Protein AF-0000000083947430 (afdb_homodimer)

Sequence (494 aa):
MAEHRQLNIYLLRHGECEGGEIIRGRSDVALSDEGKAQMWRSWRTISSELEQLPSQPERLALLSSPAQRCQAFAAELKADMPDYFPAPLQQHDWLWELDFGDWDGMKVASVYQQHSEAAKAFWRDPVTNTPPGGESLPAFRRRVLDGWQTMVQRWLAREVNSSESSVSGDSASSASADAALILTHSGVIRLLLAEILLPGQMPPAAVFNALELPYAAWVRITLYASRDASGESDQEWQCFSKLHWPQMAEHRQLNIYLLRHGECEGGEIIRGRSDVALSDEGKAQMWRSWRTISSELEQLPSQPERLALLSSPAQRCQAFAAELKADMPDYFPAPLQQHDWLWELDFGDWDGMKVASVYQQHSEAAKAFWRDPVTNTPPGGESLPAFRRRVLDGWQTMVQRWLAREVNSSESSVSGDSASSASADAALILTHSGVIRLLLAEILLPGQMPPAAVFNALELPYAAWVRITLYASRDASGESDQEWQCFSKLHWPQ

Nearest PDB structures (foldseek):
  6nru-assembly5_E  TM=8.255E-01  e=1.460E-12  Shigella flexneri 2a
  3e9d-assembly1_A  TM=6.976E-01  e=1.049E-13  Danio rerio
  6e4b-assembly2_C  TM=7.971E-01  e=1.654E-12  Escherichia coli K-12
  3e9e-assembly2_B  TM=6.991E-01  e=3.737E-12  Danio rerio
  3f3k-assembly1_A  TM=6.363E-01  e=3.926E-09  Saccharomyces cerevisiae

Organism: NCBI:txid38313

Solvent-accessible surface area (backbone atoms only — not comparable to full-atom values): 25789 Å² total; per-residue (Å²): 83,68,46,52,40,37,38,41,34,35,41,31,25,34,33,44,48,50,89,65,76,44,38,65,25,73,52,72,48,46,51,27,75,65,11,49,51,39,38,53,55,39,46,55,52,52,53,53,50,49,71,66,39,90,60,60,44,83,47,34,44,40,37,23,9,71,45,45,42,24,32,53,55,53,52,50,49,38,71,75,38,43,81,55,30,75,58,73,80,41,70,40,77,49,37,46,35,61,42,36,33,75,48,39,61,33,40,55,69,52,42,44,70,76,35,39,70,63,42,53,46,23,66,65,28,38,66,84,30,56,44,61,84,32,49,39,42,66,58,48,50,48,45,36,52,52,44,49,50,50,52,51,51,53,60,70,65,49,74,77,78,64,66,83,77,56,76,80,82,76,80,68,74,72,62,54,37,41,31,33,41,34,30,27,32,63,61,50,51,44,50,54,52,37,40,58,39,38,66,93,49,85,70,51,41,30,49,70,65,16,50,41,70,54,67,21,20,63,44,41,35,38,38,38,36,38,29,55,58,64,56,93,62,85,51,70,72,46,73,52,57,34,40,48,56,69,120,82,67,47,50,40,37,37,42,36,35,41,30,25,33,32,43,48,49,90,66,76,45,37,66,26,72,52,72,48,46,52,26,75,66,11,49,52,39,37,52,55,39,47,53,53,51,54,52,50,50,71,66,39,91,61,60,45,86,46,33,44,41,35,21,9,70,46,44,41,24,33,53,55,51,53,51,51,38,70,74,37,44,85,59,30,77,56,71,80,40,72,39,77,48,36,47,36,59,41,36,34,75,46,38,60,34,39,57,69,53,42,44,70,77,36,39,69,63,43,53,46,23,66,64,28,36,66,86,30,56,44,60,84,32,48,38,42,66,58,48,50,48,44,35,52,51,43,51,50,50,52,51,51,53,61,68,65,50,73,79,78,60,66,83,76,55,74,80,81,75,78,67,75,73,62,56,35,39,30,34,41,35,28,28,31,64,61,51,50,45,51,54,53,38,39,57,40,37,67,93,51,82,69,51,41,29,49,70,64,16,48,42,71,54,65,20,19,61,45,42,36,38,38,38,34,35,29,55,58,65,56,92,61,84,51,70,73,46,71,50,58,34,40,48,55,71,118

Secondary structure (DSSP, 8-state):
-EEEEEEEEEEEE---BTTSSB--SS---PBPHHHHHHHHHHHHHHHHHHHHSSS--S-EEEEE-SSHHHHHHHHHHHHH-TTT--SPPEE-GGGSPP--GGGTT-BHHHHHHHSHHHHHHHHH-TTT-PPTTS--HHHHHHHHHHHHHHHHHHHHHS-----TT--SS------EEEEEEEEE-HHHHHHHHHHHHSTTSPPPTHHHHTEE--TT-EEEEEEEEEEE-SSSS-PPPEEEEEEEPP-/-EEEEEEEEEEEE---BTTSSB--SS---PBPHHHHHHHHHHHHHHHHHHHHSSS--S-EEEEE-SSHHHHHHHHHHHHH-TTT--SPPEE-GGGSPP--GGGTT-BHHHHHHHSHHHHHHHHH-TTT---TTS--HHHHHHHHHHHHHHHHHHHHHS-----TT--SS------EEEEEEEEE-HHHHHHHHHHHHSTTSPPPTHHHHTEE--TT-EEEEEEEEEEE-SSSS-PPPEEEEEEEPP-

InterPro domains:
  IPR013078 Histidine phosphatase superfamily, clade-1 [PF00300] (9-225)
  IPR013078 Histidine phosphatase superfamily, clade-1 [SM00855] (8-192)
  IPR013078 Histidine phosphatase superfamily, clade-1 [cd07067] (8-97)
  IPR029033 Histidine phosphatase superfamily [G3DSA:3.40.50.1240] (3-237)
  IPR029033 Histidine phosphatase superfamily [SSF53254] (8-224)
  IPR050275 Phosphoglycerate Mutase/Phosphatase [PTHR48100] (5-202)

Foldseek 3Di:
DKAKAKEKEKEWEFFAFPDPAADAQPDATARDPVRLVLQVVLVVVVVVVLVVDPARAQEAAEEEEPGNSTVVSSVVVCVVCVSRHVDDYHYDPLQTGWFLAPRHPPHPVVCCVVVVVLSVVCLQWQQVGHRVRTDRPVRNLVSLVVVVVVVVVVVVPDPPPPPPVPDDDPPPNPHNYYYYYYYHHDSSVLSVVCCQVPPPDDDTSCSRNVDDAHHGRMWIKMKMWMDDPPDPPRGDIDIHMDTDDDD/DKAKAKEKEKEWEFFAFPDPAAAAQPDATARDPVRLVLQVVLVVVVVVVLVVDPDRAQAAAEEEEPGNSTVVSSVVVCVVCVNRHVDDYHYDPLQTGWFLAPRHPPHLVVCCVVPVVLSVVCLQWQQVGHHVRTDRVVRNLVSLVVVVVVVVVVVVPDPPPPPPVPDDDPPPNPHNYHYYYYYHHDSSVLSVVCCQVPPPDDDTSCSRNVDDAHHGRMWIKMKMWMDDPPDPPPGDIDIHMDTDDDD

Structure (mmCIF, N/CA/C/O backbone):
data_AF-0000000083947430-model_v1
#
loop_
_entity.id
_entity.type
_entity.pdbx_description
1 polymer 'Alpha-ribazole phosphatase'
#
loop_
_atom_site.group_PDB
_atom_site.id
_atom_site.type_symbol
_atom_site.label_atom_id
_atom_site.label_alt_id
_atom_site.label_comp_id
_atom_site.label_asym_id
_atom_site.label_entity_id
_atom_site.label_seq_id
_atom_site.pdbx_PDB_ins_code
_atom_site.Cartn_x
_atom_site.Cartn_y
_atom_site.Cartn_z
_atom_site.occupancy
_atom_site.B_iso_or_equiv
_atom_site.auth_seq_id
_atom_site.auth_comp_id
_atom_site.auth_asym_id
_atom_site.auth_atom_id
_atom_site.pdbx_PDB_model_num
ATOM 1 N N . MET A 1 1 ? 29.344 20.844 -6.246 1 66.19 1 MET A N 1
ATOM 2 C CA . MET A 1 1 ? 29.25 19.625 -5.441 1 66.19 1 MET A CA 1
ATOM 3 C C . MET A 1 1 ? 27.797 19.234 -5.23 1 66.19 1 MET A C 1
ATOM 5 O O . MET A 1 1 ? 26.938 20.094 -5.074 1 66.19 1 MET A O 1
ATOM 9 N N . ALA A 1 2 ? 27.453 18.062 -5.426 1 76.62 2 ALA A N 1
ATOM 10 C CA . ALA A 1 2 ? 26.078 17.594 -5.34 1 76.62 2 ALA A CA 1
ATOM 11 C C . ALA A 1 2 ? 25.609 17.5 -3.891 1 76.62 2 ALA A C 1
ATOM 13 O O . ALA A 1 2 ? 26.359 17.031 -3.021 1 76.62 2 ALA A O 1
ATOM 14 N N . GLU A 1 3 ? 24.625 18.297 -3.576 1 83.62 3 GLU A N 1
ATOM 15 C CA . GLU A 1 3 ? 23.969 18.188 -2.277 1 83.62 3 GLU A CA 1
ATOM 16 C C . GLU A 1 3 ? 22.844 17.156 -2.303 1 83.62 3 GLU A C 1
ATOM 18 O O . GLU A 1 3 ? 22.094 17.078 -3.275 1 83.62 3 GLU A O 1
ATOM 23 N N . HIS A 1 4 ? 22.828 16.312 -1.255 1 87.38 4 HIS A N 1
ATOM 24 C CA . HIS A 1 4 ? 21.797 15.305 -1.119 1 87.38 4 HIS A CA 1
ATOM 25 C C . HIS A 1 4 ? 21.078 15.422 0.22 1 87.38 4 HIS A C 1
ATOM 27 O O . HIS A 1 4 ? 21.703 15.695 1.245 1 87.38 4 HIS A O 1
ATOM 33 N N . ARG A 1 5 ? 19.75 15.336 0.161 1 87.94 5 ARG A N 1
ATOM 34 C CA . ARG A 1 5 ? 18.938 15.336 1.372 1 87.94 5 ARG A CA 1
ATOM 35 C C . ARG A 1 5 ? 17.922 14.203 1.344 1 87.94 5 ARG A C 1
ATOM 37 O O . ARG A 1 5 ? 17.484 13.773 0.271 1 87.94 5 ARG A O 1
ATOM 44 N N . GLN A 1 6 ? 17.578 13.773 2.566 1 91.44 6 GLN A N 1
ATOM 45 C CA . GLN A 1 6 ? 16.562 12.734 2.729 1 91.44 6 GLN A CA 1
ATOM 46 C C . GLN A 1 6 ? 15.586 13.086 3.85 1 91.44 6 GLN A C 1
ATOM 48 O O . GLN A 1 6 ? 15.992 13.562 4.906 1 91.44 6 GLN A O 1
ATOM 53 N N . LEU A 1 7 ? 14.32 12.898 3.58 1 92.81 7 LEU A N 1
ATOM 54 C CA . LEU A 1 7 ? 13.273 13.102 4.574 1 92.81 7 LEU A CA 1
ATOM 55 C C . LEU A 1 7 ? 12.383 11.867 4.684 1 92.81 7 LEU A C 1
ATOM 57 O O . LEU A 1 7 ? 11.734 11.477 3.709 1 92.81 7 LEU A O 1
ATOM 61 N N . ASN A 1 8 ? 12.398 11.234 5.867 1 94.94 8 ASN A N 1
ATOM 62 C CA . ASN A 1 8 ? 11.492 10.125 6.152 1 94.94 8 ASN A CA 1
ATOM 63 C C . ASN A 1 8 ? 10.188 10.617 6.781 1 94.94 8 ASN A C 1
ATOM 65 O O . ASN A 1 8 ? 10.188 11.141 7.895 1 94.94 8 ASN A O 1
ATOM 69 N N . ILE A 1 9 ? 9.109 10.406 6.102 1 96.75 9 ILE A N 1
ATOM 70 C CA . ILE A 1 9 ? 7.812 10.875 6.57 1 96.75 9 ILE A CA 1
ATOM 71 C C . ILE A 1 9 ? 6.941 9.68 6.949 1 96.75 9 ILE A C 1
ATOM 73 O O . ILE A 1 9 ? 6.73 8.773 6.137 1 96.75 9 ILE A O 1
ATOM 77 N N . TYR A 1 10 ? 6.469 9.672 8.148 1 97.12 10 TYR A N 1
ATOM 78 C CA . TYR A 1 10 ? 5.473 8.711 8.602 1 97.12 10 TYR A CA 1
ATOM 79 C C . TYR A 1 10 ? 4.09 9.344 8.688 1 97.12 10 TYR A C 1
ATOM 81 O O . TYR A 1 10 ? 3.875 10.281 9.461 1 97.12 10 TYR A O 1
ATOM 89 N N . LEU A 1 11 ? 3.193 8.898 7.871 1 98.62 11 LEU A N 1
ATOM 90 C CA . LEU A 1 11 ? 1.781 9.25 7.969 1 98.62 11 LEU A CA 1
ATOM 91 C C . LEU A 1 11 ? 1.04 8.266 8.867 1 98.62 11 LEU A C 1
ATOM 93 O O . LEU A 1 11 ? 1.078 7.055 8.641 1 98.62 11 LEU A O 1
ATOM 97 N N . LEU A 1 12 ? 0.388 8.781 9.859 1 98.69 12 LEU A N 1
ATOM 98 C CA . LEU A 1 12 ? -0.314 7.949 10.828 1 98.69 12 LEU A CA 1
ATOM 99 C C . LEU A 1 12 ? -1.797 8.305 10.875 1 98.69 12 LEU A C 1
ATOM 101 O O . LEU A 1 12 ? -2.16 9.422 11.242 1 98.69 12 LEU A O 1
ATOM 105 N N . ARG A 1 13 ? -2.613 7.352 10.531 1 98.88 13 ARG A N 1
ATOM 106 C CA . ARG A 1 13 ? -4.055 7.543 10.664 1 98.88 13 ARG A CA 1
ATOM 107 C C . ARG A 1 13 ? -4.477 7.523 12.125 1 98.88 13 ARG A C 1
ATOM 109 O O . ARG A 1 13 ? -3.982 6.715 12.914 1 98.88 13 ARG A O 1
ATOM 116 N N . HIS A 1 14 ? -5.422 8.289 12.445 1 98.81 14 HIS A N 1
ATOM 117 C CA . HIS A 1 14 ? -5.934 8.258 13.805 1 98.81 14 HIS A CA 1
ATOM 118 C C . HIS A 1 14 ? -6.539 6.895 14.133 1 98.81 14 HIS A C 1
ATOM 120 O O . HIS A 1 14 ? -6.926 6.145 13.234 1 98.81 14 HIS A O 1
ATOM 126 N N . GLY A 1 15 ? -6.648 6.617 15.445 1 98.5 15 GLY A N 1
ATOM 127 C CA . GLY A 1 15 ? -7.273 5.395 15.922 1 98.5 15 GLY A CA 1
ATOM 128 C C . GLY A 1 15 ? -8.789 5.48 15.977 1 98.5 15 GLY A C 1
ATOM 129 O O . GLY A 1 15 ? -9.383 6.441 15.477 1 98.5 15 GLY A O 1
ATOM 130 N N . GLU A 1 16 ? -9.344 4.469 16.562 1 98.25 16 GLU A N 1
ATOM 131 C CA . GLU A 1 16 ? -10.789 4.414 16.734 1 98.25 16 GLU A CA 1
ATOM 132 C C . GLU A 1 16 ? -11.289 5.578 17.578 1 98.25 16 GLU A C 1
ATOM 134 O O . GLU A 1 16 ? -10.656 5.938 18.578 1 98.25 16 GLU A O 1
ATOM 139 N N . CYS A 1 17 ? -12.406 6.105 17.203 1 98 17 CYS A N 1
ATOM 140 C CA . CYS A 1 17 ? -12.953 7.273 17.875 1 98 17 CYS A CA 1
ATOM 141 C C . CYS A 1 17 ? -14.125 6.891 18.766 1 98 17 CYS A C 1
ATOM 143 O O . CYS A 1 17 ? -14.711 5.816 18.609 1 98 17 CYS A O 1
ATOM 145 N N . GLU A 1 18 ? -14.438 7.801 19.641 1 96.69 18 GLU A N 1
ATOM 146 C CA . GLU A 1 18 ? -15.68 7.68 20.406 1 96.69 18 GLU A CA 1
ATOM 147 C C . GLU A 1 18 ? -16.891 7.895 19.5 1 96.69 18 GLU A C 1
ATOM 149 O O . GLU A 1 18 ? -16.781 8.484 18.438 1 96.69 18 GLU A O 1
ATOM 154 N N . GLY A 1 19 ? -18.031 7.359 19.906 1 91.56 19 GLY A N 1
ATOM 155 C CA . GLY A 1 19 ? -19.281 7.688 19.234 1 91.56 19 GLY A CA 1
ATOM 156 C C . GLY A 1 19 ? -19.641 6.699 18.141 1 91.56 19 GLY A C 1
ATOM 157 O O . GLY A 1 19 ? -20.641 6.887 17.438 1 91.56 19 GLY A O 1
ATOM 158 N N . GLY A 1 20 ? -18.859 5.672 17.922 1 88.5 20 GLY A N 1
ATOM 159 C CA . GLY A 1 20 ? -19.234 4.594 17.031 1 88.5 20 GLY A CA 1
ATOM 160 C C . GLY A 1 20 ? -19.016 4.93 15.562 1 88.5 20 GLY A C 1
ATOM 161 O O . GLY A 1 20 ? -18.141 5.727 15.227 1 88.5 20 GLY A O 1
ATOM 162 N N . GLU A 1 21 ? -19.781 4.309 14.625 1 89.19 21 GLU A N 1
ATOM 163 C CA . GLU A 1 21 ? -19.531 4.379 13.188 1 89.19 21 GLU A CA 1
ATOM 164 C C . GLU A 1 21 ? -20.281 5.551 12.562 1 89.19 21 GLU A C 1
ATOM 166 O O . GLU A 1 21 ? -21.375 5.367 12 1 89.19 21 GLU A O 1
ATOM 171 N N . ILE A 1 22 ? -19.672 6.648 12.641 1 95.06 22 ILE A N 1
ATOM 172 C CA . ILE A 1 22 ? -20.234 7.84 12.008 1 95.06 22 ILE A CA 1
ATOM 173 C C . ILE A 1 22 ? -19.234 8.398 10.992 1 95.06 22 ILE A C 1
ATOM 175 O O . ILE A 1 22 ? -18.047 8.07 11.031 1 95.06 22 ILE A O 1
ATOM 179 N N . ILE A 1 23 ? -19.766 9.172 10.094 1 96.19 23 ILE A N 1
ATOM 180 C CA . ILE A 1 23 ? -18.906 9.844 9.125 1 96.19 23 ILE A CA 1
ATOM 181 C C . ILE A 1 23 ? -18.188 11.008 9.805 1 96.19 23 ILE A C 1
ATOM 183 O O . ILE A 1 23 ? -18.812 11.867 10.422 1 96.19 23 ILE A O 1
ATOM 187 N N . ARG A 1 24 ? -16.891 10.977 9.695 1 96.88 24 ARG A N 1
ATOM 188 C CA . ARG A 1 24 ? -16.094 12.008 10.367 1 96.88 24 ARG A CA 1
ATOM 189 C C . ARG A 1 24 ? -15.219 12.758 9.375 1 96.88 24 ARG A C 1
ATOM 191 O O . ARG A 1 24 ? -14.109 1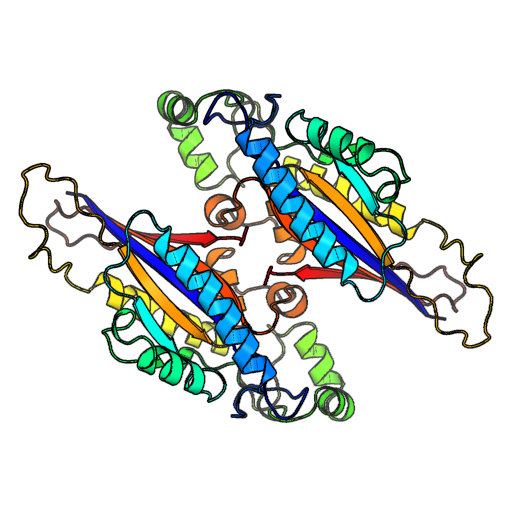2.32 9.062 1 96.88 24 ARG A O 1
ATOM 198 N N . GLY A 1 25 ? -15.742 13.812 8.883 1 97.5 25 GLY A N 1
ATOM 199 C CA . GLY A 1 25 ? -14.953 14.789 8.156 1 97.5 25 GLY A CA 1
ATOM 200 C C . GLY A 1 25 ? -14.5 15.953 9.016 1 97.5 25 GLY A C 1
ATOM 201 O O . GLY A 1 25 ? -13.375 15.953 9.523 1 97.5 25 GLY A O 1
ATOM 202 N N . ARG A 1 26 ? -15.523 16.703 9.477 1 96.38 26 ARG A N 1
ATOM 203 C CA . ARG A 1 26 ? -15.266 17.875 10.305 1 96.38 26 ARG A CA 1
ATOM 204 C C . ARG A 1 26 ? -15.789 17.672 11.727 1 96.38 26 ARG A C 1
ATOM 206 O O . ARG A 1 26 ? -15.453 18.438 12.633 1 96.38 26 ARG A O 1
ATOM 213 N N . SER A 1 27 ? -16.594 16.641 11.859 1 95.94 27 SER A N 1
ATOM 214 C CA . SER A 1 27 ? -17 16.297 13.211 1 95.94 27 SER A CA 1
ATOM 215 C C . SER A 1 27 ? -15.781 16 14.094 1 95.94 27 SER A C 1
ATOM 217 O O . SER A 1 27 ? -14.977 15.117 13.773 1 95.94 27 SER A O 1
ATOM 219 N N . ASP A 1 28 ? -15.719 16.688 15.148 1 96.81 28 ASP A N 1
ATOM 220 C CA . ASP A 1 28 ? -14.508 16.656 15.961 1 96.81 28 ASP A CA 1
ATOM 221 C C . ASP A 1 28 ? -14.719 15.836 17.234 1 96.81 28 ASP A C 1
ATOM 223 O O . ASP A 1 28 ? -15.133 16.375 18.266 1 96.81 28 ASP A O 1
ATOM 227 N N . VAL A 1 29 ? -14.406 14.586 17.203 1 96.25 29 VAL A N 1
ATOM 228 C CA . VAL A 1 29 ? -14.617 13.625 18.281 1 96.25 29 VAL A CA 1
ATOM 229 C C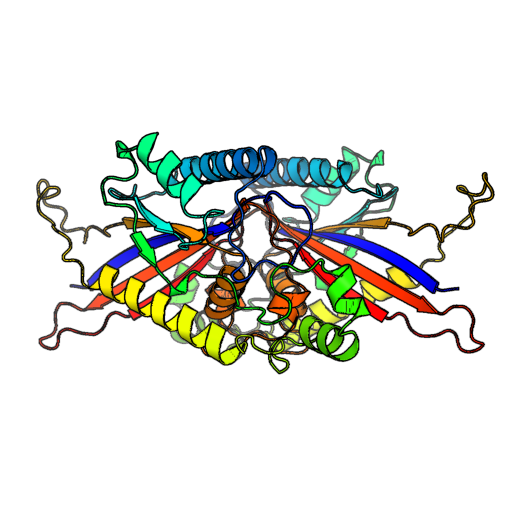 . VAL A 1 29 ? -13.273 13.094 18.766 1 96.25 29 VAL A C 1
ATOM 231 O O . VAL A 1 29 ? -12.312 13.031 18.016 1 96.25 29 VAL A O 1
ATOM 234 N N . ALA A 1 30 ? -13.25 12.68 19.984 1 98 30 ALA A N 1
ATOM 235 C CA . ALA A 1 30 ? -12.031 12.172 20.609 1 98 30 ALA A CA 1
ATOM 236 C C . ALA A 1 30 ? -11.812 10.695 20.25 1 98 30 ALA A C 1
ATOM 238 O O . ALA A 1 30 ? -12.742 10.016 19.812 1 98 30 ALA A O 1
ATOM 239 N N . LEU A 1 31 ? -10.602 10.227 20.453 1 98.5 31 LEU A N 1
ATOM 240 C CA . LEU A 1 31 ? -10.312 8.797 20.359 1 98.5 31 LEU A CA 1
ATOM 241 C C . LEU A 1 31 ? -10.984 8.031 21.5 1 98.5 31 LEU A C 1
ATOM 243 O O . LEU A 1 31 ? -11.125 8.555 22.609 1 98.5 31 LEU A O 1
ATOM 247 N N . SER A 1 32 ? -11.359 6.816 21.234 1 98.31 32 SER A N 1
ATOM 248 C CA . SER A 1 32 ? -11.719 5.891 22.312 1 98.31 32 SER A CA 1
ATOM 249 C C . SER A 1 32 ? -10.484 5.383 23.047 1 98.31 32 SER A C 1
ATOM 251 O O . SER A 1 32 ? -9.359 5.652 22.625 1 98.31 32 SER A O 1
ATOM 253 N N . ASP A 1 33 ? -10.719 4.668 24.125 1 98.06 33 ASP A N 1
ATOM 254 C CA . ASP A 1 33 ? -9.594 4.047 24.828 1 98.06 33 ASP A CA 1
ATOM 255 C C . ASP A 1 33 ? -8.859 3.066 23.922 1 98.06 33 ASP A C 1
ATOM 257 O O . ASP A 1 33 ? -7.625 3.027 23.922 1 98.06 33 ASP A O 1
ATOM 261 N N . GLU A 1 34 ? -9.617 2.381 23.219 1 98.12 34 GLU A N 1
ATOM 262 C CA . GLU A 1 34 ? -9.008 1.462 22.266 1 98.12 34 GLU A CA 1
ATOM 263 C C . GLU A 1 34 ? -8.25 2.219 21.172 1 98.12 34 GLU A C 1
ATOM 265 O O . GLU A 1 34 ? -7.164 1.795 20.766 1 98.12 34 GLU A O 1
ATOM 270 N N . GLY A 1 35 ? -8.812 3.301 20.688 1 98.38 35 GLY A N 1
ATOM 271 C CA . GLY A 1 35 ? -8.133 4.129 19.719 1 98.38 35 GLY A CA 1
ATOM 272 C C . GLY A 1 35 ? -6.793 4.652 20.203 1 98.38 35 GLY A C 1
ATOM 273 O O . GLY A 1 35 ? -5.82 4.672 19.438 1 98.38 35 GLY A O 1
ATOM 274 N N . LYS A 1 36 ? -6.781 5.031 21.406 1 98.38 36 LYS A N 1
ATOM 275 C CA . LYS A 1 36 ? -5.531 5.504 22 1 98.38 36 LYS A CA 1
ATOM 276 C C . LYS A 1 36 ? -4.508 4.379 22.094 1 98.38 36 LYS A C 1
ATOM 278 O O . LYS A 1 36 ? -3.33 4.574 21.797 1 98.38 36 LYS A O 1
ATOM 283 N N . ALA A 1 37 ? -4.988 3.279 22.516 1 98.38 37 ALA A N 1
ATOM 284 C CA . ALA A 1 37 ? -4.109 2.117 22.594 1 98.38 37 ALA A CA 1
ATOM 285 C C . ALA A 1 37 ? -3.553 1.751 21.234 1 98.38 37 ALA A C 1
ATOM 287 O O . ALA A 1 37 ? -2.377 1.402 21.094 1 98.38 37 ALA A O 1
ATOM 288 N N . GLN A 1 38 ? -4.391 1.806 20.219 1 98.31 38 GLN A N 1
ATOM 289 C CA . GLN A 1 38 ? -3.965 1.555 18.859 1 98.31 38 GLN A CA 1
ATOM 290 C C . GLN A 1 38 ? -2.852 2.512 18.438 1 98.31 38 GLN A C 1
ATOM 292 O O . GLN A 1 38 ? -1.855 2.094 17.844 1 98.31 38 GLN A O 1
ATOM 297 N N . MET A 1 39 ? -3.025 3.762 18.781 1 98.62 39 MET A N 1
ATOM 298 C CA . MET A 1 39 ? -2.047 4.785 18.422 1 98.62 39 MET A CA 1
ATOM 299 C C . MET A 1 39 ? -0.7 4.508 19.078 1 98.62 39 MET A C 1
ATOM 301 O O . MET A 1 39 ? 0.345 4.629 18.438 1 98.62 39 MET A O 1
ATOM 305 N N . TRP A 1 40 ? -0.713 4.145 20.312 1 98.12 40 TRP A N 1
ATOM 306 C CA . TRP A 1 40 ? 0.526 3.855 21.031 1 98.12 40 TRP A CA 1
ATOM 307 C C . TRP A 1 40 ? 1.225 2.635 20.438 1 98.12 40 TRP A C 1
ATOM 309 O O . TRP A 1 40 ? 2.453 2.602 20.344 1 98.12 40 TRP A O 1
ATOM 319 N N . ARG A 1 41 ? 0.443 1.613 20.047 1 97.5 41 ARG A N 1
ATOM 320 C CA . ARG A 1 41 ? 1.031 0.443 19.406 1 97.5 41 ARG A CA 1
ATOM 321 C C . ARG A 1 41 ? 1.724 0.825 18.094 1 97.5 41 ARG A C 1
ATOM 323 O O . ARG A 1 41 ? 2.844 0.385 17.828 1 97.5 41 ARG A O 1
ATOM 330 N N . SER A 1 42 ? 1.099 1.648 17.328 1 97.75 42 SER A N 1
ATOM 331 C CA . SER A 1 42 ? 1.681 2.096 16.078 1 97.75 42 SER A CA 1
ATOM 332 C C . SER A 1 42 ? 2.938 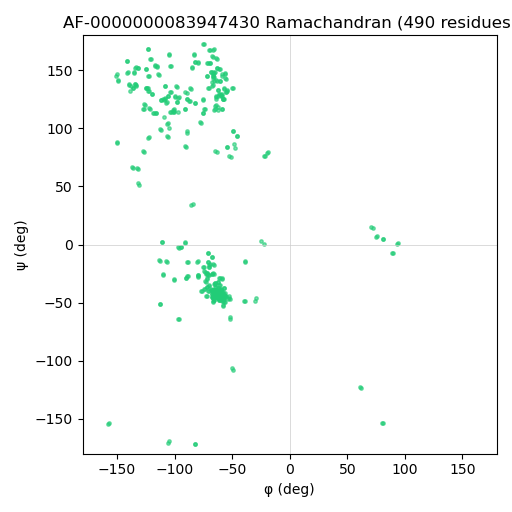2.928 16.312 1 97.75 42 SER A C 1
ATOM 334 O O . SER A 1 42 ? 3.936 2.768 15.602 1 97.75 42 SER A O 1
ATOM 336 N N . TRP A 1 43 ? 2.875 3.783 17.297 1 96.38 43 TRP A N 1
ATOM 337 C CA . TRP A 1 43 ? 4.043 4.602 17.609 1 96.38 43 TRP A CA 1
ATOM 338 C C . TRP A 1 43 ? 5.23 3.727 18 1 96.38 43 TRP A C 1
ATOM 340 O O . TRP A 1 43 ? 6.363 3.982 17.594 1 96.38 43 TRP A O 1
ATOM 350 N N . ARG A 1 44 ? 5 2.744 18.781 1 95.38 44 ARG A N 1
ATOM 351 C CA . ARG A 1 44 ? 6.082 1.85 19.188 1 95.38 44 ARG A CA 1
ATOM 352 C C . ARG A 1 44 ? 6.758 1.224 17.969 1 95.38 44 ARG A C 1
ATOM 354 O O . ARG A 1 44 ? 7.988 1.134 17.906 1 95.38 44 ARG A O 1
ATOM 361 N N . THR A 1 45 ? 5.961 0.829 17.047 1 94.75 45 THR A N 1
ATOM 362 C CA . THR A 1 45 ? 6.508 0.247 15.828 1 94.75 45 THR A CA 1
ATOM 363 C C . THR A 1 45 ? 7.285 1.291 15.031 1 94.75 45 THR A C 1
ATOM 365 O O . THR A 1 45 ? 8.398 1.027 14.578 1 94.75 45 THR A O 1
ATOM 368 N N . ILE A 1 46 ? 6.73 2.479 14.867 1 94.25 46 ILE A N 1
ATOM 369 C CA . ILE A 1 46 ? 7.355 3.557 14.102 1 94.25 46 ILE A CA 1
ATOM 370 C C . ILE A 1 46 ? 8.672 3.957 14.758 1 94.25 46 ILE A C 1
ATOM 372 O O . ILE A 1 46 ? 9.688 4.117 14.078 1 94.25 46 ILE A O 1
ATOM 376 N N . SER A 1 47 ? 8.664 4.086 16.078 1 91.38 47 SER A N 1
ATOM 377 C CA . SER A 1 47 ? 9.867 4.484 16.797 1 91.38 47 SER A CA 1
ATOM 378 C C . SER A 1 47 ? 10.969 3.447 16.641 1 91.38 47 SER A C 1
ATOM 380 O O . SER A 1 47 ? 12.148 3.797 16.516 1 91.38 47 SER A O 1
ATOM 382 N N . SER A 1 48 ? 10.57 2.221 16.672 1 90.75 48 SER A N 1
ATOM 383 C CA . SER A 1 48 ? 11.539 1.155 16.453 1 90.75 48 SER A CA 1
ATOM 384 C C . SER A 1 48 ? 12.156 1.244 15.062 1 90.75 48 SER A C 1
ATOM 386 O O . SER A 1 48 ? 13.367 1.063 14.898 1 90.75 48 SER A O 1
ATOM 388 N N . GLU A 1 49 ? 11.367 1.508 14.109 1 88.44 49 GLU A N 1
ATOM 389 C CA . GLU A 1 49 ? 11.852 1.661 12.742 1 88.44 49 GLU A CA 1
ATOM 390 C C . GLU A 1 49 ? 12.805 2.85 12.625 1 88.44 49 GLU A C 1
ATOM 392 O O . GLU A 1 49 ? 13.805 2.779 11.922 1 88.44 49 GLU A O 1
ATOM 397 N N . LEU A 1 50 ? 12.422 3.891 13.227 1 87.44 50 LEU A N 1
ATOM 398 C CA . LEU A 1 50 ? 13.227 5.105 13.195 1 87.44 50 LEU A CA 1
ATOM 399 C C . LEU A 1 50 ? 14.633 4.84 13.734 1 87.44 50 LEU A C 1
ATOM 401 O O . LEU A 1 50 ? 15.609 5.352 13.195 1 87.44 50 LEU A O 1
ATOM 405 N N . GLU A 1 51 ? 14.695 4.023 14.727 1 86.56 51 GLU A N 1
ATOM 406 C CA . GLU A 1 51 ? 15.977 3.701 15.344 1 86.56 51 GLU A CA 1
ATOM 407 C C . GLU A 1 51 ? 16.844 2.848 14.422 1 86.56 51 GLU A C 1
ATOM 409 O O . GLU A 1 51 ? 18.062 2.789 14.586 1 86.56 51 GLU A O 1
ATOM 414 N N . GLN A 1 52 ? 16.172 2.242 13.469 1 85.06 52 GLN A N 1
ATOM 415 C CA . GLN A 1 52 ? 16.891 1.324 12.586 1 85.06 52 GLN A CA 1
ATOM 416 C C . GLN A 1 52 ? 17.297 2.02 11.289 1 85.06 52 GLN A C 1
ATOM 418 O O . GLN A 1 52 ? 17.984 1.425 10.453 1 85.06 52 GLN A O 1
ATOM 423 N N . LEU A 1 53 ? 16.906 3.252 11.164 1 83.31 53 LEU A N 1
ATOM 424 C CA . LEU A 1 53 ? 17.312 3.977 9.961 1 83.31 53 LEU A CA 1
ATOM 425 C C . LEU A 1 53 ? 18.812 4.199 9.945 1 83.31 53 LEU A C 1
ATOM 427 O O . LEU A 1 53 ? 19.422 4.445 10.984 1 83.31 53 LEU A O 1
ATOM 431 N N . PRO A 1 54 ? 19.406 4.008 8.82 1 74.31 54 PRO A N 1
ATOM 432 C CA . PRO A 1 54 ? 20.859 4.164 8.727 1 74.31 54 PRO A CA 1
ATOM 433 C C . PRO A 1 54 ? 21.344 5.52 9.242 1 74.31 54 PRO A C 1
ATOM 435 O O . PRO A 1 54 ? 22.406 5.605 9.867 1 74.31 54 PRO A O 1
ATOM 438 N N . SER A 1 55 ? 20.641 6.574 8.789 1 67.75 55 SER A N 1
ATOM 439 C CA . SER A 1 55 ? 20.938 7.902 9.312 1 67.75 55 SER A CA 1
ATOM 440 C C . SER A 1 55 ? 19.859 8.359 10.297 1 67.75 55 SER A C 1
ATOM 442 O O . SER A 1 55 ? 18.734 8.664 9.891 1 67.75 55 SER A O 1
ATOM 444 N N . GLN A 1 56 ? 20.25 8.188 11.523 1 66.44 56 GLN A N 1
ATOM 445 C CA . GLN A 1 56 ? 19.25 8.547 12.531 1 66.44 56 GLN A CA 1
ATOM 446 C C . GLN A 1 56 ? 18.938 10.039 12.492 1 66.44 56 GLN A C 1
ATOM 448 O O . GLN A 1 56 ? 19.844 10.867 12.578 1 66.44 56 GLN A O 1
ATOM 453 N N . PRO A 1 57 ? 17.688 10.164 12.211 1 67.31 57 PRO A N 1
ATOM 454 C CA . PRO A 1 57 ? 17.328 11.578 12.242 1 67.31 57 PRO A CA 1
ATOM 455 C C . PRO A 1 57 ? 17.484 12.195 13.633 1 67.31 57 PRO A C 1
ATOM 457 O O . PRO A 1 57 ? 17.188 11.547 14.633 1 67.31 57 PRO A O 1
ATOM 460 N N . GLU A 1 58 ? 18.234 13.25 13.688 1 62.94 58 GLU A N 1
ATOM 461 C CA . GLU A 1 58 ? 18.438 13.938 14.961 1 62.94 58 GLU A CA 1
ATOM 462 C C . GLU A 1 58 ? 17.125 14.492 15.508 1 62.94 58 GLU A C 1
ATOM 464 O O . GLU A 1 58 ? 16.938 14.539 16.719 1 62.94 58 GLU A O 1
ATOM 469 N N . ARG A 1 59 ? 16.234 14.883 14.547 1 69.5 59 ARG A N 1
ATOM 470 C CA . ARG A 1 59 ? 14.977 15.523 14.93 1 69.5 59 ARG A CA 1
ATOM 471 C C . ARG A 1 59 ? 13.812 15 14.102 1 69.5 59 ARG A C 1
ATOM 473 O O . ARG A 1 59 ? 13.961 14.727 12.914 1 69.5 59 ARG A O 1
ATOM 480 N N . LEU A 1 60 ? 12.703 14.758 14.93 1 85.75 60 LEU A N 1
ATOM 481 C CA . LEU A 1 60 ? 11.445 14.352 14.312 1 85.75 60 LEU A CA 1
ATOM 482 C C . LEU A 1 60 ? 10.406 15.477 14.398 1 85.75 60 LEU A C 1
ATOM 484 O O . LEU A 1 60 ? 10.062 15.922 15.492 1 85.75 60 LEU A O 1
ATOM 488 N N . ALA A 1 61 ? 10.133 16.031 13.305 1 92.06 61 ALA A N 1
ATOM 489 C CA . ALA A 1 61 ? 9.031 17 13.289 1 92.06 61 ALA A CA 1
ATOM 490 C C . ALA A 1 61 ? 7.699 16.297 13.531 1 92.06 61 ALA A C 1
ATOM 492 O O . ALA A 1 61 ? 7.477 15.188 13.055 1 92.06 61 ALA A O 1
ATOM 493 N N . LEU A 1 62 ? 6.875 16.953 14.305 1 96.12 62 LEU A N 1
ATOM 494 C CA . LEU A 1 62 ? 5.551 16.422 14.617 1 96.12 62 LEU A CA 1
ATOM 495 C C . LEU A 1 62 ? 4.457 17.328 14.055 1 96.12 62 LEU A C 1
ATOM 497 O O . LEU A 1 62 ? 4.344 18.484 14.453 1 96.12 62 LEU A O 1
ATOM 501 N N . LEU A 1 63 ? 3.723 16.859 13.094 1 98.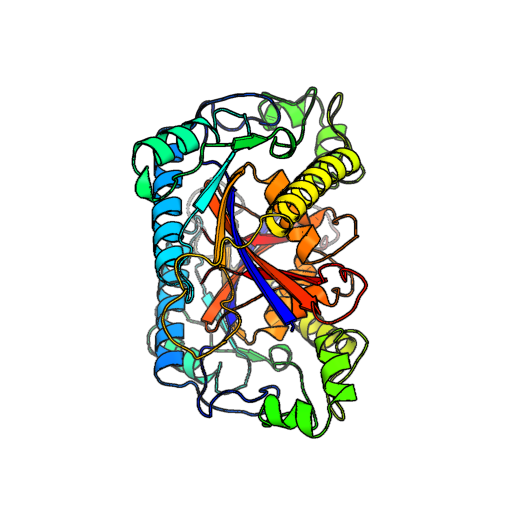06 63 LEU A N 1
ATOM 502 C CA . LEU A 1 63 ? 2.598 17.562 12.5 1 98.06 63 LEU A CA 1
ATOM 503 C C . LEU A 1 63 ? 1.288 16.828 12.758 1 98.06 63 LEU A C 1
ATOM 505 O O . LEU A 1 63 ? 1.275 15.602 12.898 1 98.06 63 LEU A O 1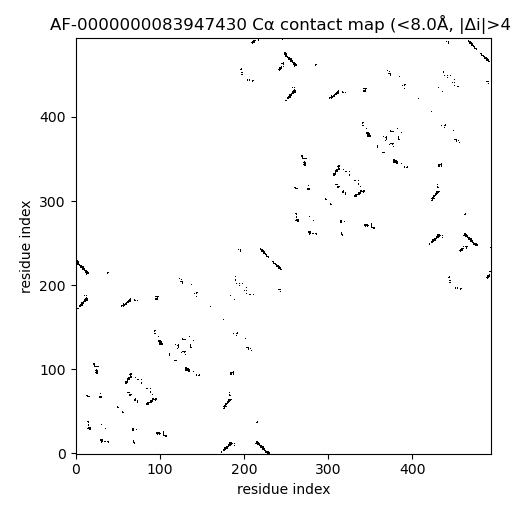
ATOM 509 N N . SER A 1 64 ? 0.207 17.625 12.773 1 98.69 64 SER A N 1
ATOM 510 C CA . SER A 1 64 ? -1.076 16.984 13.055 1 98.69 64 SER A CA 1
ATOM 511 C C . SER A 1 64 ? -2.219 17.719 12.359 1 98.69 64 SER A C 1
ATOM 513 O O . SER A 1 64 ? -2.18 18.938 12.211 1 98.69 64 SER A O 1
ATOM 515 N N . SER A 1 65 ? -3.18 16.875 11.977 1 98.88 65 SER A N 1
ATOM 516 C CA . SER A 1 65 ? -4.496 17.453 11.734 1 98.88 65 SER A CA 1
ATOM 517 C C . SER A 1 65 ? -5.012 18.203 12.961 1 98.88 65 SER A C 1
ATOM 519 O O . SER A 1 65 ? -4.785 17.766 14.094 1 98.88 65 SER A O 1
ATOM 521 N N . PRO A 1 66 ? -5.773 19.281 12.789 1 98.38 66 PRO A N 1
ATOM 522 C CA . PRO A 1 66 ? -6.336 20 13.938 1 98.38 66 PRO A CA 1
ATOM 523 C C . PRO A 1 66 ? -7.418 19.203 14.664 1 98.38 66 PRO A C 1
ATOM 525 O O . PRO A 1 66 ? -7.805 19.547 15.781 1 98.38 66 PRO A O 1
ATOM 528 N N . ALA A 1 67 ? -7.977 18.188 14.07 1 98.5 67 ALA A N 1
ATOM 529 C CA . ALA A 1 67 ? -9.023 17.391 14.695 1 98.5 67 ALA A CA 1
ATOM 530 C C . ALA A 1 67 ? -8.531 16.766 16 1 98.5 67 ALA A C 1
ATOM 532 O O . ALA A 1 67 ? -7.41 16.266 16.078 1 98.5 67 ALA A O 1
ATOM 533 N N . GLN A 1 68 ? -9.352 16.641 16.969 1 97.81 68 GLN A N 1
ATOM 534 C CA . GLN A 1 68 ? -9.016 16.094 18.281 1 97.81 68 GLN A CA 1
ATOM 535 C C . GLN A 1 68 ? -8.523 14.656 18.172 1 97.81 68 GLN A C 1
ATOM 537 O O . GLN A 1 68 ? -7.621 14.25 18.906 1 97.81 68 GLN A O 1
ATOM 542 N N . ARG A 1 69 ? -9.055 13.938 17.281 1 98.31 69 ARG A N 1
ATOM 543 C CA . ARG A 1 69 ? -8.711 12.523 17.125 1 98.31 69 ARG A CA 1
ATOM 544 C C . ARG A 1 69 ? -7.277 12.359 16.641 1 98.31 69 ARG A C 1
ATOM 546 O O . ARG A 1 69 ? -6.723 11.258 16.688 1 98.31 69 ARG A O 1
ATOM 553 N N . CYS A 1 70 ? -6.637 13.461 16.219 1 98.75 70 CYS A N 1
ATOM 554 C CA . CYS A 1 70 ? -5.23 13.469 15.836 1 98.75 70 CYS A CA 1
ATOM 555 C C . CYS A 1 70 ? -4.398 14.281 16.812 1 98.75 70 CYS A C 1
ATOM 557 O O . CYS A 1 70 ? -3.441 13.773 17.406 1 98.75 70 CYS A O 1
ATOM 559 N N . GLN A 1 71 ? -4.828 15.484 17.078 1 98.31 71 GLN A N 1
ATOM 560 C CA . GLN A 1 71 ? -4.016 16.484 17.766 1 98.31 71 GLN A CA 1
ATOM 561 C C . GLN A 1 71 ? -3.832 16.109 19.234 1 98.31 71 GLN A C 1
ATOM 563 O O . GLN A 1 71 ? -2.773 16.359 19.828 1 98.31 71 GLN A O 1
ATOM 568 N N . ALA A 1 72 ? -4.785 15.539 19.875 1 98.38 72 ALA A N 1
ATOM 569 C CA . ALA A 1 72 ? -4.688 15.203 21.281 1 98.38 72 ALA A CA 1
ATOM 570 C C . ALA A 1 72 ? -3.58 14.18 21.531 1 98.38 72 ALA A C 1
ATOM 572 O O . ALA A 1 72 ? -2.785 14.32 22.453 1 98.38 72 ALA A O 1
ATOM 573 N N . PHE A 1 73 ? -3.557 13.195 20.719 1 98.62 73 PHE A N 1
ATOM 574 C CA . PHE A 1 73 ? -2.508 12.195 20.859 1 98.62 73 PHE A CA 1
ATOM 575 C C . PHE A 1 73 ? -1.141 12.789 20.547 1 98.62 73 PHE A C 1
ATOM 577 O O . PHE A 1 73 ? -0.156 12.492 21.219 1 98.62 73 PHE A O 1
ATOM 584 N N . ALA A 1 74 ? -1.101 13.617 19.484 1 98.25 74 ALA A N 1
ATOM 585 C CA . ALA A 1 74 ? 0.159 14.273 19.141 1 98.25 74 ALA A CA 1
ATOM 586 C C . ALA A 1 74 ? 0.71 15.062 20.312 1 98.25 74 ALA A C 1
ATOM 588 O O . ALA A 1 74 ? 1.905 15 20.625 1 98.25 74 ALA A O 1
ATOM 589 N N . ALA A 1 75 ? -0.154 15.758 20.938 1 97.81 75 ALA A N 1
ATOM 590 C CA . ALA A 1 75 ? 0.242 16.547 22.109 1 97.81 75 ALA A CA 1
ATOM 591 C C . ALA A 1 75 ? 0.724 15.656 23.25 1 97.81 75 ALA A C 1
ATOM 593 O O . ALA A 1 75 ? 1.727 15.961 23.891 1 97.81 75 ALA A O 1
ATOM 594 N N . GLU A 1 76 ? 0.024 14.625 23.484 1 97.38 76 GLU A N 1
ATOM 595 C CA . GLU A 1 76 ? 0.41 13.672 24.516 1 97.38 76 GLU A CA 1
ATOM 596 C C . GLU A 1 76 ? 1.77 13.047 24.203 1 97.38 76 GLU A C 1
ATOM 598 O O . GLU A 1 76 ? 2.611 12.914 25.094 1 97.38 76 GLU A O 1
ATOM 603 N N . LEU A 1 77 ? 1.904 12.641 22.984 1 95.5 77 LEU A N 1
ATOM 604 C CA . LEU A 1 77 ? 3.158 12.047 22.547 1 95.5 77 LEU A CA 1
ATOM 605 C C . LEU A 1 77 ? 4.324 13 22.766 1 95.5 77 LEU A C 1
ATOM 607 O O . LEU A 1 77 ? 5.375 12.602 23.281 1 95.5 77 LEU A O 1
ATOM 611 N N . LYS A 1 78 ? 4.156 14.203 22.375 1 94.69 78 LYS A N 1
ATOM 612 C CA . LYS A 1 78 ? 5.199 15.211 22.562 1 94.69 78 LYS A CA 1
ATOM 613 C C . LYS A 1 78 ? 5.523 15.398 24.047 1 94.69 78 LYS A C 1
ATOM 615 O O . LYS A 1 78 ? 6.691 15.516 24.422 1 94.69 78 LYS A O 1
ATOM 620 N N . ALA A 1 79 ? 4.547 15.43 24.859 1 95.38 79 ALA A N 1
ATOM 621 C CA . ALA A 1 79 ? 4.738 15.617 26.297 1 95.38 79 ALA A CA 1
ATOM 622 C C . ALA A 1 79 ? 5.484 14.438 26.906 1 95.38 79 ALA A C 1
ATOM 624 O O . ALA A 1 79 ? 6.332 14.617 27.797 1 95.38 79 ALA A O 1
ATOM 625 N N . ASP A 1 80 ? 5.211 13.312 26.422 1 92.12 80 ASP A N 1
ATOM 626 C CA . ASP A 1 80 ? 5.781 12.094 26.984 1 92.12 80 ASP A CA 1
ATOM 627 C C . ASP A 1 80 ? 7.215 11.883 26.5 1 92.12 80 ASP A C 1
ATOM 629 O O . ASP A 1 80 ? 8.031 11.273 27.188 1 92.12 80 ASP A O 1
ATOM 633 N N . MET A 1 81 ? 7.492 12.406 25.328 1 88.44 81 MET A N 1
ATOM 634 C CA . MET A 1 81 ? 8.805 12.164 24.734 1 88.44 81 MET A CA 1
ATOM 635 C C . MET A 1 81 ? 9.383 13.445 24.141 1 88.44 81 MET A C 1
ATOM 637 O O . MET A 1 81 ? 9.703 13.492 22.953 1 88.44 81 MET A O 1
ATOM 641 N N . PRO A 1 82 ? 9.664 14.336 24.938 1 85.88 82 PRO A N 1
ATOM 642 C CA . PRO A 1 82 ? 10.102 15.641 24.438 1 85.88 82 PRO A CA 1
ATOM 643 C C . PRO A 1 82 ? 11.453 15.578 23.719 1 85.88 82 PRO A C 1
ATOM 645 O O . PRO A 1 82 ? 11.711 16.375 22.812 1 85.88 82 PRO A O 1
ATOM 648 N N . ASP A 1 83 ? 12.242 14.656 24.016 1 82.94 83 ASP A N 1
ATOM 649 C CA . ASP A 1 83 ? 13.562 14.539 23.406 1 82.94 83 ASP A CA 1
ATOM 650 C C . ASP A 1 83 ? 13.461 14.094 21.953 1 82.94 83 ASP A C 1
ATOM 652 O O . ASP A 1 83 ? 14.312 14.43 21.125 1 82.94 83 ASP A O 1
ATOM 656 N N . TYR A 1 84 ? 12.359 13.406 21.641 1 81.06 84 TYR A N 1
ATOM 657 C CA . TYR A 1 84 ? 12.133 12.953 20.266 1 81.06 84 TYR A CA 1
ATOM 658 C C . TYR A 1 84 ? 11.594 14.086 19.406 1 81.06 84 TYR A C 1
ATOM 660 O O . TYR A 1 84 ? 11.781 14.094 18.188 1 81.06 84 TYR A O 1
ATOM 668 N N . PHE A 1 85 ? 10.961 14.953 20.109 1 87.94 85 PHE A N 1
ATOM 669 C CA . PHE A 1 85 ? 10.289 16.031 19.391 1 87.94 85 PHE A CA 1
ATOM 670 C C . PHE A 1 85 ? 10.711 17.391 19.922 1 87.94 85 PHE A C 1
ATOM 672 O O . PHE A 1 85 ? 9.922 18.094 20.562 1 87.94 85 PHE A O 1
ATOM 679 N N . PRO A 1 86 ? 11.82 17.859 19.531 1 83.44 86 PRO A N 1
ATOM 680 C CA . PRO A 1 86 ? 12.297 19.141 20.062 1 83.44 86 PRO A CA 1
ATOM 681 C C . PRO A 1 86 ? 11.539 20.344 19.516 1 83.44 86 PRO A C 1
ATOM 683 O O . PRO A 1 86 ? 11.43 21.375 20.188 1 83.44 86 PRO A O 1
ATOM 686 N N . ALA A 1 87 ? 11.102 20.234 18.312 1 86.69 87 ALA A N 1
ATOM 687 C CA . ALA A 1 87 ? 10.336 21.328 17.703 1 86.69 87 ALA A CA 1
ATOM 688 C C . ALA A 1 87 ? 8.891 21.312 18.172 1 86.69 87 ALA A C 1
ATOM 690 O O . ALA A 1 87 ? 8.375 20.266 18.609 1 86.69 87 ALA A O 1
ATOM 691 N N . PRO A 1 88 ? 8.227 22.422 18.109 1 92.5 88 PRO A N 1
ATOM 692 C CA . PRO A 1 88 ? 6.816 22.484 18.516 1 92.5 88 PRO A CA 1
ATOM 693 C C . PRO A 1 88 ? 5.91 21.641 17.609 1 92.5 88 PRO A C 1
ATOM 695 O O . PRO A 1 88 ? 6.215 21.453 16.438 1 92.5 88 PRO A O 1
ATOM 698 N N . LEU A 1 89 ? 4.848 21.109 18.234 1 95.88 89 LEU A N 1
ATOM 699 C CA . LEU A 1 89 ? 3.785 20.469 17.453 1 95.88 89 LEU A CA 1
ATOM 700 C C . LEU A 1 89 ? 3.166 21.469 16.469 1 95.88 89 LEU A C 1
ATOM 702 O O . LEU A 1 89 ? 2.824 22.594 16.844 1 95.88 89 LEU A O 1
ATOM 706 N N . GLN A 1 90 ? 3.084 21.094 15.258 1 96.75 90 GLN A N 1
ATOM 707 C CA . GLN A 1 90 ? 2.512 21.953 14.227 1 96.75 90 GLN A CA 1
ATOM 708 C C . GLN A 1 90 ? 1.162 21.422 13.758 1 96.75 90 GLN A C 1
ATOM 710 O O . GLN A 1 90 ? 1.065 20.281 13.289 1 96.75 90 GLN A O 1
ATOM 715 N N . GLN A 1 91 ? 0.164 22.219 13.836 1 98 91 GLN A N 1
ATOM 716 C CA . GLN A 1 91 ? -1.139 21.891 13.266 1 98 91 GLN A CA 1
ATOM 717 C C . GLN A 1 91 ? -1.319 22.547 11.891 1 98 91 GLN A C 1
ATOM 719 O O . GLN A 1 91 ? -0.963 23.703 11.695 1 98 91 GLN A O 1
ATOM 724 N N . HIS A 1 92 ? -1.814 21.812 10.992 1 98.44 92 HIS A N 1
ATOM 725 C CA . HIS A 1 92 ? -2.018 22.344 9.648 1 98.44 92 HIS A CA 1
ATOM 726 C C . HIS A 1 92 ? -3.408 22 9.125 1 98.44 92 HIS A C 1
ATOM 728 O O . HIS A 1 92 ? -3.805 20.828 9.125 1 98.44 92 HIS A O 1
ATOM 734 N N . ASP A 1 93 ? -4.098 22.922 8.508 1 98.38 93 ASP A N 1
ATOM 735 C CA . ASP A 1 93 ? -5.461 22.75 8.023 1 98.38 93 ASP A CA 1
ATOM 736 C C . ASP A 1 93 ? -5.508 21.797 6.828 1 98.38 93 ASP A C 1
ATOM 738 O O . ASP A 1 93 ? -6.516 21.109 6.609 1 98.38 93 ASP A O 1
ATOM 742 N N . TRP A 1 94 ? -4.434 21.703 6.102 1 98.69 94 TRP A N 1
ATOM 743 C CA . TRP A 1 94 ? -4.457 20.859 4.91 1 98.69 94 TRP A CA 1
ATOM 744 C C . TRP A 1 94 ? -4.512 19.375 5.281 1 98.69 94 TRP A C 1
ATOM 746 O O . TRP A 1 94 ? -4.766 18.531 4.43 1 98.69 94 TRP A O 1
ATOM 756 N N . LEU A 1 95 ? -4.383 19.062 6.586 1 98.88 95 LEU A N 1
ATOM 757 C CA . LEU A 1 95 ? -4.367 17.688 7.059 1 98.88 95 LEU A CA 1
ATOM 758 C C . LEU A 1 95 ? -5.758 17.234 7.5 1 98.88 95 LEU A C 1
ATOM 760 O O . LEU A 1 95 ? -5.961 16.078 7.859 1 98.88 95 LEU A O 1
ATOM 764 N N . TRP A 1 96 ? -6.738 18.125 7.441 1 98.69 96 TRP A N 1
ATOM 765 C CA . TRP A 1 96 ? -8.109 17.734 7.77 1 98.69 96 TRP A CA 1
ATOM 766 C C . TRP A 1 96 ? -8.609 16.656 6.828 1 98.69 96 TRP A C 1
ATOM 768 O O . TRP A 1 96 ? -8.211 16.594 5.66 1 98.69 96 TRP A O 1
ATOM 778 N N . GLU A 1 97 ? -9.477 15.867 7.332 1 98.75 97 GLU A N 1
ATOM 779 C CA . GLU A 1 97 ? -10.203 14.914 6.5 1 98.75 97 GLU A CA 1
ATOM 780 C C . GLU A 1 97 ? -11.133 15.625 5.523 1 98.75 97 GLU A C 1
ATOM 782 O O . GLU A 1 97 ? -11.438 16.812 5.703 1 98.75 97 GLU A O 1
ATOM 787 N N . LEU A 1 98 ? -11.508 14.891 4.508 1 98.56 98 LEU A N 1
ATOM 788 C CA . LEU A 1 98 ? -12.5 15.398 3.564 1 98.56 98 LEU A CA 1
ATOM 789 C C . LEU A 1 98 ? -13.719 15.953 4.297 1 98.56 98 LEU A C 1
ATOM 791 O O . LEU A 1 98 ? -14.203 15.344 5.254 1 98.56 98 LEU A O 1
ATOM 795 N N . ASP A 1 99 ? -14.172 17.125 3.869 1 98.38 99 ASP A N 1
ATOM 796 C CA . ASP A 1 99 ? -15.422 17.672 4.379 1 98.38 99 ASP A CA 1
ATOM 797 C C . ASP A 1 99 ? -16.625 16.953 3.768 1 98.38 99 ASP A C 1
ATOM 799 O O . ASP A 1 99 ? -16.922 17.141 2.586 1 98.38 99 ASP A O 1
ATOM 803 N N . PHE A 1 100 ? -17.375 16.219 4.547 1 98 100 PHE A N 1
ATOM 804 C CA . PHE A 1 100 ? -18.469 15.398 4.035 1 98 100 PHE A CA 1
ATOM 805 C C . PHE A 1 100 ? -19.781 16.188 4.031 1 98 100 PHE A C 1
ATOM 807 O O . PHE A 1 100 ? -20.844 15.633 3.742 1 98 100 PHE A O 1
ATOM 814 N N . GLY A 1 101 ? -19.688 17.469 4.441 1 97.75 101 GLY A N 1
ATOM 815 C CA . GLY A 1 101 ? -20.828 18.359 4.352 1 97.75 101 GLY A CA 1
ATOM 816 C C . GLY A 1 101 ? -22.016 17.891 5.184 1 97.75 101 GLY A C 1
ATOM 817 O O . GLY A 1 101 ? -21.875 17.609 6.379 1 97.75 101 GLY A O 1
ATOM 818 N N . ASP A 1 102 ? -23.125 17.703 4.516 1 97.25 102 ASP A N 1
ATOM 819 C CA . ASP A 1 102 ? -24.391 17.391 5.188 1 97.25 102 ASP A CA 1
ATOM 820 C C . ASP A 1 102 ? -24.328 16.016 5.844 1 97.25 102 ASP A C 1
ATOM 822 O O . ASP A 1 102 ? -25.172 15.688 6.688 1 97.25 102 ASP A O 1
ATOM 826 N N . TRP A 1 103 ? -23.391 15.188 5.469 1 97.5 103 TRP A N 1
ATOM 827 C CA . TRP A 1 103 ? -23.328 13.82 5.969 1 97.5 103 TRP A CA 1
ATOM 828 C C . TRP A 1 103 ? -22.5 13.75 7.254 1 97.5 103 TRP A C 1
ATOM 830 O O . TRP A 1 103 ? -22.531 12.742 7.965 1 97.5 103 TRP A O 1
ATOM 840 N N . ASP A 1 104 ? -21.766 14.828 7.488 1 96.81 104 ASP A N 1
ATOM 841 C CA . ASP A 1 104 ? -20.859 14.812 8.625 1 96.81 104 ASP A CA 1
ATOM 842 C C . ASP A 1 104 ? -21.609 14.562 9.93 1 96.81 104 ASP A C 1
ATOM 844 O O . ASP A 1 104 ? -22.609 15.219 10.203 1 96.81 104 ASP A O 1
ATOM 848 N N . GLY A 1 105 ? -21.094 13.555 10.664 1 96.44 105 GLY A N 1
ATOM 849 C CA . GLY A 1 105 ? -21.656 13.266 11.969 1 96.44 105 GLY A CA 1
ATOM 850 C C . GLY A 1 105 ? -22.812 12.266 11.914 1 96.44 105 GLY A C 1
ATOM 851 O O . GLY A 1 105 ? -23.281 11.805 12.953 1 96.44 105 GLY A O 1
ATOM 852 N N . MET A 1 106 ? -23.219 11.938 10.75 1 96.12 106 MET A N 1
ATOM 853 C CA . MET A 1 106 ? -24.297 10.961 10.609 1 96.12 106 MET A CA 1
ATOM 854 C C . MET A 1 106 ? -23.75 9.539 10.648 1 96.12 106 MET A C 1
ATOM 856 O O . MET A 1 106 ? -22.609 9.297 10.258 1 96.12 106 MET A O 1
ATOM 860 N N . LYS A 1 107 ? -24.641 8.664 11.117 1 94.88 107 LYS A N 1
ATOM 861 C CA . LYS A 1 107 ? -24.328 7.25 10.938 1 94.88 107 LYS A CA 1
ATOM 862 C C . LYS A 1 107 ? -24.344 6.871 9.461 1 94.88 107 LYS A C 1
ATOM 864 O O . LYS A 1 107 ? -25.172 7.352 8.688 1 94.88 107 LYS A O 1
ATOM 869 N N . VAL A 1 108 ? -23.469 6.035 9.125 1 90.94 108 VAL A N 1
ATOM 870 C CA . VAL A 1 108 ? -23.375 5.602 7.738 1 90.94 108 VAL A CA 1
ATOM 871 C C . VAL A 1 108 ? -24.719 5.047 7.27 1 90.94 108 VAL A C 1
ATOM 873 O O . VAL A 1 108 ? -25.188 5.391 6.184 1 90.94 108 VAL A O 1
ATOM 876 N N . ALA A 1 109 ? -25.297 4.281 8.062 1 91.94 109 ALA A N 1
ATOM 877 C CA . ALA A 1 109 ? -26.594 3.688 7.727 1 91.94 109 ALA A CA 1
ATOM 878 C C . ALA A 1 109 ? -27.641 4.766 7.484 1 91.94 109 ALA A C 1
ATOM 880 O O . ALA A 1 109 ? -28.484 4.637 6.586 1 91.94 109 ALA A O 1
ATOM 881 N N . SER A 1 110 ? -27.609 5.785 8.227 1 94.88 110 SER A N 1
ATOM 882 C CA . SER A 1 110 ? -28.562 6.887 8.102 1 94.88 110 SER A CA 1
ATOM 883 C C . SER A 1 110 ? -28.359 7.641 6.793 1 94.88 110 SER A C 1
ATOM 885 O O . SER A 1 110 ? -29.328 8.055 6.152 1 94.88 110 SER A O 1
ATOM 887 N N . VAL A 1 111 ? -27.156 7.836 6.402 1 94.31 111 VAL A N 1
ATOM 888 C CA . VAL A 1 111 ? -26.844 8.523 5.152 1 94.31 111 VAL A CA 1
ATOM 889 C C . VAL A 1 111 ? -27.422 7.742 3.979 1 94.31 111 VAL A C 1
ATOM 891 O O . VAL A 1 111 ? -28.062 8.32 3.094 1 94.31 111 VAL A O 1
ATOM 894 N N . TYR A 1 112 ? -27.219 6.426 4.043 1 92.69 112 TYR A N 1
ATOM 895 C CA . TYR A 1 112 ? -27.734 5.586 2.969 1 92.69 112 TYR A CA 1
ATOM 896 C C . TYR A 1 112 ? -29.266 5.617 2.939 1 92.69 112 TYR A C 1
ATOM 898 O O . TYR A 1 112 ? -29.875 5.559 1.866 1 92.69 112 TYR A O 1
ATOM 906 N N . GLN A 1 113 ? -29.891 5.719 4.07 1 94.19 113 GLN A N 1
ATOM 907 C CA . GLN A 1 113 ? -31.344 5.746 4.168 1 94.19 113 GLN A CA 1
ATOM 908 C C . GLN A 1 113 ? -31.906 7.07 3.664 1 94.19 113 GLN A C 1
ATOM 910 O O . GLN A 1 113 ? -32.875 7.09 2.908 1 94.19 113 GLN A O 1
ATOM 915 N N . GLN A 1 114 ? -31.312 8.133 4.043 1 94.75 114 GLN A N 1
ATOM 916 C CA . GLN A 1 114 ? -31.859 9.461 3.787 1 94.75 114 GLN A CA 1
ATOM 917 C C . GLN A 1 114 ? -31.359 10.016 2.455 1 94.75 114 GLN A C 1
ATOM 919 O O . GLN A 1 114 ? -32.031 10.836 1.828 1 94.75 114 GLN A O 1
ATOM 924 N N . HIS A 1 115 ? -30.172 9.617 2.031 1 94.44 115 HIS A N 1
ATOM 925 C CA . HIS A 1 115 ? -29.531 10.102 0.817 1 94.44 115 HIS A CA 1
ATOM 926 C C . HIS A 1 115 ? -29 8.953 -0.034 1 94.44 115 HIS A C 1
ATOM 928 O O . HIS A 1 115 ? -27.844 8.961 -0.457 1 94.44 115 HIS A O 1
ATOM 934 N N . SER A 1 116 ? -29.781 8.055 -0.318 1 93.25 116 SER A N 1
ATOM 935 C CA . SER A 1 116 ? -29.406 6.766 -0.88 1 93.25 116 SER A CA 1
ATOM 936 C C . SER A 1 116 ? -28.656 6.938 -2.201 1 93.25 116 SER A C 1
ATOM 938 O O . SER A 1 116 ? -27.516 6.484 -2.346 1 93.25 116 SER A O 1
ATOM 940 N N . GLU A 1 117 ? -29.25 7.672 -3.1 1 94.75 117 GLU A N 1
ATOM 941 C CA . GLU A 1 117 ? -28.672 7.805 -4.43 1 94.75 117 GLU A CA 1
ATOM 942 C C . GLU A 1 117 ? -27.328 8.539 -4.367 1 94.75 117 GLU A C 1
ATOM 944 O O . GLU A 1 117 ? -26.344 8.094 -4.957 1 94.75 117 GLU A O 1
ATOM 949 N N . ALA A 1 118 ? -27.297 9.609 -3.613 1 95.56 118 ALA A N 1
ATOM 950 C CA . ALA A 1 118 ? -26.078 10.398 -3.484 1 95.56 118 ALA A CA 1
ATOM 951 C C . ALA A 1 118 ? -24.984 9.609 -2.768 1 95.56 118 ALA A C 1
ATOM 953 O O . ALA A 1 118 ? -23.828 9.664 -3.158 1 95.56 118 ALA A O 1
ATOM 954 N N . ALA A 1 119 ? -25.375 8.883 -1.786 1 95.44 119 ALA A N 1
ATOM 955 C CA . ALA A 1 119 ? -24.422 8.078 -1.013 1 95.44 119 ALA A CA 1
ATOM 956 C C . ALA A 1 119 ? -23.812 6.977 -1.87 1 95.44 119 ALA A C 1
ATOM 958 O O . ALA A 1 119 ? -22.594 6.816 -1.908 1 95.44 119 ALA A O 1
ATOM 959 N N . LYS A 1 120 ? -24.625 6.27 -2.568 1 95.06 120 LYS A N 1
ATOM 960 C CA . LYS A 1 120 ? -24.156 5.199 -3.445 1 95.06 120 LYS A CA 1
ATOM 961 C C . LYS A 1 120 ? -23.234 5.738 -4.523 1 95.06 120 LYS A C 1
ATOM 963 O O . LYS A 1 120 ? -22.188 5.137 -4.809 1 95.06 120 LYS A O 1
ATOM 968 N N . ALA A 1 121 ? -23.609 6.832 -5.086 1 96 121 ALA A N 1
ATOM 969 C CA . ALA A 1 121 ? -22.797 7.445 -6.133 1 96 121 ALA A CA 1
ATOM 970 C C . ALA A 1 121 ? -21.438 7.844 -5.598 1 96 121 ALA A C 1
ATOM 972 O O . ALA A 1 121 ? -20.406 7.562 -6.227 1 96 121 ALA A O 1
ATOM 973 N N . PHE A 1 122 ? -21.359 8.414 -4.457 1 96.19 122 PHE A N 1
ATOM 974 C CA . PHE A 1 122 ? -20.125 8.883 -3.861 1 96.19 122 PHE A CA 1
ATOM 975 C C . PHE A 1 122 ? -19.203 7.715 -3.518 1 96.19 122 PHE A C 1
ATOM 977 O O . PHE A 1 122 ? -18.031 7.715 -3.871 1 96.19 122 PHE A O 1
ATOM 984 N N . TRP A 1 123 ? -19.703 6.746 -2.889 1 93.44 123 TRP A N 1
ATOM 985 C CA . TRP A 1 123 ? -18.859 5.652 -2.428 1 93.44 123 TRP A CA 1
ATOM 986 C C . TRP A 1 123 ? -18.391 4.793 -3.598 1 93.44 123 TRP A C 1
ATOM 988 O O . TRP A 1 123 ? -17.312 4.195 -3.547 1 93.44 123 TRP A O 1
ATOM 998 N N . ARG A 1 124 ? -19.203 4.867 -4.625 1 92.62 124 ARG A N 1
ATOM 999 C CA . ARG A 1 124 ? -18.797 4.176 -5.844 1 92.62 124 ARG A CA 1
ATOM 1000 C C . ARG A 1 124 ? -17.719 4.965 -6.586 1 92.62 124 ARG A C 1
ATOM 1002 O O . ARG A 1 124 ? -16.75 4.391 -7.09 1 92.62 124 ARG A O 1
ATOM 1009 N N . ASP A 1 125 ? -17.969 6.277 -6.566 1 95.62 125 ASP A N 1
ATOM 1010 C CA . ASP A 1 125 ? -17.031 7.141 -7.293 1 95.62 125 ASP A CA 1
ATOM 1011 C C . ASP A 1 125 ? -16.953 8.523 -6.648 1 95.62 125 ASP A C 1
ATOM 1013 O O . ASP A 1 125 ? -17.578 9.469 -7.117 1 95.62 125 ASP A O 1
ATOM 1017 N N . PRO A 1 126 ? -16.094 8.602 -5.727 1 96.75 126 PRO A N 1
ATOM 1018 C CA . PRO A 1 126 ? -15.977 9.898 -5.043 1 96.75 126 PRO A CA 1
ATOM 1019 C C . PRO A 1 126 ? -15.344 10.969 -5.922 1 96.75 126 PRO A C 1
ATOM 1021 O O . PRO A 1 126 ? -15.422 12.164 -5.605 1 96.75 126 PRO A O 1
ATOM 1024 N N . VAL A 1 127 ? -14.742 10.609 -6.977 1 95 127 VAL A N 1
ATOM 1025 C CA . VAL A 1 127 ? -14.023 11.555 -7.824 1 95 127 VAL A CA 1
ATOM 1026 C C . VAL A 1 127 ? -15.008 12.492 -8.508 1 95 127 VAL A C 1
ATOM 1028 O O . VAL A 1 127 ? -14.766 13.695 -8.609 1 95 127 VAL A O 1
ATOM 1031 N N . THR A 1 128 ? -16.141 11.914 -8.914 1 95.62 128 THR A N 1
ATOM 1032 C CA . THR A 1 128 ? -17.078 12.719 -9.688 1 95.62 128 THR A CA 1
ATOM 1033 C C . THR A 1 128 ? -18.328 13.008 -8.883 1 95.62 128 THR A C 1
ATOM 1035 O O . THR A 1 128 ? -19.297 13.586 -9.398 1 95.62 128 THR A O 1
ATOM 1038 N N . ASN A 1 129 ? -18.406 12.578 -7.645 1 97.69 129 ASN A N 1
ATOM 1039 C CA . ASN A 1 129 ? -19.562 12.781 -6.785 1 97.69 129 ASN A CA 1
ATOM 1040 C C . ASN A 1 129 ? -19.172 13.438 -5.465 1 97.69 129 ASN A C 1
ATOM 1042 O O . ASN A 1 129 ? -18.406 12.883 -4.691 1 97.69 129 ASN A O 1
ATOM 1046 N N . THR A 1 130 ? -19.75 14.594 -5.23 1 97.88 130 THR A N 1
ATOM 1047 C CA . THR A 1 130 ? -19.453 15.383 -4.039 1 97.88 130 THR A CA 1
ATOM 1048 C C . THR A 1 130 ? -20.578 15.258 -3.016 1 97.88 130 THR A C 1
ATOM 1050 O O . THR A 1 130 ? -21.766 15.367 -3.363 1 97.88 130 THR A O 1
ATOM 1053 N N . PRO A 1 131 ? -20.188 14.977 -1.773 1 97.38 131 PRO A N 1
ATOM 1054 C CA . PRO A 1 131 ? -21.25 15.039 -0.769 1 97.38 131 PRO A CA 1
ATOM 1055 C C . PRO A 1 131 ? -21.969 16.391 -0.749 1 97.38 131 PRO A C 1
ATOM 1057 O O . PRO A 1 131 ? -21.328 17.438 -0.894 1 97.38 131 PRO A O 1
ATOM 1060 N N . PRO A 1 132 ? -23.281 16.359 -0.529 1 97.06 132 PRO A N 1
ATOM 1061 C CA . PRO A 1 132 ? -23.984 17.641 -0.457 1 97.06 132 PRO A CA 1
ATOM 1062 C C . PRO A 1 132 ? -23.406 18.562 0.617 1 97.06 132 PRO A C 1
ATOM 1064 O O . PRO A 1 132 ? -23.25 18.156 1.769 1 97.06 132 PRO A O 1
ATOM 1067 N N . GLY A 1 133 ? -23.031 19.797 0.181 1 97.25 133 GLY A N 1
ATOM 1068 C CA . GLY A 1 133 ? -22.484 20.766 1.114 1 97.25 133 GLY A CA 1
ATOM 1069 C C . GLY A 1 133 ? -21.047 20.469 1.511 1 97.25 133 GLY A C 1
ATOM 1070 O O . GLY A 1 133 ? -20.516 21.109 2.418 1 97.25 133 GLY A O 1
ATOM 1071 N N . GLY A 1 134 ? -20.469 19.484 0.859 1 98 134 GLY A N 1
ATOM 1072 C CA . GLY A 1 134 ? -19.141 19.062 1.231 1 98 134 GLY A CA 1
ATOM 1073 C C . GLY A 1 134 ? -18.078 19.516 0.244 1 98 134 GLY A C 1
ATOM 1074 O O . GLY A 1 134 ? -18.328 20.391 -0.585 1 98 134 GLY A O 1
ATOM 1075 N N . GLU A 1 135 ? -16.922 19.031 0.406 1 98.19 135 GLU A N 1
ATOM 1076 C CA . GLU A 1 135 ? -15.734 19.281 -0.413 1 98.19 135 GLU A CA 1
ATOM 1077 C C . GLU A 1 135 ? -15.633 18.297 -1.565 1 98.19 135 GLU A C 1
ATOM 1079 O O . GLU A 1 135 ? -15.828 17.094 -1.373 1 98.19 135 GLU A O 1
ATOM 1084 N N . SER A 1 136 ? -15.414 18.766 -2.787 1 98.38 136 SER A N 1
ATOM 1085 C CA . SER A 1 136 ? -15.172 17.859 -3.902 1 98.38 136 SER A CA 1
ATOM 1086 C C . SER A 1 136 ? -13.805 17.203 -3.797 1 98.38 136 SER A C 1
ATOM 1088 O O . SER A 1 136 ? -12.891 17.75 -3.17 1 98.38 136 SER A O 1
ATOM 1090 N N . LEU A 1 137 ? -13.672 16.078 -4.414 1 98.25 137 LEU A N 1
ATOM 1091 C CA . LEU A 1 137 ? -12.398 15.375 -4.34 1 98.25 137 LEU A CA 1
ATOM 1092 C C . LEU A 1 137 ? -11.289 16.188 -5.016 1 98.25 137 LEU A C 1
ATOM 1094 O O . LEU A 1 137 ? -10.172 16.266 -4.508 1 98.25 137 LEU A O 1
ATOM 1098 N N . PRO A 1 138 ? -11.57 16.844 -6.164 1 98.12 138 PRO A N 1
ATOM 1099 C CA . PRO A 1 138 ? -10.523 17.703 -6.738 1 98.12 138 PRO A CA 1
ATOM 1100 C C . PRO A 1 138 ? -10.086 18.812 -5.789 1 98.12 138 PRO A C 1
ATOM 1102 O O . PRO A 1 138 ? -8.891 19.109 -5.688 1 98.12 138 PRO A O 1
ATOM 1105 N N . ALA A 1 139 ? -11 19.406 -5.09 1 98.56 139 ALA A N 1
ATOM 1106 C CA . ALA A 1 139 ? -10.664 20.453 -4.125 1 98.56 139 ALA A CA 1
ATOM 1107 C C . ALA A 1 139 ? -9.875 19.875 -2.951 1 98.56 139 ALA A C 1
ATOM 1109 O O . ALA A 1 139 ? -8.898 20.484 -2.498 1 98.56 139 ALA A O 1
ATOM 1110 N N . PHE A 1 140 ? -10.352 18.75 -2.471 1 98.69 140 PHE A N 1
ATOM 1111 C CA . PHE A 1 140 ? -9.664 18.031 -1.408 1 98.69 140 PHE A CA 1
ATOM 1112 C C . PHE A 1 140 ? -8.234 17.703 -1.817 1 98.69 140 PHE A C 1
ATOM 1114 O O . PHE A 1 140 ? -7.293 17.969 -1.066 1 98.69 140 PHE A O 1
ATOM 1121 N N . ARG A 1 141 ? -8.047 17.141 -2.982 1 98.62 141 ARG A N 1
ATOM 1122 C CA . ARG A 1 141 ? -6.73 16.828 -3.521 1 98.62 141 ARG A CA 1
ATOM 1123 C C . ARG A 1 141 ? -5.852 18.062 -3.613 1 98.62 141 ARG A C 1
ATOM 1125 O O . ARG A 1 141 ? -4.684 18.047 -3.221 1 98.62 141 ARG A O 1
ATOM 1132 N N . ARG A 1 142 ? -6.387 19.125 -4.074 1 98.44 142 ARG A N 1
ATOM 1133 C CA . ARG A 1 142 ? -5.629 20.359 -4.234 1 98.44 142 ARG A CA 1
ATOM 1134 C C . ARG A 1 142 ? -5.113 20.859 -2.893 1 98.44 142 ARG A C 1
ATOM 1136 O O . ARG A 1 142 ? -3.934 21.188 -2.758 1 98.44 142 ARG A O 1
ATOM 1143 N N . ARG A 1 143 ? -5.953 20.906 -1.92 1 98.38 143 ARG A N 1
ATOM 1144 C CA . ARG A 1 143 ? -5.539 21.422 -0.615 1 98.38 143 ARG A CA 1
ATOM 1145 C C . ARG A 1 143 ? -4.461 20.531 -0.001 1 98.38 143 ARG A C 1
ATOM 1147 O O . ARG A 1 143 ? -3.479 21.031 0.548 1 98.38 143 ARG A O 1
ATOM 1154 N N . VAL A 1 144 ? -4.633 19.25 -0.102 1 98.81 144 VAL A N 1
ATOM 1155 C CA . VAL A 1 144 ? -3.684 18.312 0.488 1 98.81 144 VAL A CA 1
ATOM 1156 C C . VAL A 1 144 ? -2.342 18.406 -0.235 1 98.81 144 VAL A C 1
ATOM 1158 O O . VAL A 1 144 ? -1.292 18.5 0.404 1 98.81 144 VAL A O 1
ATOM 1161 N N . LEU A 1 145 ? -2.336 18.453 -1.543 1 98.56 145 LEU A N 1
ATOM 1162 C CA . LEU A 1 145 ? -1.096 18.469 -2.311 1 98.56 145 LEU A CA 1
ATOM 1163 C C . LEU A 1 145 ? -0.392 19.812 -2.176 1 98.56 145 LEU A C 1
ATOM 1165 O O . LEU A 1 145 ? 0.839 19.875 -2.158 1 98.56 145 LEU A O 1
ATOM 1169 N N . ASP A 1 146 ? -1.201 20.875 -2.111 1 98.56 146 ASP A N 1
ATOM 1170 C CA . ASP A 1 146 ? -0.604 22.188 -1.873 1 98.56 146 ASP A CA 1
ATOM 1171 C C . ASP A 1 146 ? 0.1 22.234 -0.519 1 98.56 146 ASP A C 1
ATOM 1173 O O . ASP A 1 146 ? 1.215 22.734 -0.41 1 98.56 146 ASP A O 1
ATOM 1177 N N . GLY A 1 147 ? -0.578 21.719 0.49 1 98.62 147 GLY A N 1
ATOM 1178 C CA . GLY A 1 147 ? 0.036 21.641 1.806 1 98.62 147 GLY A CA 1
ATOM 1179 C C . GLY A 1 147 ? 1.284 20.781 1.831 1 98.62 147 GLY A C 1
ATOM 1180 O O . GLY A 1 147 ? 2.299 21.172 2.414 1 98.62 147 GLY A O 1
ATOM 1181 N N . TRP A 1 148 ? 1.23 19.672 1.213 1 98.19 148 TRP A N 1
ATOM 1182 C CA . TRP A 1 148 ? 2.357 18.75 1.104 1 98.19 148 TRP A CA 1
ATOM 1183 C C . TRP A 1 148 ? 3.551 19.422 0.439 1 98.19 148 TRP A C 1
ATOM 1185 O O . TRP A 1 148 ? 4.668 19.375 0.96 1 98.19 148 TRP A O 1
ATOM 1195 N N . GLN A 1 149 ? 3.305 20.062 -0.663 1 97 149 GLN A N 1
ATOM 1196 C CA . GLN A 1 149 ? 4.367 20.719 -1.415 1 97 149 GLN A CA 1
ATOM 1197 C C . GLN A 1 149 ? 4.996 21.844 -0.604 1 97 149 GLN A C 1
ATOM 1199 O O . GLN A 1 149 ? 6.219 22.016 -0.604 1 97 149 GLN A O 1
ATOM 1204 N N . THR A 1 150 ? 4.145 22.578 0.032 1 97.06 150 THR A N 1
ATOM 1205 C CA . THR A 1 150 ? 4.645 23.656 0.876 1 97.06 150 THR A CA 1
ATOM 1206 C C . THR A 1 150 ? 5.543 23.109 1.981 1 97.06 150 THR A C 1
ATOM 1208 O O . THR A 1 150 ? 6.609 23.672 2.252 1 97.06 150 THR A O 1
ATOM 1211 N N . MET A 1 151 ? 5.148 22.078 2.584 1 95.12 151 MET A N 1
ATOM 1212 C CA . MET A 1 151 ? 5.941 21.453 3.633 1 95.12 151 MET A CA 1
ATOM 1213 C C . MET A 1 151 ? 7.293 20.984 3.09 1 95.12 151 MET A C 1
ATOM 1215 O O . MET A 1 151 ? 8.328 21.203 3.721 1 95.12 151 MET A O 1
ATOM 1219 N N . VAL A 1 152 ? 7.309 20.359 1.961 1 94.19 152 VAL A N 1
ATOM 1220 C CA . VAL A 1 152 ? 8.531 19.859 1.337 1 94.19 152 VAL A CA 1
ATOM 1221 C C . VAL A 1 152 ? 9.461 21.031 1.008 1 94.19 152 VAL A C 1
ATOM 1223 O O . VAL A 1 152 ? 10.664 20.953 1.266 1 94.19 152 VAL A O 1
ATOM 1226 N N . GLN A 1 153 ? 8.891 22.078 0.494 1 93.19 153 GLN A N 1
ATOM 1227 C CA . GLN A 1 153 ? 9.695 23.25 0.147 1 93.19 153 GLN A CA 1
ATOM 1228 C C . GLN A 1 153 ? 10.328 23.875 1.388 1 93.19 153 GLN A C 1
ATOM 1230 O O . GLN A 1 153 ? 11.484 24.297 1.353 1 93.19 153 GLN A O 1
ATOM 1235 N N . ARG A 1 154 ? 9.57 23.922 2.418 1 91.75 154 ARG A N 1
ATOM 1236 C CA . ARG A 1 154 ? 10.109 24.453 3.668 1 91.75 154 ARG A CA 1
ATOM 1237 C C . ARG A 1 154 ? 11.25 23.578 4.18 1 91.75 154 ARG A C 1
ATOM 1239 O O . ARG A 1 154 ? 12.258 24.094 4.676 1 91.75 154 ARG A O 1
ATOM 1246 N N . TRP A 1 155 ? 11.109 22.281 4.062 1 88.38 155 TRP A N 1
ATOM 1247 C CA . TRP A 1 155 ? 12.148 21.344 4.461 1 88.38 155 TRP A CA 1
ATOM 1248 C C . TRP A 1 155 ? 13.406 21.547 3.629 1 88.38 155 TRP A C 1
ATOM 1250 O O . TRP A 1 155 ? 14.516 21.594 4.172 1 88.38 155 TRP A O 1
ATOM 1260 N N . LEU A 1 156 ? 13.266 21.766 2.35 1 89.06 156 LEU A N 1
ATOM 1261 C CA . LEU A 1 156 ? 14.398 21.922 1.446 1 89.06 156 LEU A CA 1
ATOM 1262 C C . LEU A 1 156 ? 15.094 23.266 1.68 1 89.06 156 LEU A C 1
ATOM 1264 O O . LEU A 1 156 ? 16.297 23.391 1.458 1 89.06 156 LEU A O 1
ATOM 1268 N N . ALA A 1 157 ? 14.32 24.219 2.123 1 87.69 157 ALA A N 1
ATOM 1269 C CA . ALA A 1 157 ? 14.844 25.562 2.312 1 87.69 157 ALA A CA 1
ATOM 1270 C C . ALA A 1 157 ? 15.617 25.672 3.627 1 87.69 157 ALA A C 1
ATOM 1272 O O . ALA A 1 157 ? 16.359 26.641 3.844 1 87.69 157 ALA A O 1
ATOM 1273 N N . ARG A 1 158 ? 15.414 24.719 4.441 1 81.12 158 ARG A N 1
ATOM 1274 C CA . ARG A 1 158 ? 16.094 24.75 5.73 1 81.12 158 ARG A CA 1
ATOM 1275 C C . ARG A 1 158 ? 17.609 24.641 5.555 1 81.12 158 ARG A C 1
ATOM 1277 O O . ARG A 1 158 ? 18.078 23.891 4.703 1 81.12 158 ARG A O 1
ATOM 1284 N N . GLU A 1 159 ? 18.344 25.609 5.914 1 61.88 159 GLU A N 1
ATOM 1285 C CA . GLU A 1 159 ? 19.797 25.594 5.867 1 61.88 159 GLU A CA 1
ATOM 1286 C C . GLU A 1 159 ? 20.359 24.453 6.719 1 61.88 159 GLU A C 1
ATOM 1288 O O . GLU A 1 159 ? 19.812 24.141 7.777 1 61.88 159 GLU A O 1
ATOM 1293 N N . VAL A 1 160 ? 21.094 23.438 6.02 1 52.41 160 VAL A N 1
ATOM 1294 C CA . VAL A 1 160 ? 21.781 22.391 6.785 1 52.41 160 VAL A CA 1
ATOM 1295 C C . VAL A 1 160 ? 22.719 23.031 7.805 1 52.41 160 VAL A C 1
ATOM 1297 O O . VAL A 1 160 ? 23.594 23.812 7.445 1 52.41 160 VAL A O 1
ATOM 1300 N N . ASN A 1 161 ? 22.406 23.422 8.883 1 45.56 161 ASN A N 1
ATOM 1301 C CA . ASN A 1 161 ? 23.422 23.891 9.82 1 45.56 161 ASN A CA 1
ATOM 1302 C C . ASN A 1 161 ? 24.531 22.859 10 1 45.56 161 ASN A C 1
ATOM 1304 O O . ASN A 1 161 ? 24.281 21.734 10.445 1 45.56 161 ASN A O 1
ATOM 1308 N N . SER A 1 162 ? 25.422 22.703 9.086 1 40.78 162 SER A N 1
ATOM 1309 C CA . SER A 1 162 ? 26.672 21.969 9.062 1 40.78 162 SER A CA 1
ATOM 1310 C C . SER A 1 162 ? 27.406 22.078 10.398 1 40.78 162 SER A C 1
ATOM 1312 O O . SER A 1 162 ? 28.531 21.625 10.539 1 40.78 162 SER A O 1
ATOM 1314 N N . SER A 1 163 ? 27.094 22.969 11.328 1 38.31 163 SER A N 1
ATOM 1315 C CA . SER A 1 163 ? 28.125 23.188 12.328 1 38.31 163 SER A CA 1
ATOM 1316 C C . SER A 1 163 ? 28.594 21.859 12.93 1 38.31 163 SER A C 1
ATOM 1318 O O . SER A 1 163 ? 29.75 21.719 13.312 1 38.31 163 SER A O 1
ATOM 1320 N N . GLU A 1 164 ? 27.75 21.078 13.656 1 36.28 164 GLU A N 1
ATOM 1321 C CA . GLU A 1 164 ? 28.484 20.25 14.617 1 36.28 164 GLU A CA 1
ATOM 1322 C C . GLU A 1 164 ? 29.203 19.109 13.922 1 36.28 164 GLU A C 1
ATOM 1324 O O . GLU A 1 164 ? 29.891 18.312 14.57 1 36.28 164 GLU A O 1
ATOM 1329 N N . SER A 1 165 ? 28.891 18.688 12.727 1 37.44 165 SER A N 1
ATOM 1330 C CA . SER A 1 165 ? 29.781 17.625 12.297 1 37.44 165 SER A CA 1
ATOM 1331 C C . SER A 1 165 ? 31.062 18.188 11.688 1 37.44 165 SER A C 1
ATOM 1333 O O . SER A 1 165 ? 31.547 17.688 10.672 1 37.44 165 SER A O 1
ATOM 1335 N N . SER A 1 166 ? 31.578 19.297 12.172 1 32.28 166 SER A N 1
ATOM 1336 C CA . SER A 1 166 ? 32.875 19.734 11.641 1 32.28 166 SER A CA 1
ATOM 1337 C C . SER A 1 166 ? 33.875 18.609 11.703 1 32.28 166 SER A C 1
ATOM 1339 O O . SER A 1 166 ? 35.062 18.812 11.383 1 32.28 166 SER A O 1
ATOM 1341 N N . VAL A 1 167 ? 34.125 17.766 12.812 1 31.17 167 VAL A N 1
ATOM 1342 C CA . VAL A 1 167 ? 35.531 17.406 12.891 1 31.17 167 VAL A CA 1
ATOM 1343 C C . VAL A 1 167 ? 36 16.891 11.531 1 31.17 167 VAL A C 1
ATOM 1345 O O . VAL A 1 167 ? 37.062 17.328 11.031 1 31.17 167 VAL A O 1
ATOM 1348 N N . SER A 1 168 ? 36.219 15.477 11.398 1 33.22 168 SER A N 1
ATOM 1349 C CA . SER A 1 168 ? 37.281 14.906 10.586 1 33.22 168 SER A CA 1
ATOM 1350 C C . SER A 1 168 ? 37.062 15.18 9.102 1 33.22 168 SER A C 1
ATOM 1352 O O . SER A 1 168 ? 35.969 15.469 8.68 1 33.22 168 SER A O 1
ATOM 1354 N N . GLY A 1 169 ? 38.125 15.398 8.156 1 34.81 169 GLY A N 1
ATOM 1355 C CA . GLY A 1 169 ? 38.562 15.617 6.793 1 34.81 169 GLY A CA 1
ATOM 1356 C C . GLY A 1 169 ? 37.656 15 5.754 1 34.81 169 GLY A C 1
ATOM 1357 O O . GLY A 1 169 ? 37.906 15.094 4.555 1 34.81 169 GLY A O 1
ATOM 1358 N N . ASP A 1 170 ? 37.219 13.75 5.906 1 36.03 170 ASP A N 1
ATOM 1359 C CA . ASP A 1 170 ? 36.625 13.102 4.746 1 36.03 170 ASP A CA 1
ATOM 1360 C C . ASP A 1 170 ? 35.344 13.805 4.328 1 36.03 170 ASP A C 1
ATOM 1362 O O . ASP A 1 170 ? 34.375 13.875 5.109 1 36.03 170 ASP A O 1
ATOM 1366 N N . SER A 1 171 ? 35.344 14.977 3.566 1 35.19 171 SER A N 1
ATOM 1367 C CA . SER A 1 171 ? 34.344 15.789 2.859 1 35.19 171 SER A CA 1
ATOM 1368 C C . SER A 1 171 ? 33.125 14.961 2.465 1 35.19 171 SER A C 1
ATOM 1370 O O . SER A 1 171 ? 32.75 14.93 1.293 1 35.19 171 SER A O 1
ATOM 1372 N N . ALA A 1 172 ? 33 13.711 2.787 1 37.69 172 ALA A N 1
ATOM 1373 C CA . ALA A 1 172 ? 31.781 13.008 2.354 1 37.69 172 ALA A CA 1
ATOM 1374 C C . ALA A 1 172 ? 30.531 13.805 2.695 1 37.69 172 ALA A C 1
ATOM 1376 O O . ALA A 1 172 ? 30.359 14.258 3.832 1 37.69 172 ALA A O 1
ATOM 1377 N N . SER A 1 173 ? 29.859 14.672 1.703 1 43.53 173 SER A N 1
ATOM 1378 C CA . SER A 1 173 ? 28.578 15.367 1.68 1 43.53 173 SER A CA 1
ATOM 1379 C C . SER A 1 173 ? 27.609 14.773 2.695 1 43.53 173 SER A C 1
ATOM 1381 O O . SER A 1 173 ? 27.234 13.602 2.596 1 43.53 173 SER A O 1
ATOM 1383 N N . SER A 1 174 ? 27.672 15.023 3.885 1 46.66 174 SER A N 1
ATOM 1384 C CA . SER A 1 174 ? 26.844 14.5 4.973 1 46.66 174 SER A CA 1
ATOM 1385 C C . SER A 1 174 ? 25.359 14.586 4.625 1 46.66 174 SER A C 1
ATOM 1387 O O . SER A 1 174 ? 24.844 15.664 4.34 1 46.66 174 SER A O 1
ATOM 1389 N N . ALA A 1 175 ? 24.828 13.57 3.941 1 54.44 175 ALA A N 1
ATOM 1390 C CA . ALA A 1 175 ? 23.391 13.414 3.738 1 54.44 175 ALA A CA 1
ATOM 1391 C C . ALA A 1 175 ? 22.625 13.633 5.043 1 54.44 175 ALA A C 1
ATOM 1393 O O . ALA A 1 175 ? 22.875 12.938 6.031 1 54.44 175 ALA A O 1
ATOM 1394 N N . SER A 1 176 ? 22.109 14.969 5.352 1 60.34 176 SER A N 1
ATOM 1395 C CA . SER A 1 176 ? 21.234 15.211 6.492 1 60.34 176 SER A CA 1
ATOM 1396 C C . SER A 1 176 ? 19.922 14.445 6.355 1 60.34 176 SER A C 1
ATOM 1398 O O . SER A 1 176 ? 19.344 14.383 5.27 1 60.34 176 SER A O 1
ATOM 1400 N N . ALA A 1 177 ? 19.609 13.477 7.32 1 70.81 177 ALA A N 1
ATOM 1401 C CA . ALA A 1 177 ? 18.359 12.734 7.336 1 70.81 177 ALA A CA 1
ATOM 1402 C C . ALA A 1 177 ? 17.391 13.32 8.352 1 70.81 177 ALA A C 1
ATOM 1404 O O . ALA A 1 177 ? 17.734 13.492 9.523 1 70.81 177 ALA A O 1
ATOM 1405 N N . ASP A 1 178 ? 16.312 13.828 7.832 1 87.69 178 ASP A N 1
ATOM 1406 C CA . ASP A 1 178 ? 15.219 14.352 8.641 1 87.69 178 ASP A CA 1
ATOM 1407 C C . ASP A 1 178 ? 14.039 13.375 8.664 1 87.69 178 ASP A C 1
ATOM 1409 O O . ASP A 1 178 ? 13.977 12.453 7.844 1 87.69 178 ASP A O 1
ATOM 1413 N N . ALA A 1 179 ? 13.312 13.5 9.742 1 92.81 179 ALA A N 1
ATOM 1414 C CA . ALA A 1 179 ? 12.102 12.688 9.828 1 92.81 179 ALA A CA 1
ATOM 1415 C C . ALA A 1 179 ? 10.914 13.508 10.305 1 92.81 179 ALA A C 1
ATOM 1417 O O . ALA A 1 179 ? 11.086 14.531 10.977 1 92.81 179 ALA A O 1
ATOM 1418 N N . ALA A 1 180 ? 9.773 13.117 9.914 1 95.06 180 ALA A N 1
ATOM 1419 C CA . ALA A 1 180 ? 8.531 13.742 10.344 1 95.06 180 ALA A CA 1
ATOM 1420 C C . ALA A 1 180 ? 7.449 12.695 10.609 1 95.06 180 ALA A C 1
ATOM 1422 O O . ALA A 1 180 ? 7.348 11.703 9.883 1 95.06 180 ALA A O 1
ATOM 1423 N N . LEU A 1 181 ? 6.742 12.898 11.664 1 97 181 LEU A N 1
ATOM 1424 C CA . LEU A 1 181 ? 5.523 12.148 11.969 1 97 181 LEU A CA 1
ATOM 1425 C C . LEU A 1 181 ? 4.289 13.023 11.773 1 97 181 LEU A C 1
ATOM 1427 O O . LEU A 1 181 ? 4.184 14.102 12.367 1 97 181 LEU A O 1
ATOM 1431 N N . ILE A 1 182 ? 3.42 12.57 10.914 1 98.69 182 ILE A N 1
ATOM 1432 C CA . ILE A 1 182 ? 2.221 13.336 10.594 1 98.69 182 ILE A CA 1
ATOM 1433 C C . ILE A 1 182 ? 0.98 12.539 10.992 1 98.69 182 ILE A C 1
ATOM 1435 O O . ILE A 1 182 ? 0.718 11.469 10.438 1 98.69 182 ILE A O 1
ATOM 1439 N N . LEU A 1 183 ? 0.243 13.008 11.969 1 98.88 183 LEU A N 1
ATOM 1440 C CA . LEU A 1 183 ? -1.03 12.414 12.359 1 98.88 183 LEU A CA 1
ATOM 1441 C C . LEU A 1 183 ? -2.176 12.992 11.531 1 98.88 183 LEU A C 1
ATOM 1443 O O . LEU A 1 183 ? -2.395 14.203 11.531 1 98.88 183 LEU A O 1
ATOM 1447 N N . THR A 1 184 ? -2.889 12.133 10.891 1 98.88 184 THR A N 1
ATOM 1448 C CA . THR A 1 184 ? -3.906 12.602 9.953 1 98.88 184 THR A CA 1
ATOM 1449 C C . THR A 1 184 ? -4.969 11.531 9.734 1 98.88 184 THR A C 1
ATOM 1451 O O . THR A 1 184 ? -5.242 10.727 10.625 1 98.88 184 THR A O 1
ATOM 1454 N N . HIS A 1 185 ? -5.625 11.562 8.586 1 98.81 185 HIS A N 1
ATOM 1455 C CA . HIS A 1 185 ? -6.82 10.773 8.328 1 98.81 185 HIS A CA 1
ATOM 1456 C C . HIS A 1 185 ? -6.633 9.875 7.109 1 98.81 185 HIS A C 1
ATOM 1458 O O . HIS A 1 185 ? -5.645 10.008 6.383 1 98.81 185 HIS A O 1
ATOM 1464 N N . SER A 1 186 ? -7.543 8.977 6.953 1 98.31 186 SER A N 1
ATOM 1465 C CA . SER A 1 186 ? -7.438 7.977 5.895 1 98.31 186 SER A CA 1
ATOM 1466 C C . SER A 1 186 ? -7.488 8.625 4.516 1 98.31 186 SER A C 1
ATOM 1468 O O . SER A 1 186 ? -6.746 8.227 3.613 1 98.31 186 SER A O 1
ATOM 1470 N N . GLY A 1 187 ? -8.391 9.617 4.352 1 98.44 187 GLY A N 1
ATOM 1471 C CA . GLY A 1 187 ? -8.492 10.266 3.051 1 98.44 187 GLY A CA 1
ATOM 1472 C C . GLY A 1 187 ? -7.215 10.969 2.633 1 98.44 187 GLY A C 1
ATOM 1473 O O . GLY A 1 187 ? -6.805 10.883 1.474 1 98.44 187 GLY A O 1
ATOM 1474 N N . VAL A 1 188 ? -6.586 11.648 3.523 1 98.88 188 VAL A N 1
ATOM 1475 C CA . VAL A 1 188 ? -5.344 12.367 3.264 1 98.88 188 VAL A CA 1
ATOM 1476 C C . VAL A 1 188 ? -4.242 11.383 2.885 1 98.88 188 VAL A C 1
ATOM 1478 O O . VAL A 1 188 ? -3.518 11.594 1.908 1 98.88 188 VAL A O 1
ATOM 1481 N N . ILE A 1 189 ? -4.156 10.312 3.619 1 98.81 189 ILE A N 1
ATOM 1482 C CA . ILE A 1 189 ? -3.121 9.312 3.375 1 98.81 189 ILE A CA 1
ATOM 1483 C C . ILE A 1 189 ? -3.334 8.672 2.004 1 98.81 189 ILE A C 1
ATOM 1485 O O . ILE A 1 189 ? -2.379 8.477 1.25 1 98.81 189 ILE A O 1
ATOM 1489 N N . ARG A 1 190 ? -4.578 8.383 1.647 1 98.31 190 ARG A N 1
ATOM 1490 C CA . ARG A 1 190 ? -4.887 7.801 0.347 1 98.31 190 ARG A CA 1
ATOM 1491 C C . ARG A 1 190 ? -4.461 8.727 -0.786 1 98.31 190 ARG A C 1
ATOM 1493 O O . ARG A 1 190 ? -3.918 8.273 -1.796 1 98.31 190 ARG A O 1
ATOM 1500 N N . LEU A 1 191 ? -4.66 9.992 -0.628 1 98.44 191 LEU A N 1
ATOM 1501 C CA . LEU A 1 191 ? -4.293 10.961 -1.658 1 98.44 191 LEU A CA 1
ATOM 1502 C C . LEU A 1 191 ? -2.777 11.031 -1.822 1 98.44 191 LEU A C 1
ATOM 1504 O O . LEU A 1 191 ? -2.271 11.07 -2.945 1 98.44 191 LEU A O 1
ATOM 1508 N N . LEU A 1 192 ? -2.092 11.039 -0.728 1 98.5 192 LEU A N 1
ATOM 1509 C CA . LEU A 1 192 ? -0.639 11.148 -0.797 1 98.5 192 LEU A CA 1
ATOM 1510 C C . LEU A 1 192 ? -0.019 9.875 -1.35 1 98.5 192 LEU A C 1
ATOM 1512 O O . LEU A 1 192 ? 0.932 9.93 -2.133 1 98.5 192 LEU A O 1
ATOM 1516 N N . LEU A 1 193 ? -0.577 8.75 -0.926 1 97.88 193 LEU A N 1
ATOM 1517 C CA . LEU A 1 193 ? -0.161 7.473 -1.5 1 97.88 193 LEU A CA 1
ATOM 1518 C C . LEU A 1 193 ? -0.367 7.461 -3.012 1 97.88 193 LEU A C 1
ATOM 1520 O O . LEU A 1 193 ? 0.538 7.094 -3.764 1 97.88 193 LEU A O 1
ATOM 1524 N N . ALA A 1 194 ? -1.528 7.91 -3.408 1 97.19 194 ALA A N 1
ATOM 1525 C CA . ALA A 1 194 ? -1.852 7.953 -4.832 1 97.19 194 ALA A CA 1
ATOM 1526 C C . ALA A 1 194 ? -0.905 8.883 -5.582 1 97.19 194 ALA A C 1
ATOM 1528 O O . ALA A 1 194 ? -0.488 8.586 -6.703 1 97.19 194 ALA A O 1
ATOM 1529 N N . GLU A 1 195 ? -0.565 9.945 -4.969 1 97.06 195 GLU A N 1
ATOM 1530 C CA . GLU A 1 195 ? 0.317 10.906 -5.625 1 97.06 195 GLU A CA 1
ATOM 1531 C C . GLU A 1 195 ? 1.698 10.312 -5.875 1 97.06 195 GLU A C 1
ATOM 1533 O O . GLU A 1 195 ? 2.354 10.641 -6.867 1 97.06 195 GLU A O 1
ATOM 1538 N N . ILE A 1 196 ? 2.127 9.469 -5.02 1 97.19 196 ILE A N 1
ATOM 1539 C CA . ILE A 1 196 ? 3.438 8.844 -5.164 1 97.19 196 ILE A CA 1
ATOM 1540 C C . ILE A 1 196 ? 3.383 7.785 -6.266 1 97.19 196 ILE A C 1
ATOM 1542 O O . ILE A 1 196 ? 4.297 7.688 -7.086 1 97.19 196 ILE A O 1
ATOM 1546 N N . LEU A 1 197 ? 2.305 7.059 -6.363 1 96.25 197 LEU A N 1
ATOM 1547 C CA . LEU A 1 197 ? 2.211 5.926 -7.277 1 96.25 197 LEU A CA 1
ATOM 1548 C C . LEU A 1 197 ? 1.695 6.367 -8.641 1 96.25 197 LEU A C 1
ATOM 1550 O O . LEU A 1 197 ? 1.958 5.715 -9.656 1 96.25 197 LEU A O 1
ATOM 1554 N N . LEU A 1 198 ? 0.939 7.438 -8.633 1 94.94 198 LEU A N 1
ATOM 1555 C CA . LEU A 1 198 ? 0.318 7.996 -9.828 1 94.94 198 LEU A CA 1
ATOM 1556 C C . LEU A 1 198 ? 0.552 9.5 -9.914 1 94.94 198 LEU A C 1
ATOM 1558 O O . LEU A 1 198 ? -0.402 10.281 -9.961 1 94.94 198 LEU A O 1
ATOM 1562 N N . PRO A 1 199 ? 1.77 9.914 -10.062 1 94.19 199 PRO A N 1
ATOM 1563 C CA . PRO A 1 199 ? 2.084 11.344 -9.969 1 94.19 199 PRO A CA 1
ATOM 1564 C C . PRO A 1 199 ? 1.359 12.18 -11.023 1 94.19 199 PRO A C 1
ATOM 1566 O O . PRO A 1 199 ? 1.376 11.836 -12.203 1 94.19 199 PRO A O 1
ATOM 1569 N N . GLY A 1 200 ? 0.737 13.211 -10.5 1 93.69 200 GLY A N 1
ATOM 1570 C CA . GLY A 1 200 ? 0.133 14.203 -11.367 1 93.69 200 GLY A CA 1
ATOM 1571 C C . GLY A 1 200 ? -1.224 13.789 -11.906 1 93.69 200 GLY A C 1
ATOM 1572 O O . GLY A 1 200 ? -1.836 14.508 -12.695 1 93.69 200 GLY A O 1
ATOM 1573 N N . GLN A 1 201 ? -1.727 12.664 -11.469 1 94.06 201 GLN A N 1
ATOM 1574 C CA . GLN A 1 201 ? -3.004 12.164 -11.961 1 94.06 201 GLN A CA 1
ATOM 1575 C C . GLN A 1 201 ? -4.059 12.164 -10.852 1 94.06 201 GLN A C 1
ATOM 1577 O O . GLN A 1 201 ? -3.736 11.961 -9.68 1 94.06 201 GLN A O 1
ATOM 1582 N N . MET A 1 202 ? -5.262 12.422 -11.32 1 95.75 202 MET A N 1
ATOM 1583 C CA . MET A 1 202 ? -6.363 12.188 -10.391 1 95.75 202 MET A CA 1
ATOM 1584 C C . MET A 1 202 ? -6.461 10.711 -10.023 1 95.75 202 MET A C 1
ATOM 1586 O O . MET A 1 202 ? -6.441 9.844 -10.906 1 95.75 202 MET A O 1
ATOM 1590 N N . PRO A 1 203 ? -6.477 10.453 -8.742 1 95.25 203 PRO A N 1
ATOM 1591 C CA . PRO A 1 203 ? -6.625 9.047 -8.375 1 95.25 203 PRO A CA 1
ATOM 1592 C C . PRO A 1 203 ? -7.961 8.453 -8.828 1 95.25 203 PRO A C 1
ATOM 1594 O O . PRO A 1 203 ? -8.992 9.141 -8.773 1 95.25 203 PRO A O 1
ATOM 1597 N N . PRO A 1 204 ? -7.918 7.23 -9.281 1 95.94 204 PRO A N 1
ATOM 1598 C CA . PRO A 1 204 ? -9.195 6.574 -9.578 1 95.94 204 PRO A CA 1
ATOM 1599 C C . PRO A 1 204 ? -9.992 6.254 -8.312 1 95.94 204 PRO A C 1
ATOM 1601 O O . PRO A 1 204 ? -9.461 6.328 -7.203 1 95.94 204 PRO A O 1
ATOM 1604 N N . ALA A 1 205 ? -11.258 5.898 -8.5 1 96.44 205 ALA A N 1
ATOM 1605 C CA . ALA A 1 205 ? -12.18 5.617 -7.402 1 96.44 205 ALA A CA 1
ATOM 1606 C C . ALA A 1 205 ? -11.656 4.48 -6.527 1 96.44 205 ALA A C 1
ATOM 1608 O O . ALA A 1 205 ? -11.875 4.477 -5.312 1 96.44 205 ALA A O 1
ATOM 1609 N N . ALA A 1 206 ? -10.914 3.568 -7.082 1 96.44 206 ALA A N 1
ATOM 1610 C CA . ALA A 1 206 ? -10.477 2.359 -6.387 1 96.44 206 ALA A CA 1
ATOM 1611 C C . ALA A 1 206 ? -9.5 2.695 -5.262 1 96.44 206 ALA A C 1
ATOM 1613 O O . ALA A 1 206 ? -9.422 1.97 -4.266 1 96.44 206 ALA A O 1
ATOM 1614 N N . VAL A 1 207 ? -8.797 3.805 -5.348 1 97.12 207 VAL A N 1
ATOM 1615 C CA . VAL A 1 207 ? -7.906 4.258 -4.285 1 97.12 207 VAL A CA 1
ATOM 1616 C C . VAL A 1 207 ? -8.703 4.504 -3.01 1 97.12 207 VAL A C 1
ATOM 1618 O O . VAL A 1 207 ? -8.203 4.285 -1.902 1 97.12 207 VAL A O 1
ATOM 1621 N N . PHE A 1 208 ? -9.914 4.844 -3.184 1 96.69 208 PHE A N 1
ATOM 1622 C CA . PHE A 1 208 ? -10.75 5.223 -2.049 1 96.69 208 PHE A CA 1
ATOM 1623 C C . PHE A 1 208 ? -11.656 4.07 -1.636 1 96.69 208 PHE A C 1
ATOM 1625 O O . PHE A 1 208 ? -12.016 3.941 -0.463 1 96.69 208 PHE A O 1
ATOM 1632 N N . ASN A 1 209 ? -12.016 3.25 -2.568 1 94.88 209 ASN A N 1
ATOM 1633 C CA . ASN A 1 209 ? -13.016 2.248 -2.207 1 94.88 209 ASN A CA 1
ATOM 1634 C C . ASN A 1 209 ? -12.398 0.855 -2.1 1 94.88 209 ASN A C 1
ATOM 1636 O O . ASN A 1 209 ? -13.008 -0.057 -1.538 1 94.88 209 ASN A O 1
ATOM 1640 N N . ALA A 1 210 ? -11.117 0.663 -2.625 1 96.88 210 ALA A N 1
ATOM 1641 C CA . ALA A 1 210 ? -10.531 -0.674 -2.623 1 96.88 210 ALA A CA 1
ATOM 1642 C C . ALA A 1 210 ? -9.375 -0.764 -1.63 1 96.88 210 ALA A C 1
ATOM 1644 O O . ALA A 1 210 ? -9.031 -1.854 -1.17 1 96.88 210 ALA A O 1
ATOM 1645 N N . LEU A 1 211 ? -8.734 0.321 -1.334 1 97.5 211 LEU A N 1
ATOM 1646 C CA . LEU A 1 211 ? -7.652 0.327 -0.351 1 97.5 211 LEU A CA 1
ATOM 1647 C C . LEU A 1 211 ? -8.211 0.405 1.066 1 97.5 211 LEU A C 1
ATOM 1649 O O . LEU A 1 211 ? -8.945 1.336 1.397 1 97.5 211 LEU A O 1
ATOM 1653 N N . GLU A 1 212 ? -7.883 -0.56 1.863 1 96.94 212 GLU A N 1
ATOM 1654 C CA . GLU A 1 212 ? -8.289 -0.583 3.266 1 96.94 212 GLU A CA 1
ATOM 1655 C C . GLU A 1 212 ? -7.148 -0.146 4.18 1 96.94 212 GLU A C 1
ATOM 1657 O O . GLU A 1 212 ? -6.121 -0.824 4.266 1 96.94 212 GLU A O 1
ATOM 1662 N N . LEU A 1 213 ? -7.324 0.939 4.816 1 97.31 213 LEU A N 1
ATOM 1663 C CA . LEU A 1 213 ? -6.402 1.5 5.801 1 97.31 213 LEU A CA 1
ATOM 1664 C C . LEU A 1 213 ? -7.016 1.47 7.199 1 97.31 213 LEU A C 1
ATOM 1666 O O . LEU A 1 213 ? -7.793 2.357 7.559 1 97.31 213 LEU A O 1
ATOM 1670 N N . PRO A 1 214 ? -6.672 0.496 8.016 1 96.81 214 PRO A N 1
ATOM 1671 C CA . PRO A 1 214 ? -7.301 0.393 9.336 1 96.81 214 PRO A CA 1
ATOM 1672 C C . PRO A 1 214 ? -6.941 1.558 10.258 1 96.81 214 PRO A C 1
ATOM 1674 O O . PRO A 1 214 ? -6.055 2.354 9.93 1 96.81 214 PRO A O 1
ATOM 1677 N N . TYR A 1 215 ? -7.664 1.678 11.359 1 97.88 215 TYR A N 1
ATOM 1678 C CA . TYR A 1 215 ? -7.32 2.656 12.391 1 97.88 215 TYR A CA 1
ATOM 1679 C C . TYR A 1 215 ? -5.875 2.484 12.844 1 97.88 215 TYR A C 1
ATOM 1681 O O . TYR A 1 215 ? -5.395 1.359 12.992 1 97.88 215 TYR A O 1
ATOM 1689 N N . ALA A 1 216 ? -5.184 3.592 12.898 1 98.5 216 ALA A N 1
ATOM 1690 C CA . ALA A 1 216 ? -3.816 3.684 13.406 1 98.5 216 ALA A CA 1
ATOM 1691 C C . ALA A 1 216 ? -2.83 3.047 12.43 1 98.5 216 ALA A C 1
ATOM 1693 O O . ALA A 1 216 ? -1.704 2.711 12.805 1 98.5 216 ALA A O 1
ATOM 1694 N N . ALA A 1 217 ? -3.248 2.783 11.227 1 97.81 217 ALA A N 1
ATOM 1695 C CA . ALA A 1 217 ? -2.297 2.379 10.195 1 97.81 217 ALA A CA 1
ATOM 1696 C C . ALA A 1 217 ? -1.292 3.492 9.914 1 97.81 217 ALA A C 1
ATOM 1698 O O . ALA A 1 217 ? -1.607 4.676 10.062 1 97.81 217 ALA A O 1
ATOM 1699 N N . TRP A 1 218 ? -0.122 3.111 9.484 1 97.75 218 TRP A N 1
ATOM 1700 C CA . TRP A 1 218 ? 0.885 4.113 9.156 1 97.75 218 TRP A CA 1
ATOM 1701 C C . TRP A 1 218 ? 1.568 3.779 7.832 1 97.75 218 TRP A C 1
ATOM 1703 O O . TRP A 1 218 ? 1.628 2.613 7.434 1 97.75 218 TRP A O 1
ATOM 1713 N N . VAL A 1 219 ? 1.959 4.789 7.121 1 97.94 219 VAL A N 1
ATOM 1714 C CA . VAL A 1 219 ? 2.635 4.723 5.832 1 97.94 219 VAL A CA 1
ATOM 1715 C C . VAL A 1 219 ? 3.961 5.473 5.902 1 97.94 219 VAL A C 1
ATOM 1717 O O . VAL A 1 219 ? 4.023 6.586 6.43 1 97.94 219 VAL A O 1
ATOM 1720 N N . ARG A 1 220 ? 4.969 4.902 5.406 1 97.12 220 ARG A N 1
ATOM 1721 C CA . ARG A 1 220 ? 6.25 5.598 5.34 1 97.12 220 ARG A CA 1
ATOM 1722 C C . ARG A 1 220 ? 6.559 6.043 3.916 1 97.12 220 ARG A C 1
ATOM 1724 O O . ARG A 1 220 ? 6.52 5.238 2.984 1 97.12 220 ARG A O 1
ATOM 1731 N N . ILE A 1 221 ? 6.852 7.242 3.77 1 97.56 221 ILE A N 1
ATOM 1732 C CA . ILE A 1 221 ? 7.316 7.848 2.525 1 97.56 221 ILE A CA 1
ATOM 1733 C C . ILE A 1 221 ? 8.711 8.445 2.73 1 97.56 221 ILE A C 1
ATOM 1735 O O . ILE A 1 221 ? 8.953 9.148 3.717 1 97.56 221 ILE A O 1
ATOM 1739 N N . THR A 1 222 ? 9.648 8.164 1.924 1 96.12 222 THR A N 1
ATOM 1740 C CA . THR A 1 222 ? 10.953 8.82 1.943 1 96.12 222 THR A CA 1
ATOM 1741 C C . THR A 1 222 ? 11.109 9.75 0.746 1 96.12 222 THR A C 1
ATOM 1743 O O . THR A 1 222 ? 10.898 9.344 -0.397 1 96.12 222 THR A O 1
ATOM 1746 N N . LEU A 1 223 ? 11.422 10.945 1.003 1 95.5 223 LEU A N 1
ATOM 1747 C CA . LEU A 1 223 ? 11.734 11.922 -0.033 1 95.5 223 LEU A CA 1
ATOM 1748 C C . LEU A 1 223 ? 13.242 12.078 -0.19 1 95.5 223 LEU A C 1
ATOM 1750 O O . LEU A 1 223 ? 13.961 12.258 0.797 1 95.5 223 LEU A O 1
ATOM 1754 N N . TYR A 1 224 ? 13.711 11.953 -1.363 1 93.44 224 TYR A N 1
ATOM 1755 C CA . TYR A 1 224 ? 15.102 12.211 -1.719 1 93.44 224 TYR A CA 1
ATOM 1756 C C . TYR A 1 224 ? 15.219 13.492 -2.541 1 93.44 224 TYR A C 1
ATOM 1758 O O . TYR A 1 224 ? 14.414 13.734 -3.445 1 93.44 224 TYR A O 1
ATOM 1766 N N . ALA A 1 225 ? 16.188 14.281 -2.207 1 91.94 225 ALA A N 1
ATOM 1767 C CA . ALA A 1 225 ? 16.422 15.516 -2.941 1 91.94 225 ALA A CA 1
ATOM 1768 C C . ALA A 1 225 ? 17.906 15.695 -3.25 1 91.94 225 ALA A C 1
ATOM 1770 O O . ALA A 1 225 ? 18.766 15.391 -2.412 1 91.94 225 ALA A O 1
ATOM 1771 N N . SER A 1 226 ? 18.156 16.141 -4.465 1 90.25 226 SER A N 1
ATOM 1772 C CA . SER A 1 226 ? 19.531 16.422 -4.859 1 90.25 226 SER A CA 1
ATOM 1773 C C . SER A 1 226 ? 19.625 17.672 -5.719 1 90.25 226 SER A C 1
ATOM 1775 O O . SER A 1 226 ? 18.656 18.047 -6.383 1 90.25 226 SER A O 1
ATOM 1777 N N . ARG A 1 227 ? 20.766 18.406 -5.578 1 86.88 227 ARG A N 1
ATOM 1778 C CA . ARG A 1 227 ? 21.016 19.547 -6.449 1 86.88 227 ARG A CA 1
ATOM 1779 C C . ARG A 1 227 ? 22.516 19.734 -6.676 1 86.88 227 ARG A C 1
ATOM 1781 O O . ARG A 1 227 ? 23.328 19.281 -5.863 1 86.88 227 ARG A O 1
ATOM 1788 N N . ASP A 1 228 ? 22.953 20.109 -7.918 1 77.88 228 ASP A N 1
ATOM 1789 C CA . ASP A 1 228 ? 24.344 20.453 -8.219 1 77.88 228 ASP A CA 1
ATOM 1790 C C . ASP A 1 228 ? 24.672 21.859 -7.738 1 77.88 228 ASP A C 1
ATOM 1792 O O . ASP A 1 228 ? 24.047 22.828 -8.164 1 77.88 228 ASP A O 1
ATOM 1796 N N . ALA A 1 229 ? 25.391 22.016 -6.68 1 66.56 229 ALA A N 1
ATOM 1797 C CA . ALA A 1 229 ? 25.734 23.312 -6.117 1 66.56 229 ALA A CA 1
ATOM 1798 C C . ALA A 1 229 ? 26.797 24.016 -6.957 1 66.56 229 ALA A C 1
ATOM 1800 O O . ALA A 1 229 ? 27.109 25.188 -6.723 1 66.56 229 ALA A O 1
ATOM 1801 N N . SER A 1 230 ? 27.562 23.312 -7.703 1 60.28 230 SER A N 1
ATOM 1802 C CA . SER A 1 230 ? 28.719 23.953 -8.32 1 60.28 230 SER A CA 1
ATOM 1803 C C . SER A 1 230 ? 28.281 25.125 -9.195 1 60.28 230 SER A C 1
ATOM 1805 O O . SER A 1 230 ? 29.078 26.047 -9.43 1 60.28 230 SER A O 1
ATOM 1807 N N . GLY A 1 231 ? 27.188 24.984 -10.039 1 53.44 231 GLY A N 1
ATOM 1808 C CA . GLY A 1 231 ? 27.094 26.062 -11.016 1 53.44 231 GLY A CA 1
ATOM 1809 C C . GLY A 1 231 ? 26.438 27.312 -10.469 1 53.44 231 GLY A C 1
ATOM 1810 O O . GLY A 1 231 ? 25.984 27.328 -9.32 1 53.44 231 GLY A O 1
ATOM 1811 N N . GLU A 1 232 ? 26.734 28.516 -11.117 1 52.72 232 GLU A N 1
ATOM 1812 C CA . GLU A 1 232 ? 26.281 29.875 -10.82 1 52.72 232 GLU A CA 1
ATOM 1813 C C . GLU A 1 232 ? 24.812 29.891 -10.406 1 52.72 232 GLU A C 1
ATOM 1815 O O . GLU A 1 232 ? 24.359 30.828 -9.734 1 52.72 232 GLU A O 1
ATOM 1820 N N . SER A 1 233 ? 23.922 29.25 -11.148 1 51.12 233 SER A N 1
ATOM 1821 C CA . SER A 1 233 ? 22.484 29.359 -10.961 1 51.12 233 SER A CA 1
ATOM 1822 C C . SER A 1 233 ? 21.969 28.312 -9.977 1 51.12 233 SER A C 1
ATOM 1824 O O . SER A 1 233 ? 22.359 27.156 -10.031 1 51.12 233 SER A O 1
ATOM 1826 N N . ASP A 1 234 ? 21.797 28.719 -8.727 1 53.81 234 ASP A N 1
ATOM 1827 C CA . ASP A 1 234 ? 21.141 27.953 -7.656 1 53.81 234 ASP A CA 1
ATOM 1828 C C . ASP A 1 234 ? 20.219 26.891 -8.227 1 53.81 234 ASP A C 1
ATOM 1830 O O . ASP A 1 234 ? 19.109 27.203 -8.688 1 53.81 234 ASP A O 1
ATOM 1834 N N . GLN A 1 235 ? 20.734 25.797 -8.727 1 66 235 GLN A N 1
ATOM 1835 C CA . GLN A 1 235 ? 19.938 24.797 -9.438 1 66 235 GLN A CA 1
ATOM 1836 C C . GLN A 1 235 ? 18.875 24.188 -8.531 1 66 235 GLN A C 1
ATOM 1838 O O . GLN A 1 235 ? 19.062 24.094 -7.32 1 66 235 GLN A O 1
ATOM 1843 N N . GLU A 1 236 ? 17.625 24.078 -8.984 1 81.81 236 GLU A N 1
ATOM 1844 C CA . GLU A 1 236 ? 16.391 23.578 -8.375 1 81.81 236 GLU A CA 1
ATOM 1845 C C . GLU A 1 236 ? 16.562 22.125 -7.906 1 81.81 236 GLU A C 1
ATOM 1847 O O . GLU A 1 236 ? 17.344 21.375 -8.477 1 81.81 236 GLU A O 1
ATOM 1852 N N . TRP A 1 237 ? 16.094 21.891 -6.711 1 88.88 237 TRP A N 1
ATOM 1853 C CA . TRP A 1 237 ? 16.094 20.531 -6.156 1 88.88 237 TRP A CA 1
ATOM 1854 C C . TRP A 1 237 ? 15.359 19.562 -7.082 1 88.88 237 TRP A C 1
ATOM 1856 O O . TRP A 1 237 ? 14.297 19.891 -7.617 1 88.88 237 TRP A O 1
ATOM 1866 N N . GLN A 1 238 ? 15.992 18.5 -7.324 1 90.06 238 GLN A N 1
ATOM 1867 C CA . GLN A 1 238 ? 15.297 17.359 -7.902 1 90.06 238 GLN A CA 1
ATOM 1868 C C . GLN A 1 238 ? 14.867 16.375 -6.824 1 90.06 238 GLN A C 1
ATOM 1870 O O . GLN A 1 238 ? 15.688 15.945 -6.008 1 90.06 238 GLN A O 1
ATOM 1875 N N . CYS A 1 239 ? 13.602 16.094 -6.887 1 92.31 239 CYS A N 1
ATOM 1876 C CA . CYS A 1 239 ? 13.086 15.273 -5.801 1 92.31 239 CYS A CA 1
ATOM 1877 C C . CYS A 1 239 ? 12.445 14.008 -6.34 1 92.31 239 CYS A C 1
ATOM 1879 O O . CYS A 1 239 ? 11.859 14.008 -7.426 1 92.31 239 CYS A O 1
ATOM 1881 N N . PHE A 1 240 ? 12.578 12.93 -5.617 1 92.94 240 PHE A N 1
ATOM 1882 C CA . PHE A 1 240 ? 11.797 11.719 -5.852 1 92.94 240 PHE A CA 1
ATOM 1883 C C . PHE A 1 240 ? 11.391 11.07 -4.535 1 92.94 240 PHE A C 1
ATOM 1885 O O . PHE A 1 240 ? 11.969 11.367 -3.488 1 92.94 240 PHE A O 1
ATOM 1892 N N . SER A 1 241 ? 10.375 10.305 -4.617 1 96 241 SER A N 1
ATOM 1893 C CA . SER A 1 241 ? 9.812 9.727 -3.4 1 96 241 SER A CA 1
ATOM 1894 C C . SER A 1 241 ? 9.734 8.203 -3.492 1 96 241 SER A C 1
ATOM 1896 O O . SER A 1 241 ? 9.633 7.648 -4.586 1 96 241 SER A O 1
ATOM 1898 N N . LYS A 1 242 ? 9.82 7.609 -2.363 1 97.19 242 LYS A N 1
ATOM 1899 C CA . LYS A 1 242 ? 9.594 6.176 -2.219 1 97.19 242 LYS A CA 1
ATOM 1900 C C . LYS A 1 242 ? 8.484 5.895 -1.214 1 97.19 242 LYS A C 1
ATOM 1902 O O . LYS A 1 242 ? 8.414 6.535 -0.163 1 97.19 242 LYS A O 1
ATOM 1907 N N . LEU A 1 243 ? 7.617 5.059 -1.634 1 98.19 243 LEU A N 1
ATOM 1908 C CA . LEU A 1 243 ? 6.605 4.508 -0.739 1 98.19 243 LEU A CA 1
ATOM 1909 C C . LEU A 1 243 ? 7.023 3.137 -0.22 1 98.19 243 LEU A C 1
ATOM 1911 O O . LEU A 1 243 ? 7.258 2.217 -1.006 1 98.19 243 LEU A O 1
ATOM 1915 N N . HIS A 1 244 ? 7.098 2.992 1.083 1 96.81 244 HIS A N 1
ATOM 1916 C CA . HIS A 1 244 ? 7.594 1.749 1.661 1 96.81 244 HIS A CA 1
ATOM 1917 C C . HIS A 1 244 ? 6.445 0.87 2.146 1 96.81 244 HIS A C 1
ATOM 1919 O O . HIS A 1 244 ? 5.688 1.265 3.037 1 96.81 244 HIS A O 1
ATOM 1925 N N . TRP A 1 245 ? 6.309 -0.284 1.538 1 95.88 245 TRP A N 1
ATOM 1926 C CA . TRP A 1 245 ? 5.371 -1.271 2.068 1 95.88 245 TRP A CA 1
ATOM 1927 C C . TRP A 1 245 ? 5.891 -1.866 3.373 1 95.88 245 TRP A C 1
ATOM 1929 O O . TRP A 1 245 ? 7.07 -2.219 3.477 1 95.88 245 TRP A O 1
ATOM 1939 N N . PRO A 1 246 ? 5.012 -1.97 4.395 1 89.31 246 PRO A N 1
ATOM 1940 C CA . PRO A 1 246 ? 5.48 -2.488 5.68 1 89.31 246 PRO A CA 1
ATOM 1941 C C . PRO A 1 246 ? 5.883 -3.961 5.613 1 89.31 246 PRO A C 1
ATOM 1943 O O . PRO A 1 246 ? 5.348 -4.715 4.793 1 89.31 246 PRO A O 1
ATOM 1946 N N . GLN A 1 247 ? 6.871 -4.41 6.328 1 80.19 247 GLN A N 1
ATOM 1947 C CA . GLN A 1 247 ? 7.316 -5.797 6.414 1 80.19 247 GLN A CA 1
ATOM 1948 C C . GLN A 1 247 ? 6.559 -6.551 7.504 1 80.19 247 GLN A C 1
ATOM 1950 O O . GLN A 1 247 ? 6.227 -5.98 8.547 1 80.19 247 GLN A O 1
ATOM 1955 N N . MET B 1 1 ? -31.828 -16.266 -4.477 1 66.25 1 MET B N 1
ATOM 1956 C CA . MET B 1 1 ? -31.078 -16.016 -3.246 1 66.25 1 MET B CA 1
ATOM 1957 C C . MET B 1 1 ? -29.656 -15.562 -3.551 1 66.25 1 MET B C 1
ATOM 1959 O O . MET B 1 1 ? -29.031 -16.062 -4.496 1 66.25 1 MET B O 1
ATOM 1963 N N . ALA B 1 2 ? -29.219 -14.578 -3.002 1 76.19 2 ALA B N 1
ATOM 1964 C CA . ALA B 1 2 ? -27.891 -14.016 -3.283 1 76.19 2 ALA B CA 1
ATOM 1965 C C . ALA B 1 2 ? -26.797 -14.883 -2.682 1 76.19 2 ALA B C 1
ATOM 1967 O O . ALA B 1 2 ? -26.906 -15.344 -1.547 1 76.19 2 ALA B O 1
ATOM 1968 N N . GLU B 1 3 ? -25.984 -15.422 -3.547 1 83.5 3 GLU B N 1
ATOM 1969 C CA . GLU B 1 3 ? -24.781 -16.125 -3.111 1 83.5 3 GLU B CA 1
ATOM 1970 C C . GLU B 1 3 ? -23.609 -15.172 -2.92 1 83.5 3 GLU B C 1
ATOM 1972 O O . GLU B 1 3 ? -23.406 -14.258 -3.725 1 83.5 3 GLU B O 1
ATOM 1977 N N . HIS B 1 4 ? -22.906 -15.344 -1.78 1 87.31 4 HIS B N 1
ATOM 1978 C CA . HIS B 1 4 ? -21.734 -14.531 -1.478 1 87.31 4 HIS B CA 1
ATOM 1979 C C . HIS B 1 4 ? -20.516 -15.406 -1.202 1 87.31 4 HIS B C 1
ATOM 1981 O O . HIS B 1 4 ? -20.625 -16.453 -0.565 1 87.31 4 HIS B O 1
ATOM 1987 N N . ARG B 1 5 ? -19.391 -15.016 -1.799 1 87.75 5 ARG B N 1
ATOM 1988 C CA . ARG B 1 5 ? -18.125 -15.688 -1.549 1 87.75 5 ARG B CA 1
ATOM 1989 C C . ARG B 1 5 ? -17.016 -14.688 -1.244 1 87.75 5 ARG B C 1
ATOM 1991 O O . ARG B 1 5 ? -17.062 -13.547 -1.706 1 87.75 5 ARG B O 1
ATOM 1998 N N . GLN B 1 6 ? -16.062 -15.188 -0.469 1 91.12 6 GLN B N 1
ATOM 1999 C CA . GLN B 1 6 ? -14.891 -14.383 -0.127 1 91.12 6 GLN B CA 1
ATOM 2000 C C . GLN B 1 6 ? -13.602 -15.195 -0.246 1 91.12 6 GLN B C 1
ATOM 2002 O O . GLN B 1 6 ? -13.555 -16.359 0.169 1 91.12 6 GLN B O 1
ATOM 2007 N N . LEU B 1 7 ? -12.609 -14.602 -0.86 1 92.56 7 LEU B N 1
ATOM 2008 C CA . LEU B 1 7 ? -11.289 -15.219 -0.981 1 92.56 7 LEU B CA 1
ATOM 2009 C C . LEU B 1 7 ? -10.211 -14.273 -0.473 1 92.56 7 LEU B C 1
ATOM 2011 O O . LEU B 1 7 ? -10.031 -13.172 -1.008 1 92.56 7 LEU B O 1
ATOM 2015 N N . ASN B 1 8 ? -9.516 -14.688 0.598 1 94.75 8 ASN B N 1
ATOM 2016 C CA . ASN B 1 8 ? -8.359 -13.953 1.101 1 94.75 8 ASN B CA 1
ATOM 2017 C C . ASN B 1 8 ? -7.062 -14.438 0.465 1 94.75 8 ASN B C 1
ATOM 2019 O O . ASN B 1 8 ? -6.66 -15.586 0.667 1 94.75 8 ASN B O 1
ATOM 2023 N N . ILE B 1 9 ? -6.418 -13.586 -0.25 1 96.75 9 ILE B N 1
ATOM 2024 C CA . ILE B 1 9 ? -5.191 -13.945 -0.95 1 96.75 9 ILE B CA 1
ATOM 2025 C C . ILE B 1 9 ? -4.004 -13.219 -0.318 1 96.75 9 ILE B C 1
ATOM 2027 O O . ILE B 1 9 ? -4.008 -11.992 -0.203 1 96.75 9 ILE B O 1
ATOM 2031 N N . TYR B 1 10 ? -3.039 -13.961 0.083 1 97.19 10 TYR B N 1
ATOM 2032 C CA . TYR B 1 10 ? -1.762 -13.422 0.534 1 97.19 10 TYR B CA 1
ATOM 2033 C C . TYR B 1 10 ? -0.688 -13.594 -0.533 1 97.19 10 TYR B C 1
ATOM 2035 O O . TYR B 1 10 ? -0.343 -14.727 -0.896 1 97.19 10 TYR B O 1
ATOM 2043 N N . LEU B 1 11 ? -0.211 -12.523 -1.068 1 98.62 11 LEU B N 1
ATOM 2044 C CA . LEU B 1 11 ? 0.963 -12.516 -1.935 1 98.62 11 LEU B CA 1
ATOM 2045 C C . LEU B 1 11 ? 2.24 -12.336 -1.119 1 98.62 11 LEU B C 1
ATOM 2047 O O . LEU B 1 11 ? 2.367 -11.375 -0.36 1 98.62 11 LEU B O 1
ATOM 2051 N N . LEU B 1 12 ? 3.15 -13.234 -1.282 1 98.69 12 LEU B N 1
ATOM 2052 C CA . LEU B 1 12 ? 4.395 -13.219 -0.521 1 98.69 12 LEU B CA 1
ATOM 2053 C C . LEU B 1 12 ? 5.602 -13.156 -1.451 1 98.69 12 LEU B C 1
ATOM 2055 O O . LEU B 1 12 ? 5.832 -14.086 -2.234 1 98.69 12 LEU B O 1
ATOM 2059 N N . ARG B 1 13 ? 6.344 -12.094 -1.347 1 98.88 13 ARG B N 1
ATOM 2060 C CA . ARG B 1 13 ? 7.594 -12 -2.096 1 98.88 13 ARG B CA 1
ATOM 2061 C C . ARG B 1 13 ? 8.648 -12.93 -1.521 1 98.88 13 ARG B C 1
ATOM 2063 O O . ARG B 1 13 ? 8.773 -13.062 -0.3 1 98.88 13 ARG B O 1
ATOM 2070 N N . HIS B 1 14 ? 9.445 -13.461 -2.334 1 98.81 14 HIS B N 1
ATOM 2071 C CA . HIS B 1 14 ? 10.531 -14.297 -1.842 1 98.81 14 HIS B CA 1
ATOM 2072 C C . HIS B 1 14 ? 11.508 -13.484 -0.99 1 98.81 14 HIS B C 1
ATOM 2074 O O . HIS B 1 14 ? 11.578 -12.258 -1.116 1 98.81 14 HIS B O 1
ATOM 2080 N N . GLY B 1 15 ? 12.281 -14.195 -0.17 1 98.5 15 GLY B N 1
ATOM 2081 C CA . GLY B 1 15 ? 13.312 -13.578 0.646 1 98.5 15 GLY B CA 1
ATOM 2082 C C . GLY B 1 15 ? 14.609 -13.344 -0.106 1 98.5 15 GLY B C 1
ATOM 2083 O O . GLY B 1 15 ? 14.664 -13.5 -1.327 1 98.5 15 GLY B O 1
ATOM 2084 N N . GLU B 1 16 ? 15.578 -12.961 0.654 1 98.25 16 GLU B N 1
ATOM 2085 C CA . GLU B 1 16 ? 16.906 -12.734 0.094 1 98.25 16 GLU B CA 1
ATOM 2086 C C . GLU B 1 16 ? 17.469 -14.008 -0.529 1 98.25 16 GLU B C 1
ATOM 2088 O O . GLU B 1 16 ? 17.328 -15.094 0.032 1 98.25 16 GLU B O 1
ATOM 2093 N N . CYS B 1 17 ? 18.125 -13.836 -1.632 1 98.06 17 CYS B N 1
ATOM 2094 C CA . CYS B 1 17 ? 18.656 -14.984 -2.365 1 98.06 17 CYS B CA 1
ATOM 2095 C C . CYS B 1 17 ? 20.156 -15.102 -2.186 1 98.06 17 CYS B C 1
ATOM 2097 O O . CYS B 1 17 ? 20.812 -14.141 -1.783 1 98.06 17 CYS B O 1
ATOM 2099 N N . GLU B 1 18 ? 20.641 -16.25 -2.523 1 96.62 18 GLU B N 1
ATOM 2100 C CA . GLU B 1 18 ? 22.078 -16.438 -2.631 1 96.62 18 GLU B CA 1
ATOM 2101 C C . GLU B 1 18 ? 22.641 -15.68 -3.83 1 96.62 18 GLU B C 1
ATOM 2103 O O . GLU B 1 18 ? 21.906 -15.336 -4.754 1 96.62 18 GLU B O 1
ATOM 2108 N N . GLY B 1 19 ? 23.922 -15.367 -3.777 1 91.5 19 GLY B N 1
ATOM 2109 C CA . GLY B 1 19 ? 24.594 -14.836 -4.953 1 91.5 19 GLY B CA 1
ATOM 2110 C C . GLY B 1 19 ? 24.609 -13.32 -4.996 1 91.5 19 GLY B C 1
ATOM 2111 O O . GLY B 1 19 ? 25.078 -12.734 -5.969 1 91.5 19 GLY B O 1
ATOM 2112 N N . GLY B 1 20 ? 24.062 -12.641 -4.016 1 88.38 20 GLY B N 1
ATOM 2113 C CA . GLY B 1 20 ? 24.203 -11.203 -3.896 1 88.38 20 GLY B CA 1
ATOM 2114 C C . GLY B 1 20 ? 23.25 -10.43 -4.785 1 88.38 20 GLY B C 1
ATOM 2115 O O . GLY B 1 20 ? 22.172 -10.922 -5.109 1 88.38 20 GLY B O 1
ATOM 2116 N N . GLU B 1 21 ? 23.594 -9.188 -5.188 1 89.31 21 GLU B N 1
ATOM 2117 C CA . GLU B 1 21 ? 22.688 -8.266 -5.867 1 89.31 21 GLU B CA 1
ATOM 2118 C C . GLU B 1 21 ? 22.766 -8.438 -7.383 1 89.31 21 GLU B C 1
ATOM 2120 O O . GLU B 1 21 ? 23.438 -7.668 -8.07 1 89.31 21 GLU B O 1
ATOM 2125 N N . ILE B 1 22 ? 22.047 -9.367 -7.832 1 95.06 22 ILE B N 1
ATOM 2126 C CA . ILE B 1 22 ? 21.953 -9.594 -9.266 1 95.06 22 ILE B CA 1
ATOM 2127 C C . ILE B 1 22 ? 20.5 -9.461 -9.719 1 95.06 22 ILE B C 1
ATOM 2129 O O . ILE B 1 22 ? 19.578 -9.531 -8.898 1 95.06 22 ILE B O 1
ATOM 2133 N N . ILE B 1 23 ? 20.344 -9.234 -10.984 1 96.19 23 ILE B N 1
ATOM 2134 C CA . ILE B 1 23 ? 19.016 -9.188 -11.562 1 96.19 23 ILE B CA 1
ATOM 2135 C C . ILE B 1 23 ? 18.453 -10.602 -11.703 1 96.19 23 ILE B C 1
ATOM 2137 O O . ILE B 1 23 ? 19.109 -11.477 -12.297 1 96.19 23 ILE B O 1
ATOM 2141 N N . ARG B 1 24 ? 17.312 -10.789 -11.117 1 96.88 24 ARG B N 1
ATOM 2142 C CA . ARG B 1 24 ? 16.719 -12.125 -11.125 1 96.88 24 ARG B CA 1
ATOM 2143 C C . ARG B 1 24 ? 15.336 -12.117 -11.766 1 96.88 24 ARG B C 1
ATOM 2145 O O . ARG B 1 24 ? 14.344 -11.844 -11.094 1 96.88 24 ARG B O 1
ATOM 2152 N N . GLY B 1 25 ? 15.328 -12.367 -13.008 1 97.5 25 GLY B N 1
ATOM 2153 C CA . GLY B 1 25 ? 14.086 -12.68 -13.711 1 97.5 25 GLY B CA 1
ATOM 2154 C C . GLY B 1 25 ? 13.852 -14.164 -13.883 1 97.5 25 GLY B C 1
ATOM 2155 O O . GLY B 1 25 ? 13.125 -14.773 -13.094 1 97.5 25 GLY B O 1
ATOM 2156 N N . ARG B 1 26 ? 14.773 -14.766 -14.664 1 96.31 26 ARG B N 1
ATOM 2157 C CA . ARG B 1 26 ? 14.688 -16.188 -14.953 1 96.31 26 ARG B CA 1
ATOM 2158 C C . ARG B 1 26 ? 15.844 -16.953 -14.312 1 96.31 26 ARG B C 1
ATOM 2160 O O . ARG B 1 26 ? 15.82 -18.172 -14.227 1 96.31 26 ARG B O 1
ATOM 2167 N N . SER B 1 27 ? 16.828 -16.188 -13.891 1 95.94 27 SER B N 1
ATOM 2168 C CA . SER B 1 27 ? 17.891 -16.828 -13.125 1 95.94 27 SER B CA 1
ATOM 2169 C C . SER B 1 27 ? 17.328 -17.516 -11.883 1 95.94 27 SER B C 1
ATOM 2171 O O . SER B 1 27 ? 16.688 -16.891 -11.047 1 95.94 27 SER B O 1
ATOM 2173 N N . ASP B 1 28 ? 17.625 -18.75 -11.789 1 96.81 28 ASP B N 1
ATOM 2174 C CA . ASP B 1 28 ? 16.969 -19.562 -10.766 1 96.81 28 ASP B CA 1
ATOM 2175 C C . ASP B 1 28 ? 17.938 -19.875 -9.617 1 96.81 28 ASP B C 1
ATOM 2177 O O . ASP B 1 28 ? 18.656 -20.859 -9.656 1 96.81 28 ASP B O 1
ATOM 2181 N N . VAL B 1 29 ? 17.938 -19.078 -8.602 1 96.31 29 VAL B N 1
ATOM 2182 C CA . VAL B 1 29 ? 18.844 -19.156 -7.461 1 96.31 29 VAL B CA 1
ATOM 2183 C C . VAL B 1 29 ? 18.047 -19.438 -6.191 1 96.31 29 VAL B C 1
ATOM 2185 O O . VAL B 1 29 ? 16.875 -19.078 -6.082 1 96.31 29 VAL B O 1
ATOM 2188 N N . ALA B 1 30 ? 18.703 -20.031 -5.254 1 98.06 30 ALA B N 1
ATOM 2189 C CA . ALA B 1 30 ? 18.062 -20.391 -3.988 1 98.06 30 ALA B CA 1
ATOM 2190 C C . ALA B 1 30 ? 18.047 -19.203 -3.025 1 98.06 30 ALA B C 1
ATOM 2192 O O . ALA B 1 30 ? 18.766 -18.234 -3.213 1 98.06 30 ALA B O 1
ATOM 2193 N N . LEU B 1 31 ? 17.219 -19.297 -2.01 1 98.5 31 LEU B N 1
ATOM 2194 C CA . LEU B 1 31 ? 17.234 -18.344 -0.909 1 98.5 31 LEU B CA 1
ATOM 2195 C C . LEU B 1 31 ? 18.516 -18.484 -0.092 1 98.5 31 LEU B C 1
ATOM 2197 O O . LEU B 1 31 ? 19.047 -19.594 0.042 1 98.5 31 LEU B O 1
ATOM 2201 N N . SER B 1 32 ? 18.984 -17.406 0.463 1 98.31 32 SER B N 1
ATOM 2202 C CA . SER B 1 32 ? 20.016 -17.469 1.505 1 98.31 32 SER B CA 1
ATOM 2203 C C . SER B 1 32 ? 19.422 -17.938 2.834 1 98.31 32 SER B C 1
ATOM 2205 O O . SER B 1 32 ? 18.203 -18.062 2.961 1 98.31 32 SER B O 1
ATOM 2207 N N . ASP B 1 33 ? 20.281 -18.172 3.795 1 98.06 33 ASP B N 1
ATOM 2208 C CA . ASP B 1 33 ? 19.812 -18.5 5.133 1 98.06 33 ASP B CA 1
ATOM 2209 C C . ASP B 1 33 ? 18.969 -17.375 5.711 1 98.06 33 ASP B C 1
ATOM 2211 O O . ASP B 1 33 ? 17.922 -17.609 6.32 1 98.06 33 ASP B O 1
ATOM 2215 N N . GLU B 1 34 ? 19.422 -16.234 5.465 1 98.12 34 GLU B N 1
ATOM 2216 C CA . GLU B 1 34 ? 18.656 -15.078 5.906 1 98.12 34 GLU B CA 1
ATOM 2217 C C . GLU B 1 34 ? 17.328 -14.977 5.168 1 98.12 34 GLU B C 1
ATOM 2219 O O . GLU B 1 34 ? 16.312 -14.641 5.766 1 98.12 34 GLU B O 1
ATOM 2224 N N . GLY B 1 35 ? 17.344 -15.242 3.895 1 98.38 35 GLY B N 1
ATOM 2225 C CA . GLY B 1 35 ? 16.109 -15.25 3.115 1 98.38 35 GLY B CA 1
ATOM 2226 C C . GLY B 1 35 ? 15.086 -16.234 3.631 1 98.38 35 GLY B C 1
ATOM 2227 O O . GLY B 1 35 ? 13.891 -15.922 3.688 1 98.38 35 GLY B O 1
ATOM 2228 N N . LYS B 1 36 ? 15.562 -17.359 3.994 1 98.38 36 LYS B N 1
ATOM 2229 C CA . LYS B 1 36 ? 14.672 -18.359 4.559 1 98.38 36 LYS B CA 1
ATOM 2230 C C . LYS B 1 36 ? 14.094 -17.906 5.895 1 98.38 36 LYS B C 1
ATOM 2232 O O . LYS B 1 36 ? 12.906 -18.078 6.152 1 98.38 36 LYS B O 1
ATOM 2237 N N . ALA B 1 37 ? 14.945 -17.359 6.672 1 98.38 37 ALA B N 1
ATOM 2238 C CA . ALA B 1 37 ? 14.5 -16.844 7.957 1 98.38 37 ALA B CA 1
ATOM 2239 C C . ALA B 1 37 ? 13.453 -15.742 7.762 1 98.38 37 ALA B C 1
ATOM 2241 O O . ALA B 1 37 ? 12.469 -15.672 8.508 1 98.38 37 ALA B O 1
ATOM 2242 N N . GLN B 1 38 ? 13.68 -14.883 6.797 1 98.31 38 GLN B N 1
ATOM 2243 C CA . GLN B 1 38 ? 12.719 -13.836 6.461 1 98.31 38 GLN B CA 1
ATOM 2244 C C . GLN B 1 38 ? 11.359 -14.422 6.094 1 98.31 38 GLN B C 1
ATOM 2246 O O . GLN B 1 38 ? 10.328 -13.945 6.555 1 98.31 38 GLN B O 1
ATOM 2251 N N . MET B 1 39 ? 11.398 -15.469 5.312 1 98.62 39 MET B N 1
ATOM 2252 C CA . MET B 1 39 ? 10.164 -16.125 4.863 1 98.62 39 MET B CA 1
ATOM 2253 C C . MET B 1 39 ? 9.391 -16.688 6.047 1 98.62 39 MET B C 1
ATOM 2255 O O . MET B 1 39 ? 8.172 -16.547 6.117 1 98.62 39 MET B O 1
ATOM 2259 N N . TRP B 1 40 ? 10.07 -17.312 6.934 1 98.06 40 TRP B N 1
ATOM 2260 C CA . TRP B 1 40 ? 9.414 -17.906 8.102 1 98.06 40 TRP B CA 1
ATOM 2261 C C . TRP B 1 40 ? 8.812 -16.812 8.984 1 98.06 40 TRP B C 1
ATOM 2263 O O . TRP B 1 40 ? 7.723 -17 9.547 1 98.06 40 TRP B O 1
ATOM 2273 N N . ARG B 1 41 ? 9.516 -15.688 9.133 1 97.5 41 ARG B N 1
ATOM 2274 C CA . ARG B 1 41 ? 8.969 -14.578 9.906 1 97.5 41 ARG B CA 1
ATOM 2275 C C . ARG B 1 41 ? 7.676 -14.062 9.281 1 97.5 41 ARG B C 1
ATOM 2277 O O . ARG B 1 41 ? 6.691 -13.82 9.984 1 97.5 41 ARG B O 1
ATOM 2284 N N . SER B 1 42 ? 7.664 -13.938 8.008 1 97.75 42 SER B N 1
ATOM 2285 C CA . SER B 1 42 ? 6.469 -13.469 7.309 1 97.75 42 SER B CA 1
ATOM 2286 C C . SER B 1 42 ? 5.328 -14.469 7.438 1 97.75 42 SER B C 1
ATOM 2288 O O . SER B 1 42 ? 4.176 -14.078 7.656 1 97.75 42 SER B O 1
ATOM 2290 N N . TRP B 1 43 ? 5.656 -15.727 7.316 1 96.38 43 TRP B N 1
ATOM 2291 C CA . TRP B 1 43 ? 4.625 -16.75 7.457 1 96.38 43 TRP B CA 1
ATOM 2292 C C . TRP B 1 43 ? 4 -16.703 8.844 1 96.38 43 TRP B C 1
ATOM 2294 O O . TRP B 1 43 ? 2.783 -16.844 8.992 1 96.38 43 TRP B O 1
ATOM 2304 N N . ARG B 1 44 ? 4.785 -16.562 9.844 1 95.12 44 ARG B N 1
ATOM 2305 C CA . ARG B 1 44 ? 4.254 -16.484 11.203 1 95.12 44 ARG B CA 1
ATOM 2306 C C . ARG B 1 44 ? 3.24 -15.352 11.336 1 95.12 44 ARG B C 1
ATOM 2308 O O . ARG B 1 44 ? 2.188 -15.523 11.953 1 95.12 44 ARG B O 1
ATOM 2315 N N . THR B 1 45 ? 3.564 -14.266 10.75 1 94.81 45 THR B N 1
ATOM 2316 C CA . THR B 1 45 ? 2.648 -13.125 10.789 1 94.81 45 THR B CA 1
ATOM 2317 C C . THR B 1 45 ? 1.376 -13.438 10 1 94.81 45 THR B C 1
ATOM 2319 O O . THR B 1 45 ? 0.269 -13.18 10.484 1 94.81 45 THR B O 1
ATOM 2322 N N . ILE B 1 46 ? 1.514 -13.992 8.812 1 94.31 46 ILE B N 1
ATOM 2323 C CA . ILE B 1 46 ? 0.382 -14.305 7.949 1 94.31 46 ILE B CA 1
ATOM 2324 C C . ILE B 1 46 ? -0.52 -15.328 8.633 1 94.31 46 ILE B C 1
ATOM 2326 O O . ILE B 1 46 ? -1.743 -15.18 8.648 1 94.31 46 ILE B O 1
ATOM 2330 N N . SER B 1 47 ? 0.089 -16.344 9.227 1 91.5 47 SER B N 1
ATOM 2331 C CA . SER B 1 47 ? -0.686 -17.391 9.891 1 91.5 47 SER B CA 1
ATOM 2332 C C . SER B 1 47 ? -1.469 -16.828 11.07 1 91.5 47 SER B C 1
ATOM 2334 O O . SER B 1 47 ? -2.611 -17.234 11.312 1 91.5 47 SER B O 1
ATOM 2336 N N . SER B 1 48 ? -0.85 -15.945 11.758 1 90.75 48 SER B N 1
ATOM 2337 C CA . SER B 1 48 ? -1.545 -15.297 12.867 1 90.75 48 SER B CA 1
ATOM 2338 C C . SER B 1 48 ? -2.75 -14.508 12.367 1 90.75 48 SER B C 1
ATOM 2340 O O . SER B 1 48 ? -3.816 -14.539 12.984 1 90.75 48 SER B O 1
ATOM 2342 N N . GLU B 1 49 ? -2.588 -13.836 11.312 1 88.69 49 GLU B N 1
ATOM 2343 C CA . GLU B 1 49 ? -3.688 -13.078 10.719 1 88.69 49 GLU B CA 1
ATOM 2344 C C . GLU B 1 49 ? -4.812 -14 10.266 1 88.69 49 GLU B C 1
ATOM 2346 O O . GLU B 1 49 ? -5.992 -13.672 10.422 1 88.69 49 GLU B O 1
ATOM 2351 N N . LEU B 1 50 ? -4.426 -15.031 9.656 1 87.44 50 LEU B N 1
ATOM 2352 C CA . LEU B 1 50 ? -5.398 -16 9.164 1 87.44 50 LEU B CA 1
ATOM 2353 C C . LEU B 1 50 ? -6.273 -16.516 10.297 1 87.44 50 LEU B C 1
ATOM 2355 O O . LEU B 1 50 ? -7.48 -16.703 10.125 1 87.44 50 LEU B O 1
ATOM 2359 N N . GLU B 1 51 ? -5.676 -16.688 11.43 1 86.5 51 GLU B N 1
ATOM 2360 C CA . GLU B 1 51 ? -6.398 -17.203 12.586 1 86.5 51 GLU B CA 1
ATOM 2361 C C . GLU B 1 51 ? -7.391 -16.172 13.117 1 86.5 51 GLU B C 1
ATOM 2363 O O . GLU B 1 51 ? -8.336 -16.516 13.82 1 86.5 51 GLU B O 1
ATOM 2368 N N . GLN B 1 52 ? -7.145 -14.938 12.727 1 85.06 52 GLN B N 1
ATOM 2369 C CA . GLN B 1 52 ? -7.973 -13.852 13.25 1 85.06 52 GLN B CA 1
ATOM 2370 C C . GLN B 1 52 ? -9.102 -13.508 12.281 1 85.06 52 GLN B C 1
ATOM 2372 O O . GLN B 1 52 ? -9.953 -12.672 12.594 1 85.06 52 GLN B O 1
ATOM 2377 N N . LEU B 1 53 ? -9.094 -14.172 11.164 1 82.94 53 LEU B N 1
ATOM 2378 C CA . LEU B 1 53 ? -10.164 -13.906 10.211 1 82.94 53 LEU B CA 1
ATOM 2379 C C . LEU B 1 53 ? -11.508 -14.383 10.758 1 82.94 53 LEU B C 1
ATOM 2381 O O . LEU B 1 53 ? -11.578 -15.43 11.414 1 82.94 53 LEU B O 1
ATOM 2385 N N . PRO B 1 54 ? -12.508 -13.594 10.602 1 73.38 54 PRO B N 1
ATOM 2386 C CA . PRO B 1 54 ? -13.82 -13.961 11.141 1 73.38 54 PRO B CA 1
ATOM 2387 C C . PRO B 1 54 ? -14.281 -15.344 10.688 1 73.38 54 PRO B C 1
ATOM 2389 O O . PRO B 1 54 ? -14.898 -16.078 11.461 1 73.38 54 PRO B O 1
ATOM 2392 N N . SER B 1 55 ? -14.125 -15.594 9.367 1 66.5 55 SER B N 1
ATOM 2393 C CA . SER B 1 55 ? -14.422 -16.938 8.859 1 66.5 55 SER B CA 1
ATOM 2394 C C . SER B 1 55 ? -13.148 -17.688 8.531 1 66.5 55 SER B C 1
ATOM 2396 O O . SER B 1 55 ? -12.422 -17.328 7.598 1 66.5 55 SER B O 1
ATOM 2398 N N . GLN B 1 56 ? -12.883 -18.578 9.445 1 66.06 56 GLN B N 1
ATOM 2399 C CA . GLN B 1 56 ? -11.648 -19.328 9.227 1 66.06 56 GLN B CA 1
ATOM 2400 C C . GLN B 1 56 ? -11.734 -20.172 7.957 1 66.06 56 GLN B C 1
ATOM 2402 O O . GLN B 1 56 ? -12.68 -20.938 7.789 1 66.06 56 GLN B O 1
ATOM 2407 N N . PRO B 1 57 ? -10.805 -19.781 7.176 1 66.69 57 PRO B N 1
ATOM 2408 C CA . PRO B 1 57 ? -10.828 -20.578 5.949 1 66.69 57 PRO B CA 1
ATOM 2409 C C . PRO B 1 57 ? -10.57 -22.062 6.211 1 66.69 57 PRO B C 1
ATOM 2411 O O . PRO B 1 57 ? -9.758 -22.406 7.074 1 66.69 57 PRO B O 1
ATOM 2414 N N . GLU B 1 58 ? -11.469 -22.844 5.703 1 62.25 58 GLU B N 1
ATOM 2415 C CA . GLU B 1 58 ? -11.328 -24.297 5.844 1 62.25 58 GLU B CA 1
ATOM 2416 C C . GLU B 1 58 ? -10.062 -24.797 5.145 1 62.25 58 GLU B C 1
ATOM 2418 O O . GLU B 1 58 ? -9.453 -25.766 5.586 1 62.25 58 GLU B O 1
ATOM 2423 N N . ARG B 1 59 ? -9.75 -24.031 4.02 1 69.19 59 ARG B N 1
ATOM 2424 C CA . ARG B 1 59 ? -8.641 -24.484 3.184 1 69.19 59 ARG B CA 1
ATOM 2425 C C . ARG B 1 59 ? -7.785 -23.297 2.736 1 69.19 59 ARG B C 1
ATOM 2427 O O . ARG B 1 59 ? -8.312 -22.234 2.41 1 69.19 59 ARG B O 1
ATOM 2434 N N . LEU B 1 60 ? -6.41 -23.5 2.924 1 85.25 60 LEU B N 1
ATOM 2435 C CA . LEU B 1 60 ? -5.453 -22.531 2.377 1 85.25 60 LEU B CA 1
ATOM 2436 C C . LEU B 1 60 ? -4.746 -23.109 1.157 1 85.25 60 LEU B C 1
ATOM 2438 O O . LEU B 1 60 ? -3.99 -24.078 1.273 1 85.25 60 LEU B O 1
ATOM 2442 N N . ALA B 1 61 ? -5.145 -22.672 -0.002 1 91.88 61 ALA B N 1
ATOM 2443 C CA . ALA B 1 61 ? -4.422 -23.062 -1.207 1 91.88 61 ALA B CA 1
ATOM 2444 C C . ALA B 1 61 ? -3.014 -22.484 -1.222 1 91.88 61 ALA B C 1
ATOM 2446 O O . ALA B 1 61 ? -2.801 -21.344 -0.778 1 91.88 61 ALA B O 1
ATOM 2447 N N . LEU B 1 62 ? -2.09 -23.281 -1.678 1 96.06 62 LEU B N 1
ATOM 2448 C CA . LEU B 1 62 ? -0.698 -22.859 -1.767 1 96.06 62 LEU B CA 1
ATOM 2449 C C . LEU B 1 62 ? -0.23 -22.828 -3.217 1 96.06 62 LEU B C 1
ATOM 2451 O O . LEU B 1 62 ? -0.202 -23.859 -3.889 1 96.06 62 LEU B O 1
ATOM 2455 N N . LEU B 1 63 ? 0.049 -21.656 -3.732 1 98 63 LEU B N 1
ATOM 2456 C CA . LEU B 1 63 ? 0.568 -21.469 -5.082 1 98 63 LEU B CA 1
ATOM 2457 C C . LEU B 1 63 ? 1.973 -20.875 -5.043 1 98 63 LEU B C 1
ATOM 2459 O O . LEU B 1 63 ? 2.318 -20.141 -4.109 1 98 63 LEU B O 1
ATOM 2463 N N . SER B 1 64 ? 2.721 -21.172 -6.113 1 98.69 64 SER B N 1
ATOM 2464 C CA . SER B 1 64 ? 4.09 -20.672 -6.121 1 98.69 64 SER B CA 1
ATOM 2465 C C . SER B 1 64 ? 4.574 -20.422 -7.547 1 98.69 64 SER B C 1
ATOM 2467 O O . SER B 1 64 ? 4.199 -21.141 -8.477 1 98.69 64 SER B O 1
ATOM 2469 N N . SER B 1 65 ? 5.391 -19.359 -7.609 1 98.88 65 SER B N 1
ATOM 2470 C CA . SER B 1 65 ? 6.27 -19.281 -8.773 1 98.88 65 SER B CA 1
ATOM 2471 C C . SER B 1 65 ? 7.129 -20.547 -8.898 1 98.88 65 SER B C 1
ATOM 2473 O O . SER B 1 65 ? 7.562 -21.109 -7.895 1 98.88 65 SER B O 1
ATOM 2475 N N . PRO B 1 66 ? 7.465 -20.969 -10.117 1 98.38 66 PRO B N 1
ATOM 2476 C CA . PRO B 1 66 ? 8.328 -22.141 -10.289 1 98.38 66 PRO B CA 1
ATOM 2477 C C . PRO B 1 66 ? 9.766 -21.891 -9.859 1 98.38 66 PRO B C 1
ATOM 2479 O O . PRO B 1 66 ? 10.547 -22.828 -9.711 1 98.38 66 PRO B O 1
ATOM 2482 N N . ALA B 1 67 ? 10.18 -20.656 -9.727 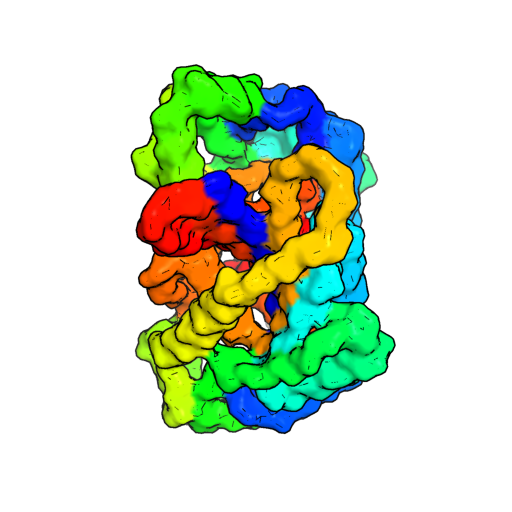1 98.5 67 ALA B N 1
ATOM 2483 C CA . ALA B 1 67 ? 11.555 -20.344 -9.336 1 98.5 67 ALA B CA 1
ATOM 2484 C C . ALA B 1 67 ? 11.891 -20.969 -7.984 1 98.5 67 ALA B C 1
ATOM 2486 O O . ALA B 1 67 ? 11.078 -20.938 -7.055 1 98.5 67 ALA B O 1
ATOM 2487 N N . GLN B 1 68 ? 13.07 -21.375 -7.77 1 97.81 68 GLN B N 1
ATOM 2488 C CA . GLN B 1 68 ? 13.531 -22.031 -6.547 1 97.81 68 GLN B CA 1
ATOM 2489 C C . GLN B 1 68 ? 13.375 -21.109 -5.344 1 97.81 68 GLN B C 1
ATOM 2491 O O . GLN B 1 68 ? 13.055 -21.547 -4.242 1 97.81 68 GLN B O 1
ATOM 2496 N N . ARG B 1 69 ? 13.57 -19.875 -5.547 1 98.38 69 ARG B N 1
ATOM 2497 C CA . ARG B 1 69 ? 13.516 -18.906 -4.457 1 98.38 69 ARG B CA 1
ATOM 2498 C C . ARG B 1 69 ? 12.102 -18.766 -3.916 1 98.38 69 ARG B C 1
ATOM 2500 O O . ARG B 1 69 ? 11.891 -18.188 -2.846 1 98.38 69 ARG B O 1
ATOM 2507 N N . CYS B 1 70 ? 11.109 -19.344 -4.621 1 98.75 70 CYS B N 1
ATOM 2508 C CA . CYS B 1 70 ? 9.727 -19.375 -4.152 1 98.75 70 CYS B CA 1
ATOM 2509 C C . CYS B 1 70 ? 9.305 -20.812 -3.83 1 98.75 70 CYS B C 1
ATOM 2511 O O . CYS B 1 70 ? 8.875 -21.094 -2.709 1 98.75 70 CYS B O 1
ATOM 2513 N N . GLN B 1 71 ? 9.523 -21.703 -4.754 1 98.25 71 GLN B N 1
ATOM 2514 C CA . GLN B 1 71 ? 8.938 -23.031 -4.707 1 98.25 71 GLN B CA 1
ATOM 2515 C C . GLN B 1 71 ? 9.562 -23.875 -3.594 1 98.25 71 GLN B C 1
ATOM 2517 O O . GLN B 1 71 ? 8.875 -24.688 -2.959 1 98.25 71 GLN B O 1
ATOM 2522 N N . ALA B 1 72 ? 10.805 -23.734 -3.318 1 98.38 72 ALA B N 1
ATOM 2523 C CA . ALA B 1 72 ? 11.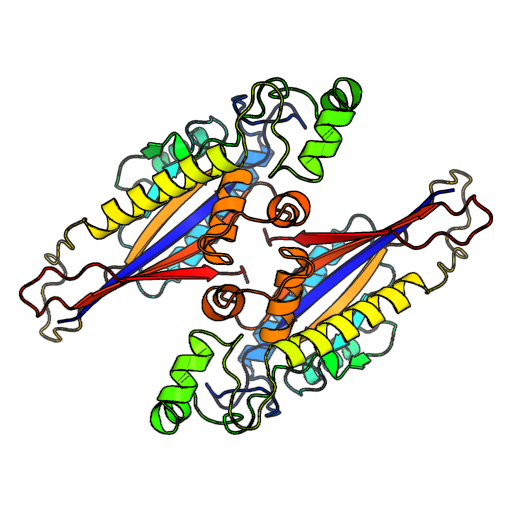461 -24.531 -2.289 1 98.38 72 ALA B CA 1
ATOM 2524 C C . ALA B 1 72 ? 10.859 -24.266 -0.915 1 98.38 72 ALA B C 1
ATOM 2526 O O . ALA B 1 72 ? 10.586 -25.203 -0.155 1 98.38 72 ALA B O 1
ATOM 2527 N N . PHE B 1 73 ? 10.672 -23.031 -0.618 1 98.62 73 PHE B N 1
ATOM 2528 C CA . PHE B 1 73 ? 10.062 -22.688 0.662 1 98.62 73 PHE B CA 1
ATOM 2529 C C . PHE B 1 73 ? 8.617 -23.172 0.723 1 98.62 73 PHE B C 1
ATOM 2531 O O . PHE B 1 73 ? 8.164 -23.672 1.758 1 98.62 73 PHE B O 1
ATOM 2538 N N . ALA B 1 74 ? 7.902 -22.984 -0.4 1 98.25 74 ALA B N 1
ATOM 2539 C CA . ALA B 1 74 ? 6.52 -23.453 -0.448 1 98.25 74 ALA B CA 1
ATOM 2540 C C . ALA B 1 74 ? 6.434 -24.938 -0.136 1 98.25 74 ALA B C 1
ATOM 2542 O O . ALA B 1 74 ? 5.57 -25.375 0.633 1 98.25 74 ALA B O 1
ATOM 2543 N N . ALA B 1 75 ? 7.312 -25.656 -0.714 1 97.75 75 ALA B N 1
ATOM 2544 C CA . ALA B 1 75 ? 7.348 -27.094 -0.487 1 97.75 75 ALA B CA 1
ATOM 2545 C C . ALA B 1 75 ? 7.676 -27.422 0.969 1 97.75 75 ALA B C 1
ATOM 2547 O O . ALA B 1 75 ? 7.066 -28.297 1.569 1 97.75 75 ALA B O 1
ATOM 2548 N N . GLU B 1 76 ? 8.617 -26.75 1.487 1 97.25 76 GLU B N 1
ATOM 2549 C CA . GLU B 1 76 ? 8.992 -26.922 2.889 1 97.25 76 GLU B CA 1
ATOM 2550 C C . GLU B 1 76 ? 7.824 -26.594 3.816 1 97.25 76 GLU B C 1
ATOM 2552 O O . GLU B 1 76 ? 7.559 -27.328 4.773 1 97.25 76 GLU B O 1
ATOM 2557 N N . LEU B 1 77 ? 7.223 -25.484 3.539 1 95.19 77 LEU B N 1
ATOM 2558 C CA . LEU B 1 77 ? 6.078 -25.047 4.328 1 95.19 77 LEU B CA 1
ATOM 2559 C C . LEU B 1 77 ? 4.973 -26.094 4.316 1 95.19 77 LEU B C 1
ATOM 2561 O O . LEU B 1 77 ? 4.414 -26.422 5.367 1 95.19 77 LEU B O 1
ATOM 2565 N N . LYS B 1 78 ? 4.668 -26.594 3.188 1 94.44 78 LYS B N 1
ATOM 2566 C CA . LYS B 1 78 ? 3.643 -27.625 3.062 1 94.44 78 LYS B CA 1
ATOM 2567 C C . LYS B 1 78 ? 4.027 -28.875 3.846 1 94.44 78 LYS B C 1
ATOM 2569 O O . LYS B 1 78 ? 3.182 -29.484 4.512 1 94.44 78 LYS B O 1
ATOM 2574 N N . ALA B 1 79 ? 5.238 -29.266 3.771 1 95.19 79 ALA B N 1
ATOM 2575 C CA . ALA B 1 79 ? 5.715 -30.453 4.473 1 95.19 79 ALA B CA 1
ATOM 2576 C C . ALA B 1 79 ? 5.633 -30.281 5.984 1 95.19 79 ALA B C 1
ATOM 2578 O O . ALA B 1 79 ? 5.281 -31.203 6.711 1 95.19 79 ALA B O 1
ATOM 2579 N N . ASP B 1 80 ? 5.887 -29.109 6.398 1 91.62 80 ASP B N 1
ATOM 2580 C CA . ASP B 1 80 ? 5.938 -28.828 7.832 1 91.62 80 ASP B CA 1
ATOM 2581 C C . ASP B 1 80 ? 4.535 -28.656 8.406 1 91.62 80 ASP B C 1
ATOM 2583 O O . ASP B 1 80 ? 4.305 -28.922 9.586 1 91.62 80 ASP B O 1
ATOM 2587 N N . MET B 1 81 ? 3.623 -28.234 7.566 1 88.25 81 MET B N 1
ATOM 2588 C CA . MET B 1 81 ? 2.279 -27.938 8.055 1 88.25 81 MET B CA 1
ATOM 2589 C C . MET B 1 81 ? 1.22 -28.484 7.105 1 88.25 81 MET B C 1
ATOM 2591 O O . MET B 1 81 ? 0.375 -27.734 6.609 1 88.25 81 MET B O 1
ATOM 2595 N N . PRO B 1 82 ? 1.145 -29.719 7.02 1 85.19 82 PRO B N 1
ATOM 2596 C CA . PRO B 1 82 ? 0.241 -30.328 6.043 1 85.19 82 PRO B CA 1
ATOM 2597 C C . PRO B 1 82 ? -1.231 -30.078 6.355 1 85.19 82 PRO B C 1
ATOM 2599 O O . PRO B 1 82 ? -2.061 -30.016 5.445 1 85.19 82 PRO B O 1
ATOM 2602 N N . ASP B 1 83 ? -1.545 -29.844 7.547 1 82.44 83 ASP B N 1
ATOM 2603 C CA . ASP B 1 83 ? -2.932 -29.625 7.945 1 82.44 83 ASP B CA 1
ATOM 2604 C C . ASP B 1 83 ? -3.43 -28.25 7.465 1 82.44 83 ASP B C 1
ATOM 2606 O O . ASP B 1 83 ? -4.621 -28.078 7.207 1 82.44 83 ASP B O 1
ATOM 2610 N N . TYR B 1 84 ? -2.506 -27.328 7.277 1 80.75 84 TYR B N 1
ATOM 2611 C CA . TYR B 1 84 ? -2.857 -26 6.789 1 80.75 84 TYR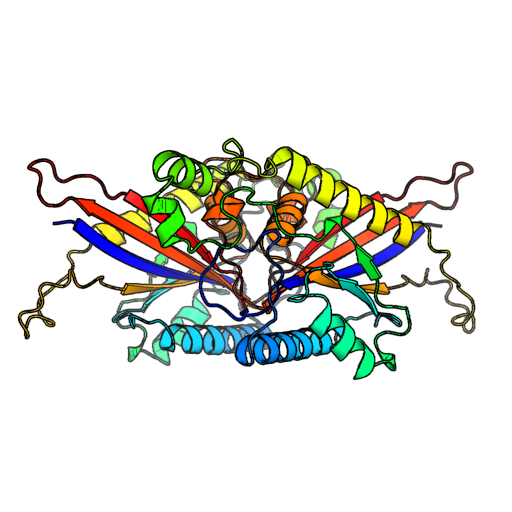 B CA 1
ATOM 2612 C C . TYR B 1 84 ? -3.066 -26.016 5.281 1 80.75 84 TYR B C 1
ATOM 2614 O O . TYR B 1 84 ? -3.811 -25.188 4.746 1 80.75 84 TYR B O 1
ATOM 2622 N N . PHE B 1 85 ? -2.395 -26.953 4.723 1 87.5 85 PHE B N 1
ATOM 2623 C CA . PHE B 1 85 ? -2.416 -27 3.264 1 87.5 85 PHE B CA 1
ATOM 2624 C C . PHE B 1 85 ? -2.83 -28.391 2.779 1 87.5 85 PHE B C 1
ATOM 2626 O O . PHE B 1 85 ? -2.018 -29.125 2.221 1 87.5 85 PHE B O 1
ATOM 2633 N N . PRO B 1 86 ? -4.059 -28.672 2.77 1 82.81 86 PRO B N 1
ATOM 2634 C CA . PRO B 1 86 ? -4.5 -30 2.379 1 82.81 86 PRO B CA 1
ATOM 2635 C C . PRO B 1 86 ? -4.391 -30.25 0.875 1 82.81 86 PRO B C 1
ATOM 2637 O O . PRO B 1 86 ? -4.219 -31.391 0.441 1 82.81 86 PRO B O 1
ATOM 2640 N N . ALA B 1 87 ? -4.555 -29.234 0.126 1 86.38 87 ALA B N 1
ATOM 2641 C CA . ALA B 1 87 ? -4.441 -29.344 -1.325 1 86.38 87 ALA B CA 1
ATOM 2642 C C . ALA B 1 87 ? -2.982 -29.359 -1.766 1 86.38 87 ALA B C 1
ATOM 2644 O O . ALA B 1 87 ? -2.107 -28.859 -1.05 1 86.38 87 ALA B O 1
ATOM 2645 N N . PRO B 1 88 ? -2.686 -29.906 -2.912 1 92.19 88 PRO B N 1
ATOM 2646 C CA . PRO B 1 88 ? -1.311 -29.938 -3.418 1 92.19 88 PRO B CA 1
ATOM 2647 C C . PRO B 1 88 ? -0.771 -28.547 -3.73 1 92.19 88 PRO B C 1
ATOM 2649 O O . PRO B 1 88 ? -1.541 -27.641 -4.066 1 92.19 88 PRO B O 1
ATOM 2652 N N . LEU B 1 89 ? 0.543 -28.406 -3.535 1 95.75 89 LEU B N 1
ATOM 2653 C CA . LEU B 1 89 ? 1.23 -27.203 -3.998 1 95.75 89 LEU B CA 1
ATOM 2654 C C . LEU B 1 89 ? 1.075 -27.031 -5.508 1 95.75 89 LEU B C 1
ATOM 2656 O O . LEU B 1 89 ? 1.289 -27.984 -6.266 1 95.75 89 LEU B O 1
ATOM 2660 N N . GLN B 1 90 ? 0.672 -25.891 -5.914 1 96.62 90 GLN B N 1
ATOM 2661 C CA . GLN B 1 90 ? 0.485 -25.609 -7.336 1 96.62 90 GLN B CA 1
ATOM 2662 C C . GLN B 1 90 ? 1.53 -24.625 -7.844 1 96.62 90 GLN B C 1
ATOM 2664 O O . GLN B 1 90 ? 1.643 -23.516 -7.328 1 96.62 90 GLN B O 1
ATOM 2669 N N . GLN B 1 91 ? 2.232 -25 -8.859 1 97.94 91 GLN B N 1
ATOM 2670 C CA . GLN B 1 91 ? 3.146 -24.078 -9.539 1 97.94 91 GLN B CA 1
ATOM 2671 C C . GLN B 1 91 ? 2.508 -23.5 -10.797 1 97.94 91 GLN B C 1
ATOM 2673 O O . GLN B 1 91 ? 1.846 -24.219 -11.555 1 97.94 91 GLN B O 1
ATOM 2678 N N . HIS B 1 92 ? 2.67 -22.266 -10.977 1 98.44 92 HIS B N 1
ATOM 2679 C CA . HIS B 1 92 ? 2.092 -21.625 -12.156 1 98.44 92 HIS B CA 1
ATOM 2680 C C . HIS B 1 92 ? 3.105 -20.719 -12.836 1 98.44 92 HIS B C 1
ATOM 2682 O O . HIS B 1 92 ? 3.697 -19.844 -12.203 1 98.44 92 HIS B O 1
ATOM 2688 N N . ASP B 1 93 ? 3.197 -20.734 -14.148 1 98.31 93 ASP B N 1
ATOM 2689 C CA . ASP B 1 93 ? 4.172 -19.984 -14.93 1 98.31 93 ASP B CA 1
ATOM 2690 C C . ASP B 1 93 ? 3.857 -18.484 -14.891 1 98.31 93 ASP B C 1
ATOM 2692 O O . ASP B 1 93 ? 4.762 -17.656 -15 1 98.31 93 ASP B O 1
ATOM 2696 N N . TRP B 1 94 ? 2.613 -18.141 -14.688 1 98.69 94 TRP B N 1
ATOM 2697 C CA . TRP B 1 94 ? 2.256 -16.734 -14.727 1 98.69 94 TRP B CA 1
ATOM 2698 C C . TRP B 1 94 ? 2.807 -16 -13.508 1 98.69 94 TRP B C 1
ATOM 2700 O O . TRP B 1 94 ? 2.812 -14.766 -13.469 1 98.69 94 TRP B O 1
ATOM 2710 N N . LEU B 1 95 ? 3.385 -16.734 -12.539 1 98.81 95 LEU B N 1
ATOM 2711 C CA . LEU B 1 95 ? 3.902 -16.156 -11.305 1 98.81 95 LEU B CA 1
ATOM 2712 C C . LEU B 1 95 ? 5.395 -15.867 -11.422 1 98.81 95 LEU B C 1
ATOM 2714 O O . LEU B 1 95 ? 5.996 -15.305 -10.508 1 98.81 95 LEU B O 1
ATOM 2718 N N . TRP B 1 96 ? 6.004 -16.203 -12.547 1 98.69 96 TRP B N 1
ATOM 2719 C CA . TRP B 1 96 ? 7.414 -15.875 -12.75 1 98.69 96 TRP B CA 1
ATOM 2720 C C . TRP B 1 96 ? 7.637 -14.367 -12.703 1 98.69 96 TRP B C 1
ATOM 2722 O O . TRP B 1 96 ? 6.754 -13.586 -13.086 1 98.69 96 TRP B O 1
ATOM 2732 N N . GLU B 1 97 ? 8.789 -14.016 -12.297 1 98.75 97 GLU B N 1
ATOM 2733 C CA . GLU B 1 97 ? 9.219 -12.625 -12.398 1 98.75 97 GLU B CA 1
ATOM 2734 C C . GLU B 1 97 ? 9.391 -12.211 -13.859 1 98.75 97 GLU B C 1
ATOM 2736 O O . GLU B 1 97 ? 9.477 -13.055 -14.75 1 98.75 97 GLU B O 1
ATOM 2741 N N . LEU B 1 98 ? 9.406 -10.914 -14.047 1 98.56 98 LEU B N 1
ATOM 2742 C CA . LEU B 1 98 ? 9.688 -10.359 -15.367 1 98.56 98 LEU B CA 1
ATOM 2743 C C . LEU B 1 98 ? 10.953 -10.984 -15.953 1 98.56 98 LEU B C 1
ATOM 2745 O O . LEU B 1 98 ? 11.953 -11.148 -15.258 1 98.56 98 LEU B O 1
ATOM 2749 N N . ASP B 1 99 ? 10.875 -11.367 -17.219 1 98.38 99 ASP B N 1
ATOM 2750 C CA . ASP B 1 99 ? 12.062 -11.812 -17.938 1 98.38 99 ASP B CA 1
ATOM 2751 C C . ASP B 1 99 ? 12.953 -10.633 -18.312 1 98.38 99 ASP B C 1
ATOM 2753 O O . ASP B 1 99 ? 12.609 -9.852 -19.203 1 98.38 99 ASP B O 1
ATOM 2757 N N . PHE B 1 100 ? 14.133 -10.523 -17.75 1 98 100 PHE B N 1
ATOM 2758 C CA . PHE B 1 100 ? 15 -9.367 -17.953 1 98 100 PHE B CA 1
ATOM 2759 C C . PHE B 1 100 ? 15.938 -9.594 -19.141 1 98 100 PHE B C 1
ATOM 2761 O O . PHE B 1 100 ? 16.828 -8.781 -19.391 1 98 100 PHE B O 1
ATOM 2768 N N . GLY B 1 101 ? 15.773 -10.766 -19.781 1 97.75 101 GLY B N 1
ATOM 2769 C CA . GLY B 1 101 ? 16.516 -11.039 -21 1 97.75 101 GLY B CA 1
ATOM 2770 C C . GLY B 1 101 ? 18.016 -11.055 -20.797 1 97.75 101 GLY B C 1
ATOM 2771 O O . GLY B 1 101 ? 18.516 -11.75 -19.906 1 97.75 101 GLY B O 1
ATOM 2772 N N . ASP B 1 102 ? 18.688 -10.219 -21.547 1 97.25 102 ASP B N 1
ATOM 2773 C CA . ASP B 1 102 ? 20.141 -10.203 -21.578 1 97.25 102 ASP B CA 1
ATOM 2774 C C . ASP B 1 102 ? 20.719 -9.766 -20.219 1 97.25 102 ASP B C 1
ATOM 2776 O O . ASP B 1 102 ? 21.906 -9.961 -19.953 1 97.25 102 ASP B O 1
ATOM 2780 N N . TRP B 1 103 ? 19.922 -9.148 -19.391 1 97.5 103 TRP B N 1
ATOM 2781 C CA . TRP B 1 103 ? 20.406 -8.602 -18.125 1 97.5 103 TRP B CA 1
ATOM 2782 C C . TRP B 1 103 ? 20.328 -9.648 -17.016 1 97.5 103 TRP B C 1
ATOM 2784 O O . TRP B 1 103 ? 20.906 -9.477 -15.945 1 97.5 103 TRP B O 1
ATOM 2794 N N . ASP B 1 104 ? 19.578 -10.703 -17.312 1 96.81 104 ASP B N 1
ATOM 2795 C CA . ASP B 1 104 ? 19.328 -11.703 -16.266 1 96.81 104 ASP B CA 1
ATOM 2796 C C . ASP B 1 104 ? 20.641 -12.297 -15.766 1 96.81 104 ASP B C 1
ATOM 2798 O O . ASP B 1 104 ? 21.5 -12.703 -16.562 1 96.81 104 ASP B O 1
ATOM 2802 N N . GLY B 1 105 ? 20.781 -12.25 -14.43 1 96.5 105 GLY B N 1
ATOM 2803 C CA . GLY B 1 105 ? 21.953 -12.859 -13.812 1 96.5 105 GLY B CA 1
ATOM 2804 C C . GLY B 1 105 ? 23.125 -11.898 -13.68 1 96.5 105 GLY B C 1
ATOM 2805 O O . GLY B 1 105 ? 24.125 -12.219 -13.031 1 96.5 105 GLY B O 1
ATOM 2806 N N . MET B 1 106 ? 22.984 -10.766 -14.25 1 96.12 106 MET B N 1
ATOM 2807 C CA . MET B 1 106 ? 24.062 -9.781 -14.141 1 96.12 106 MET B CA 1
ATOM 2808 C C . MET B 1 106 ? 23.922 -8.977 -12.859 1 96.12 106 MET B C 1
ATOM 2810 O O . MET B 1 106 ? 22.828 -8.789 -12.344 1 96.12 106 MET B O 1
ATOM 2814 N N . LYS B 1 107 ? 25.094 -8.523 -12.414 1 94.94 107 LYS B N 1
ATOM 2815 C CA . LYS B 1 107 ? 25.062 -7.516 -11.359 1 94.94 107 LYS B CA 1
ATOM 2816 C C . LYS B 1 107 ? 24.438 -6.211 -11.867 1 94.94 107 LYS B C 1
ATOM 2818 O O . LYS B 1 107 ? 24.688 -5.801 -13 1 94.94 107 LYS B O 1
ATOM 2823 N N . VAL B 1 108 ? 23.75 -5.613 -11.031 1 90.94 108 VAL B N 1
ATOM 2824 C CA . VAL B 1 108 ? 23.094 -4.359 -11.398 1 90.94 108 VAL B CA 1
ATOM 2825 C C . VAL B 1 108 ? 24.141 -3.357 -11.883 1 90.94 108 VAL B C 1
ATOM 2827 O O . VAL B 1 108 ? 23.953 -2.713 -12.922 1 90.94 108 VAL B O 1
ATOM 2830 N N . ALA B 1 109 ? 25.188 -3.283 -11.219 1 92 109 ALA B N 1
ATOM 2831 C CA . ALA B 1 109 ? 26.266 -2.365 -11.578 1 92 109 ALA B CA 1
ATOM 2832 C C . ALA B 1 109 ? 26.812 -2.68 -12.969 1 92 109 ALA B C 1
ATOM 2834 O O . ALA B 1 109 ? 27.125 -1.77 -13.742 1 92 109 ALA B O 1
ATOM 2835 N N . SER B 1 110 ? 26.906 -3.895 -13.289 1 94.94 110 SER B N 1
ATOM 2836 C CA . SER B 1 110 ? 27.406 -4.332 -14.586 1 94.94 110 SER B CA 1
ATOM 2837 C C . SER B 1 110 ? 26.453 -3.949 -15.703 1 94.94 110 SER B C 1
ATOM 2839 O O . SER B 1 110 ? 26.891 -3.559 -16.797 1 94.94 110 SER B O 1
ATOM 2841 N N . VAL B 1 111 ? 25.188 -4.07 -15.469 1 94.38 111 VAL B N 1
ATOM 2842 C CA . VAL B 1 111 ? 24.188 -3.709 -16.469 1 94.38 111 VAL B CA 1
ATOM 2843 C C . VAL B 1 111 ? 24.297 -2.223 -16.797 1 94.38 111 VAL B C 1
ATOM 2845 O O . VAL B 1 111 ? 24.297 -1.838 -17.969 1 94.38 111 VAL B O 1
ATOM 2848 N N . TYR B 1 112 ? 24.453 -1.433 -15.742 1 92.75 112 TYR B N 1
ATOM 2849 C CA . TYR B 1 112 ? 24.578 0.006 -15.945 1 92.75 112 TYR B CA 1
ATOM 2850 C C . TYR B 1 112 ? 25.859 0.339 -16.703 1 92.75 112 TYR B C 1
ATOM 2852 O O . TYR B 1 112 ? 25.875 1.271 -17.516 1 92.75 112 TYR B O 1
ATOM 2860 N N . GLN B 1 113 ? 26.891 -0.393 -16.484 1 94.25 113 GLN B N 1
ATOM 2861 C CA . GLN B 1 113 ? 28.172 -0.158 -17.141 1 94.25 113 GLN B CA 1
ATOM 2862 C C . GLN B 1 113 ? 28.125 -0.561 -18.625 1 94.25 113 GLN B C 1
ATOM 2864 O O . GLN B 1 113 ? 28.594 0.178 -19.484 1 94.25 113 GLN B O 1
ATOM 2869 N N . GLN B 1 114 ? 27.562 -1.671 -18.891 1 94.81 114 GLN B N 1
ATOM 2870 C CA . GLN B 1 114 ? 27.609 -2.258 -20.219 1 94.81 114 GLN B CA 1
ATOM 2871 C C . GLN B 1 114 ? 26.422 -1.787 -21.062 1 94.81 114 GLN B C 1
ATOM 2873 O O . GLN B 1 114 ? 26.516 -1.74 -22.297 1 94.81 114 GLN B O 1
ATOM 2878 N N . HIS B 1 115 ? 25.312 -1.48 -20.438 1 94.38 115 HIS B N 1
ATOM 2879 C CA . HIS B 1 115 ? 24.078 -1.086 -21.109 1 94.38 115 HIS B CA 1
ATOM 2880 C C . HIS B 1 115 ? 23.484 0.177 -20.5 1 94.38 115 HIS B C 1
ATOM 2882 O O . HIS B 1 115 ? 22.297 0.22 -20.172 1 94.38 115 HIS B O 1
ATOM 2888 N N . SER B 1 116 ? 24.219 1.146 -20.375 1 93.25 116 SER B N 1
ATOM 2889 C CA . SER B 1 116 ? 23.906 2.322 -19.562 1 93.25 116 SER B CA 1
ATOM 2890 C C . SER B 1 116 ? 22.609 2.98 -20.016 1 93.25 116 SER B C 1
ATOM 2892 O O . SER B 1 116 ? 21.672 3.135 -19.234 1 93.25 116 SER B O 1
ATOM 2894 N N . GLU B 1 117 ? 22.531 3.258 -21.297 1 94.81 117 GLU B N 1
ATOM 2895 C CA . GLU B 1 117 ? 21.359 3.982 -21.812 1 94.81 117 GLU B CA 1
ATOM 2896 C C . GLU B 1 117 ? 20.094 3.152 -21.672 1 94.81 117 GLU B C 1
ATOM 2898 O O . GLU B 1 117 ? 19.062 3.648 -21.188 1 94.81 117 GLU B O 1
ATOM 2903 N N . ALA B 1 118 ? 20.203 1.904 -22.016 1 95.56 118 ALA B N 1
ATOM 2904 C CA . ALA B 1 118 ? 19.047 1.013 -21.938 1 95.56 118 ALA B CA 1
ATOM 2905 C C . ALA B 1 118 ? 18.625 0.788 -20.484 1 95.56 118 ALA B C 1
ATOM 2907 O O . ALA B 1 118 ? 17.438 0.776 -20.172 1 95.56 118 ALA B O 1
ATOM 2908 N N . ALA B 1 119 ? 19.578 0.66 -19.641 1 95.5 119 ALA B N 1
ATOM 2909 C CA . ALA B 1 119 ? 19.312 0.437 -18.219 1 95.5 119 ALA B CA 1
ATOM 2910 C C . ALA B 1 119 ? 18.625 1.647 -17.594 1 95.5 119 ALA B C 1
ATOM 2912 O O . ALA B 1 119 ? 17.609 1.51 -16.922 1 95.5 119 ALA B O 1
ATOM 2913 N N . LYS B 1 120 ? 19.141 2.789 -17.844 1 95.06 120 LYS B N 1
ATOM 2914 C CA . LYS B 1 120 ? 18.578 4.023 -17.312 1 95.06 120 LYS B CA 1
ATOM 2915 C C . LYS B 1 120 ? 17.141 4.223 -17.812 1 95.06 120 LYS B C 1
ATOM 2917 O O . LYS B 1 120 ? 16.266 4.598 -17.047 1 95.06 120 LYS B O 1
ATOM 2922 N N . ALA B 1 121 ? 16.969 3.975 -19.062 1 96.06 121 ALA B N 1
ATOM 2923 C CA . ALA B 1 121 ? 15.641 4.129 -19.656 1 96.06 121 ALA B CA 1
ATOM 2924 C C . ALA B 1 121 ? 14.641 3.178 -19.016 1 96.06 121 ALA B C 1
ATOM 2926 O O . ALA B 1 121 ? 13.531 3.586 -18.656 1 96.06 121 ALA B O 1
ATOM 2927 N N . PHE B 1 122 ? 14.992 1.974 -18.797 1 96.25 122 PHE B N 1
ATOM 2928 C CA . PHE B 1 122 ? 14.109 0.96 -18.219 1 96.25 122 PHE B CA 1
ATOM 2929 C C . PHE B 1 122 ? 13.758 1.299 -16.781 1 96.25 122 PHE B C 1
ATOM 2931 O O . PHE B 1 122 ? 12.586 1.288 -16.406 1 96.25 122 PHE B O 1
ATOM 2938 N N . TRP B 1 123 ? 14.695 1.602 -16 1 93.5 123 TRP B N 1
ATOM 2939 C CA . TRP B 1 123 ? 14.43 1.819 -14.586 1 93.5 123 TRP B CA 1
ATOM 2940 C C . TRP B 1 123 ? 13.672 3.121 -14.367 1 93.5 123 TRP B C 1
ATOM 2942 O O . TRP B 1 123 ? 12.906 3.246 -13.406 1 93.5 123 TRP B O 1
ATOM 2952 N N . ARG B 1 124 ? 13.859 3.99 -15.336 1 92.62 124 ARG B N 1
ATOM 2953 C CA . ARG B 1 124 ? 13.078 5.223 -15.289 1 92.62 124 ARG B CA 1
ATOM 2954 C C . ARG B 1 124 ? 11.641 4.984 -15.727 1 92.62 124 ARG B C 1
ATOM 2956 O O . ARG B 1 124 ? 10.703 5.512 -15.125 1 92.62 124 ARG B O 1
ATOM 2963 N N . ASP B 1 125 ? 11.57 4.145 -16.766 1 95.69 125 ASP B N 1
ATOM 2964 C CA . ASP B 1 125 ? 10.242 3.879 -17.312 1 95.69 125 ASP B CA 1
ATOM 2965 C C . ASP B 1 125 ? 10.164 2.48 -17.922 1 95.69 125 ASP B C 1
ATOM 2967 O O . ASP B 1 125 ? 10.266 2.318 -19.141 1 95.69 125 ASP B O 1
ATOM 2971 N N . PRO B 1 126 ? 9.852 1.578 -17.094 1 96.75 126 PRO B N 1
ATOM 2972 C CA . PRO B 1 126 ? 9.789 0.205 -17.594 1 96.75 126 PRO B CA 1
ATOM 2973 C C . PRO B 1 126 ? 8.586 -0.029 -18.516 1 96.75 126 PRO B C 1
ATOM 2975 O O . PRO B 1 126 ? 8.531 -1.034 -19.219 1 96.75 126 PRO B O 1
ATOM 2978 N N . VAL B 1 127 ? 7.66 0.828 -18.516 1 94.94 127 VAL B N 1
ATOM 2979 C CA . VAL B 1 127 ? 6.434 0.642 -19.281 1 94.94 127 VAL B CA 1
ATOM 2980 C C . VAL B 1 127 ? 6.742 0.726 -20.766 1 94.94 127 VAL B C 1
ATOM 2982 O O . VAL B 1 127 ? 6.219 -0.061 -21.562 1 94.94 127 VAL B O 1
ATOM 2985 N N . THR B 1 128 ? 7.652 1.649 -21.109 1 95.62 128 THR B N 1
ATOM 2986 C CA . THR B 1 128 ? 7.902 1.876 -22.531 1 95.62 128 THR B CA 1
ATOM 2987 C C . THR B 1 128 ? 9.289 1.382 -22.922 1 95.62 128 THR B C 1
ATOM 2989 O O . THR B 1 128 ? 9.727 1.571 -24.062 1 95.62 128 THR B O 1
ATOM 2992 N N . ASN B 1 129 ? 10.031 0.805 -22 1 97.75 129 ASN B N 1
ATOM 2993 C CA . ASN B 1 129 ? 11.383 0.315 -22.25 1 97.75 129 ASN B CA 1
ATOM 2994 C C . ASN B 1 129 ? 11.531 -1.148 -21.844 1 97.75 129 ASN B C 1
ATOM 2996 O O . ASN B 1 129 ? 11.359 -1.493 -20.672 1 97.75 129 ASN B O 1
ATOM 3000 N N . THR B 1 130 ? 11.891 -1.951 -22.812 1 97.94 130 THR B N 1
ATOM 3001 C CA . THR B 1 130 ? 12.023 -3.389 -22.609 1 97.94 130 THR B CA 1
ATOM 3002 C C . THR B 1 130 ? 13.492 -3.787 -22.516 1 97.94 130 THR B C 1
ATOM 3004 O O . THR B 1 130 ? 14.312 -3.354 -23.344 1 97.94 130 THR B O 1
ATOM 3007 N N . PRO B 1 131 ? 13.812 -4.566 -21.5 1 97.38 131 PRO B N 1
ATOM 3008 C CA . PRO B 1 131 ? 15.18 -5.086 -21.531 1 97.38 131 PRO B CA 1
ATOM 3009 C C . PRO B 1 131 ? 15.492 -5.844 -22.812 1 97.38 131 PRO B C 1
ATOM 3011 O O . PRO B 1 131 ? 14.648 -6.578 -23.328 1 97.38 131 PRO B O 1
ATOM 3014 N N . PRO B 1 132 ? 16.719 -5.695 -23.297 1 97.06 132 PRO B N 1
ATOM 3015 C CA . PRO B 1 132 ? 17.062 -6.453 -24.5 1 97.06 132 PRO B CA 1
ATOM 3016 C C . PRO B 1 132 ? 16.891 -7.961 -24.328 1 97.06 132 PRO B C 1
ATOM 3018 O O . PRO B 1 132 ? 17.391 -8.539 -23.359 1 97.06 132 PRO B O 1
ATOM 3021 N N . GLY B 1 133 ? 16.094 -8.555 -25.25 1 97.25 133 GLY B N 1
ATOM 3022 C CA . GLY B 1 133 ? 15.844 -9.992 -25.188 1 97.25 133 GLY B CA 1
ATOM 3023 C C . GLY B 1 133 ? 14.883 -10.391 -24.094 1 97.25 133 GLY B C 1
ATOM 3024 O O . GLY B 1 133 ? 14.711 -11.578 -23.797 1 97.25 133 GLY B O 1
ATOM 3025 N N . GLY B 1 134 ? 14.305 -9.398 -23.453 1 98 134 GLY B N 1
ATOM 3026 C CA . GLY B 1 134 ? 13.43 -9.68 -22.328 1 98 134 GLY B CA 1
ATOM 3027 C C . GLY B 1 134 ? 11.961 -9.516 -22.656 1 98 134 GLY B C 1
ATOM 3028 O O . GLY B 1 134 ? 11.586 -9.477 -23.828 1 98 134 GLY B O 1
ATOM 3029 N N . GLU B 1 135 ? 11.156 -9.539 -21.688 1 98.25 135 GLU B N 1
ATOM 3030 C CA . GLU B 1 135 ? 9.703 -9.398 -21.734 1 98.25 135 GLU B CA 1
ATOM 3031 C C . GLU B 1 135 ? 9.281 -7.941 -21.578 1 98.25 135 GLU B C 1
ATOM 3033 O O . GLU B 1 135 ? 9.797 -7.234 -20.703 1 98.25 135 GLU B O 1
ATOM 3038 N N . SER B 1 136 ? 8.406 -7.449 -22.453 1 98.38 136 SER B N 1
ATOM 3039 C CA . SER B 1 136 ? 7.879 -6.102 -22.281 1 98.38 136 SER B CA 1
ATOM 3040 C C . SER B 1 136 ? 6.902 -6.039 -21.109 1 98.38 136 SER B C 1
ATOM 3042 O O . SER B 1 136 ? 6.301 -7.051 -20.75 1 98.38 136 SER B O 1
ATOM 3044 N N . LEU B 1 137 ? 6.75 -4.883 -20.562 1 98.25 137 LEU B N 1
ATOM 3045 C CA . LEU B 1 137 ? 5.848 -4.746 -19.422 1 98.25 137 LEU B CA 1
ATOM 3046 C C . LEU B 1 137 ? 4.41 -5.051 -19.828 1 98.25 137 LEU B C 1
ATOM 3048 O O . LEU B 1 137 ? 3.68 -5.711 -19.094 1 98.25 137 LEU B O 1
ATOM 3052 N N . PRO B 1 138 ? 3.959 -4.613 -21.031 1 98.12 138 PRO B N 1
ATOM 3053 C CA . PRO B 1 138 ? 2.611 -5.008 -21.438 1 98.12 138 PRO B CA 1
ATOM 3054 C C . PRO B 1 138 ? 2.441 -6.523 -21.531 1 98.12 138 PRO B C 1
ATOM 3056 O O . PRO B 1 138 ? 1.408 -7.059 -21.125 1 98.12 138 PRO B O 1
ATOM 3059 N N . ALA B 1 139 ? 3.416 -7.219 -22.016 1 98.56 139 ALA B N 1
ATOM 3060 C CA . ALA B 1 139 ? 3.359 -8.672 -22.094 1 98.56 139 ALA B CA 1
ATOM 3061 C C . ALA B 1 139 ? 3.369 -9.297 -20.703 1 98.56 139 ALA B C 1
ATOM 3063 O O . ALA B 1 139 ? 2.619 -10.242 -20.438 1 98.56 139 ALA B O 1
ATOM 3064 N N . PHE B 1 140 ? 4.254 -8.789 -19.891 1 98.69 140 PHE B N 1
ATOM 3065 C CA . PHE B 1 140 ? 4.332 -9.211 -18.5 1 98.69 140 PHE B CA 1
ATOM 3066 C C . PHE B 1 140 ? 2.992 -9.023 -17.797 1 98.69 140 PHE B C 1
ATOM 3068 O O . PHE B 1 140 ? 2.488 -9.938 -17.141 1 98.69 140 PHE B O 1
ATOM 3075 N N . ARG B 1 141 ? 2.398 -7.863 -17.922 1 98.62 141 ARG B N 1
ATOM 3076 C CA . ARG B 1 141 ? 1.093 -7.559 -17.344 1 98.62 141 ARG B CA 1
ATOM 3077 C C . ARG B 1 141 ? 0.027 -8.516 -17.859 1 98.62 141 ARG B C 1
ATOM 3079 O O . ARG B 1 141 ? -0.776 -9.039 -17.078 1 98.62 141 ARG B O 1
ATOM 3086 N N . ARG B 1 142 ? 0.026 -8.766 -19.094 1 98.44 142 ARG B N 1
ATOM 3087 C CA . ARG B 1 142 ? -0.969 -9.648 -19.703 1 98.44 142 ARG B CA 1
ATOM 3088 C C . ARG B 1 142 ? -0.88 -11.055 -19.125 1 98.44 142 ARG B C 1
ATOM 3090 O O . ARG B 1 142 ? -1.895 -11.633 -18.719 1 98.44 142 ARG B O 1
ATOM 3097 N N . ARG B 1 143 ? 0.289 -11.586 -19.047 1 98.38 143 ARG B N 1
ATOM 3098 C CA . ARG B 1 143 ? 0.452 -12.945 -18.531 1 98.38 143 ARG B CA 1
ATOM 3099 C C . ARG B 1 143 ? 0.015 -13.031 -17.062 1 98.38 143 ARG B C 1
ATOM 3101 O O . ARG B 1 143 ? -0.671 -13.977 -16.672 1 98.38 143 ARG B O 1
ATOM 3108 N N . VAL B 1 144 ? 0.397 -12.055 -16.281 1 98.81 144 VAL B N 1
ATOM 3109 C CA . VAL B 1 144 ? 0.075 -12.055 -14.859 1 98.81 144 VAL B CA 1
ATOM 3110 C C . VAL B 1 144 ? -1.434 -11.914 -14.672 1 98.81 144 VAL B C 1
ATOM 3112 O O . VAL B 1 144 ? -2.045 -12.664 -13.906 1 98.81 144 VAL B O 1
ATOM 3115 N N . LEU B 1 145 ? -2.074 -11.016 -15.383 1 98.56 145 LEU B N 1
ATOM 3116 C CA . LEU B 1 145 ? -3.498 -10.758 -15.211 1 98.56 145 LEU B CA 1
ATOM 3117 C C . LEU B 1 145 ? -4.332 -11.906 -15.758 1 98.56 145 LEU B C 1
ATOM 3119 O O . LEU B 1 145 ? -5.383 -12.242 -15.203 1 98.56 145 LEU B O 1
ATOM 3123 N N . ASP B 1 146 ? -3.846 -12.477 -16.859 1 98.56 146 ASP B N 1
ATOM 3124 C CA . ASP B 1 146 ? -4.531 -13.656 -17.375 1 98.56 146 ASP B CA 1
ATOM 3125 C C . ASP B 1 146 ? -4.5 -14.805 -16.375 1 98.56 146 ASP B C 1
ATOM 3127 O O . ASP B 1 146 ? -5.512 -15.477 -16.156 1 98.56 146 ASP B O 1
ATOM 3131 N N . GLY B 1 147 ? -3.332 -15.031 -15.812 1 98.62 147 GLY B N 1
ATOM 3132 C CA . GLY B 1 147 ? -3.213 -16.047 -14.781 1 98.62 147 GLY B CA 1
ATOM 3133 C C . GLY B 1 147 ? -4.074 -15.766 -13.562 1 98.62 147 GLY B C 1
ATOM 3134 O O . GLY B 1 147 ? -4.746 -16.656 -13.055 1 98.62 147 GLY B O 1
ATOM 3135 N N . TRP B 1 148 ? -4.074 -14.562 -13.109 1 98.19 148 TRP B N 1
ATOM 3136 C CA . TRP B 1 148 ? -4.883 -14.117 -11.977 1 98.19 148 TRP B CA 1
ATOM 3137 C C . TRP B 1 148 ? -6.367 -14.359 -12.242 1 98.19 148 TRP B C 1
ATOM 3139 O O . TRP B 1 148 ? -7.059 -14.945 -11.406 1 98.19 148 TRP B O 1
ATOM 3149 N N . GLN B 1 149 ? -6.812 -13.953 -13.375 1 97 149 GLN B N 1
ATOM 3150 C CA . GLN B 1 149 ? -8.219 -14.094 -13.734 1 97 149 GLN B CA 1
ATOM 3151 C C . GLN B 1 149 ? -8.617 -15.562 -13.82 1 97 149 GLN B C 1
ATOM 3153 O O . GLN B 1 149 ? -9.695 -15.945 -13.352 1 97 149 GLN B O 1
ATOM 3158 N N . THR B 1 150 ? -7.758 -16.312 -14.414 1 97 150 THR B N 1
ATOM 3159 C CA . THR B 1 150 ? -8.023 -17.75 -14.508 1 97 150 THR B CA 1
ATOM 3160 C C . THR B 1 150 ? -8.141 -18.359 -13.117 1 97 150 THR B C 1
ATOM 3162 O O . THR B 1 150 ? -9.047 -19.156 -12.867 1 97 150 THR B O 1
ATOM 3165 N N . MET B 1 151 ? -7.297 -18.016 -12.25 1 95.06 151 MET B N 1
ATOM 3166 C CA . MET B 1 151 ? -7.336 -18.516 -10.883 1 95.06 151 MET B CA 1
ATOM 3167 C C . MET B 1 151 ? -8.641 -18.125 -10.195 1 95.06 151 MET B C 1
ATOM 3169 O O . MET B 1 151 ? -9.273 -18.953 -9.531 1 95.06 151 MET B O 1
ATOM 3173 N N . VAL B 1 152 ? -9.055 -16.906 -10.32 1 94.12 152 VAL B N 1
ATOM 3174 C CA . VAL B 1 152 ? -10.273 -16.391 -9.711 1 94.12 152 VAL B CA 1
ATOM 3175 C C . VAL B 1 152 ? -11.484 -17.141 -10.266 1 94.12 152 VAL B C 1
ATOM 3177 O O . VAL B 1 152 ? -12.375 -17.547 -9.516 1 94.12 152 VAL B O 1
ATOM 3180 N N . GLN B 1 153 ? -11.477 -17.359 -11.57 1 93.06 153 GLN B N 1
ATOM 3181 C CA . GLN B 1 153 ? -12.586 -18.078 -12.195 1 93.06 153 GLN B CA 1
ATOM 3182 C C . GLN B 1 153 ? -12.672 -19.516 -11.695 1 93.06 153 GLN B C 1
ATOM 3184 O O . GLN B 1 153 ? -13.773 -20.031 -11.461 1 93.06 153 GLN B O 1
ATOM 3189 N N . ARG B 1 154 ? -11.547 -20.109 -11.555 1 91.56 154 ARG B N 1
ATOM 3190 C CA . ARG B 1 154 ? -11.531 -21.469 -11.023 1 91.56 154 ARG B CA 1
ATOM 3191 C C . ARG B 1 154 ? -12.07 -21.516 -9.602 1 91.56 154 ARG B C 1
ATOM 3193 O O . ARG B 1 154 ? -12.805 -22.422 -9.227 1 91.56 154 ARG B O 1
ATOM 3200 N N . TRP B 1 155 ? -11.719 -20.531 -8.797 1 88.12 155 TRP B N 1
ATOM 3201 C CA . TRP B 1 155 ? -12.203 -20.422 -7.43 1 88.12 155 TRP B CA 1
ATOM 3202 C C . TRP B 1 155 ? -13.719 -20.234 -7.402 1 88.12 155 TRP B C 1
ATOM 3204 O O . TRP B 1 155 ? -14.414 -20.906 -6.629 1 88.12 155 TRP B O 1
ATOM 3214 N N . LEU B 1 156 ? -14.258 -19.438 -8.297 1 89 156 LEU B N 1
ATOM 3215 C CA . LEU B 1 156 ? -15.688 -19.156 -8.344 1 89 156 LEU B CA 1
ATOM 3216 C C . LEU B 1 156 ? -16.469 -20.375 -8.836 1 89 156 LEU B C 1
ATOM 3218 O O . LEU B 1 156 ? -17.625 -20.562 -8.461 1 89 156 LEU B O 1
ATOM 3222 N N . ALA B 1 157 ? -15.805 -21.141 -9.664 1 87.56 157 ALA B N 1
ATOM 3223 C CA . ALA B 1 157 ? -16.469 -22.297 -10.273 1 87.56 157 ALA B CA 1
ATOM 3224 C C . ALA B 1 157 ? -16.516 -23.469 -9.297 1 87.56 157 ALA B C 1
ATOM 3226 O O . ALA B 1 157 ? -17.266 -24.438 -9.523 1 87.56 157 ALA B O 1
ATOM 3227 N N . ARG B 1 158 ? -15.758 -23.375 -8.281 1 80.75 158 ARG B N 1
ATOM 3228 C CA . ARG B 1 158 ? -15.742 -24.469 -7.316 1 80.75 158 ARG B CA 1
ATOM 3229 C C . ARG B 1 158 ? -17.078 -24.594 -6.605 1 80.75 158 ARG B C 1
ATOM 3231 O O . ARG B 1 158 ? -17.719 -23.578 -6.277 1 80.75 158 ARG B O 1
ATOM 3238 N N . GLU B 1 159 ? -17.766 -25.625 -6.758 1 61.72 159 GLU B N 1
ATOM 3239 C CA . GLU B 1 159 ? -19.016 -25.906 -6.07 1 61.72 159 GLU B CA 1
ATOM 3240 C C . GLU B 1 159 ? -18.828 -25.906 -4.555 1 61.72 159 GLU B C 1
ATOM 3242 O O . GLU B 1 159 ? -17.797 -26.328 -4.055 1 61.72 159 GLU B O 1
ATOM 3247 N N . VAL B 1 160 ? -19.562 -24.891 -3.812 1 52.16 160 VAL B N 1
ATOM 3248 C CA . VAL B 1 160 ? -19.531 -24.906 -2.354 1 52.16 160 VAL B CA 1
ATOM 3249 C C . VAL B 1 160 ? -19.969 -26.281 -1.842 1 52.16 160 VAL B C 1
ATOM 3251 O O . VAL B 1 160 ? -21.078 -26.75 -2.162 1 52.16 160 VAL B O 1
ATOM 3254 N N . ASN B 1 161 ? -19.281 -27.234 -1.731 1 45.62 161 ASN B N 1
ATOM 3255 C CA . ASN B 1 161 ? -19.797 -28.438 -1.097 1 45.62 161 ASN B CA 1
ATOM 3256 C C . ASN B 1 161 ? -20.438 -28.125 0.256 1 45.62 161 ASN B C 1
ATOM 3258 O O . ASN B 1 161 ? -19.766 -27.656 1.174 1 45.62 161 ASN B O 1
ATOM 3262 N N . SER B 1 162 ? -21.594 -27.562 0.314 1 40.94 162 SER B N 1
ATOM 3263 C CA . SER B 1 162 ? -22.516 -27.359 1.428 1 40.94 162 SER B CA 1
ATOM 3264 C C . SER B 1 162 ? -22.547 -28.562 2.355 1 40.94 162 SER B C 1
ATOM 3266 O O . SER B 1 162 ? -23.328 -28.609 3.301 1 40.94 162 SER B O 1
ATOM 3268 N N . SER B 1 163 ? -22.062 -29.734 2.023 1 38.19 163 SER B N 1
ATOM 3269 C CA . SER B 1 163 ? -22.531 -30.828 2.867 1 38.19 163 SER B CA 1
ATOM 3270 C C . SER B 1 163 ? -22.328 -30.516 4.344 1 38.19 163 SER B C 1
ATOM 3272 O O . SER B 1 163 ? -23.125 -30.953 5.188 1 38.19 163 SER B O 1
ATOM 3274 N N . GLU B 1 164 ? -21.125 -30.328 4.887 1 36.38 164 GLU B N 1
ATOM 3275 C CA . GLU B 1 164 ? -21.109 -30.625 6.316 1 36.38 164 GLU B CA 1
ATOM 3276 C C . GLU B 1 164 ? -21.781 -29.5 7.109 1 36.38 164 GLU B C 1
ATOM 3278 O O . GLU B 1 164 ? -21.906 -29.594 8.336 1 36.38 164 GLU B O 1
ATOM 3283 N N . SER B 1 165 ? -21.969 -28.297 6.652 1 37.75 165 SER B N 1
ATOM 3284 C CA . SER B 1 165 ? -22.688 -27.453 7.605 1 37.75 165 SER B CA 1
ATOM 3285 C C . SER B 1 165 ? -24.188 -27.625 7.461 1 37.75 165 SER B C 1
ATOM 3287 O O . SER B 1 165 ? -24.938 -26.641 7.531 1 37.75 165 SER B O 1
ATOM 3289 N N . SER B 1 166 ? -24.672 -28.766 7.133 1 32.41 166 SER B N 1
ATOM 3290 C CA . SER B 1 166 ? -26.125 -28.922 7.137 1 32.41 166 SER B CA 1
ATOM 3291 C C . SER B 1 166 ? -26.719 -28.484 8.469 1 32.41 166 SER B C 1
ATOM 3293 O O . SER B 1 166 ? -27.922 -28.641 8.703 1 32.41 166 SER B O 1
ATOM 3295 N N . VAL B 1 167 ? -26.203 -28.812 9.734 1 31.22 167 VAL B N 1
ATOM 3296 C CA . VAL B 1 167 ? -27.297 -28.938 10.695 1 31.22 167 VAL B CA 1
ATOM 3297 C C . VAL B 1 167 ? -28.203 -27.719 10.594 1 31.22 167 VAL B C 1
ATOM 3299 O O . VAL B 1 167 ? -29.438 -27.859 10.523 1 31.22 167 VAL B O 1
ATOM 3302 N N . SER B 1 168 ? -28.156 -26.766 11.656 1 33.28 168 SER B N 1
ATOM 3303 C CA . SER B 1 168 ? -29.328 -26.047 12.164 1 33.28 168 SER B CA 1
ATOM 3304 C C . SER B 1 168 ? -29.891 -25.078 11.117 1 33.28 168 SER B C 1
ATOM 3306 O O . SER B 1 168 ? -29.188 -24.719 10.172 1 33.28 168 SER B O 1
ATOM 3308 N N . GLY B 1 169 ? -31.266 -24.734 10.984 1 34.81 169 GLY B N 1
ATOM 3309 C CA . GLY B 1 169 ? -32.344 -23.984 10.352 1 34.81 169 GLY B CA 1
ATOM 3310 C C . GLY B 1 169 ? -31.875 -22.625 9.836 1 34.81 169 GLY B C 1
ATOM 3311 O O . GLY B 1 169 ? -32.688 -21.875 9.281 1 34.81 169 GLY B O 1
ATOM 3312 N N . ASP B 1 170 ? -31.172 -21.812 10.609 1 36.19 170 ASP B N 1
ATOM 3313 C CA . ASP B 1 170 ? -31.047 -20.422 10.211 1 36.19 170 ASP B CA 1
ATOM 3314 C C . ASP B 1 170 ? -30.312 -20.297 8.883 1 36.19 170 ASP B C 1
ATOM 3316 O O . ASP B 1 170 ? -29.141 -20.703 8.773 1 36.19 170 ASP B O 1
ATOM 3320 N N . SER B 1 171 ? -30.969 -20.531 7.645 1 34.62 171 SER B N 1
ATOM 3321 C CA . SER B 1 171 ? -30.656 -20.328 6.23 1 34.62 171 SER B CA 1
ATOM 3322 C C . SER B 1 171 ? -29.594 -19.25 6.043 1 34.62 171 SER B C 1
ATOM 3324 O O . SER B 1 171 ? -29.844 -18.25 5.359 1 34.62 171 SER B O 1
ATOM 3326 N N . ALA B 1 172 ? -29.031 -18.609 7.016 1 37.81 172 ALA B N 1
ATOM 3327 C CA . ALA B 1 172 ? -28.047 -17.594 6.707 1 37.81 172 ALA B CA 1
ATOM 3328 C C . ALA B 1 172 ? -27 -18.125 5.719 1 37.81 172 ALA B C 1
ATOM 3330 O O . ALA B 1 172 ? -26.422 -19.188 5.926 1 37.81 172 ALA B O 1
ATOM 3331 N N . SER B 1 173 ? -27.109 -17.844 4.281 1 43.5 173 SER B N 1
ATOM 3332 C CA . SER B 1 173 ? -26.203 -18.016 3.156 1 43.5 173 SER B CA 1
ATOM 3333 C C . SER B 1 173 ? -24.75 -18.172 3.631 1 43.5 173 SER B C 1
ATOM 3335 O O . SER B 1 173 ? -24.203 -17.25 4.234 1 43.5 173 SER B O 1
ATOM 3337 N N . SER B 1 174 ? -24.297 -19.203 4.062 1 46.56 174 SER B N 1
ATOM 3338 C CA . SER B 1 174 ? -22.969 -19.5 4.586 1 46.56 174 SER B CA 1
ATOM 3339 C C . SER B 1 174 ? -21.875 -18.969 3.658 1 46.56 174 SER B C 1
ATOM 3341 O O . SER B 1 174 ? -21.812 -19.344 2.49 1 46.56 174 SER B O 1
ATOM 3343 N N . ALA B 1 175 ? -21.531 -17.688 3.783 1 54.19 175 ALA B N 1
ATOM 3344 C CA . ALA B 1 175 ? -20.359 -17.125 3.123 1 54.19 175 ALA B CA 1
ATOM 3345 C C . ALA B 1 175 ? -19.141 -18.031 3.283 1 54.19 175 ALA B C 1
ATOM 3347 O O . ALA B 1 175 ? -18.719 -18.328 4.406 1 54.19 175 ALA B O 1
ATOM 3348 N N . SER B 1 176 ? -18.844 -19.016 2.258 1 60.34 176 SER B N 1
ATOM 3349 C CA . SER B 1 176 ? -17.609 -19.797 2.27 1 60.34 176 SER B CA 1
ATOM 3350 C C . SER B 1 176 ? -16.391 -18.906 2.129 1 60.34 176 SER B C 1
ATOM 3352 O O . SER B 1 176 ? -16.375 -17.984 1.308 1 60.34 176 SER B O 1
ATOM 3354 N N . ALA B 1 177 ? -15.477 -18.828 3.193 1 69.75 177 ALA B N 1
ATOM 3355 C CA . ALA B 1 177 ? -14.234 -18.078 3.143 1 69.75 177 ALA B CA 1
ATOM 3356 C C . ALA B 1 177 ? -13.047 -18.969 2.797 1 69.75 177 ALA B C 1
ATOM 3358 O O . ALA B 1 177 ? -12.82 -19.984 3.461 1 69.75 177 ALA B O 1
ATOM 3359 N N . ASP B 1 178 ? -12.492 -18.703 1.644 1 87.5 178 ASP B N 1
ATOM 3360 C CA . ASP B 1 178 ? -11.281 -19.375 1.177 1 87.5 178 ASP B CA 1
ATOM 3361 C C . ASP B 1 178 ? -10.055 -18.484 1.313 1 87.5 178 ASP B C 1
ATOM 3363 O O . ASP B 1 178 ? -10.188 -17.266 1.509 1 87.5 178 ASP B O 1
ATOM 3367 N N . ALA B 1 179 ? -8.945 -19.172 1.448 1 92.69 179 ALA B N 1
ATOM 3368 C CA . ALA B 1 179 ? -7.699 -18.406 1.493 1 92.69 179 ALA B CA 1
ATOM 3369 C C . ALA B 1 179 ? -6.645 -19.031 0.586 1 92.69 179 ALA B C 1
ATOM 3371 O O . ALA B 1 179 ? -6.699 -20.234 0.292 1 92.69 179 ALA B O 1
ATOM 3372 N N . ALA B 1 180 ? -5.777 -18.25 0.124 1 94.94 180 ALA B N 1
ATOM 3373 C CA . ALA B 1 180 ? -4.652 -18.688 -0.691 1 94.94 180 ALA B CA 1
ATOM 3374 C C . ALA B 1 180 ? -3.373 -17.953 -0.321 1 94.94 180 ALA B C 1
ATOM 3376 O O . ALA B 1 180 ? -3.406 -16.75 -0.041 1 94.94 180 ALA B O 1
ATOM 3377 N N . LEU B 1 181 ? -2.328 -18.672 -0.245 1 97 181 LEU B N 1
ATOM 3378 C CA . LEU B 1 181 ? -0.979 -18.125 -0.135 1 97 181 LEU B CA 1
ATOM 3379 C C . LEU B 1 181 ? -0.215 -18.297 -1.443 1 97 181 LEU B C 1
ATOM 3381 O O . LEU B 1 181 ? -0.085 -19.422 -1.949 1 97 181 LEU B O 1
ATOM 3385 N N . ILE B 1 182 ? 0.233 -17.203 -1.978 1 98.69 182 ILE B N 1
ATOM 3386 C CA . ILE B 1 182 ? 0.934 -17.219 -3.256 1 98.69 182 ILE B CA 1
ATOM 3387 C C . ILE B 1 182 ? 2.355 -16.688 -3.074 1 98.69 182 ILE B C 1
ATOM 3389 O O . ILE B 1 182 ? 2.555 -15.523 -2.727 1 98.69 182 ILE B O 1
ATOM 3393 N N . LEU B 1 183 ? 3.342 -17.531 -3.244 1 98.88 183 LEU B N 1
ATOM 3394 C CA . LEU B 1 183 ? 4.742 -17.125 -3.223 1 98.88 183 LEU B CA 1
ATOM 3395 C C . LEU B 1 183 ? 5.199 -16.688 -4.605 1 98.88 183 LEU B C 1
ATOM 3397 O O . LEU B 1 183 ? 5.117 -17.438 -5.57 1 98.88 183 LEU B O 1
ATOM 3401 N N . THR B 1 184 ? 5.688 -15.492 -4.672 1 98.88 184 THR B N 1
ATOM 3402 C CA . THR B 1 184 ? 6.008 -14.914 -5.977 1 98.88 184 THR B CA 1
ATOM 3403 C C . THR B 1 184 ? 7.051 -13.812 -5.84 1 98.88 184 THR B C 1
ATOM 3405 O O . THR B 1 184 ? 7.887 -13.844 -4.934 1 98.88 184 THR B O 1
ATOM 3408 N N . HIS B 1 185 ? 7.055 -12.875 -6.77 1 98.81 185 HIS B N 1
ATOM 3409 C CA . HIS B 1 185 ? 8.125 -11.898 -6.906 1 98.81 185 HIS B CA 1
ATOM 3410 C C . HIS B 1 185 ? 7.59 -10.477 -6.824 1 98.81 185 HIS B C 1
ATOM 3412 O O . HIS B 1 185 ? 6.375 -10.266 -6.836 1 98.81 185 HIS B O 1
ATOM 3418 N N . SER B 1 186 ? 8.492 -9.57 -6.699 1 98.31 186 SER B N 1
ATOM 3419 C CA . SER B 1 186 ? 8.125 -8.172 -6.496 1 98.31 186 SER B CA 1
ATOM 3420 C C . SER B 1 186 ? 7.371 -7.609 -7.699 1 98.31 186 SER B C 1
ATOM 3422 O O . SER B 1 186 ? 6.398 -6.871 -7.539 1 98.31 186 SER B O 1
ATOM 3424 N N . GLY B 1 187 ? 7.848 -7.953 -8.914 1 98.38 187 GLY B N 1
ATOM 3425 C CA . GLY B 1 187 ? 7.176 -7.441 -10.102 1 98.38 187 GLY B CA 1
ATOM 3426 C C . GLY B 1 187 ? 5.734 -7.895 -10.211 1 98.38 187 GLY B C 1
ATOM 3427 O O . GLY B 1 187 ? 4.855 -7.105 -10.562 1 98.38 187 GLY B O 1
ATOM 3428 N N . VAL B 1 188 ? 5.461 -9.125 -9.93 1 98.88 188 VAL B N 1
ATOM 3429 C CA . VAL B 1 188 ? 4.121 -9.695 -9.992 1 98.88 188 VAL B CA 1
ATOM 3430 C C . VAL B 1 188 ? 3.221 -9.008 -8.969 1 98.88 188 VAL B C 1
ATOM 3432 O O . VAL B 1 188 ? 2.096 -8.609 -9.281 1 98.88 188 VAL B O 1
ATOM 3435 N N . ILE B 1 189 ? 3.73 -8.836 -7.777 1 98.81 189 ILE B N 1
ATOM 3436 C CA . ILE B 1 189 ? 2.955 -8.219 -6.707 1 98.81 189 ILE B CA 1
ATOM 3437 C C . ILE B 1 189 ? 2.631 -6.77 -7.066 1 98.81 189 ILE B C 1
ATOM 3439 O O . ILE B 1 189 ? 1.505 -6.312 -6.867 1 98.81 189 ILE B O 1
ATOM 3443 N N . ARG B 1 190 ? 3.586 -6.055 -7.641 1 98.31 190 ARG B N 1
ATOM 3444 C CA . ARG B 1 190 ? 3.363 -4.672 -8.055 1 98.31 190 ARG B CA 1
ATOM 3445 C C . ARG B 1 190 ? 2.256 -4.582 -9.094 1 98.31 190 ARG B C 1
ATOM 3447 O O . ARG B 1 190 ? 1.414 -3.684 -9.039 1 98.31 190 ARG B O 1
ATOM 3454 N N . LEU B 1 191 ? 2.219 -5.496 -10.008 1 98.44 191 LEU B N 1
ATOM 3455 C CA . LEU B 1 191 ? 1.201 -5.488 -11.055 1 98.44 191 LEU B CA 1
ATOM 3456 C C . LEU B 1 191 ? -0.182 -5.754 -10.469 1 98.44 191 LEU B C 1
ATOM 3458 O O . LEU B 1 191 ? -1.155 -5.094 -10.844 1 98.44 191 LEU B O 1
ATOM 3462 N N . LEU B 1 192 ? -0.25 -6.688 -9.578 1 98.5 192 LEU B N 1
ATOM 3463 C CA . LEU B 1 192 ? -1.546 -7.035 -9.008 1 98.5 192 LEU B CA 1
ATOM 3464 C C . LEU B 1 192 ? -2.053 -5.926 -8.094 1 98.5 192 LEU B C 1
ATOM 3466 O O . LEU B 1 192 ? -3.246 -5.613 -8.086 1 98.5 192 LEU B O 1
ATOM 3470 N N . LEU B 1 193 ? -1.126 -5.355 -7.336 1 97.88 193 LEU B N 1
ATOM 3471 C CA . LEU B 1 193 ? -1.469 -4.188 -6.527 1 97.88 193 LEU B CA 1
ATOM 3472 C C . LEU B 1 193 ? -2.006 -3.062 -7.402 1 97.88 193 LEU B C 1
ATOM 3474 O O . LEU B 1 193 ? -3.051 -2.48 -7.102 1 97.88 193 LEU B O 1
ATOM 3478 N N . ALA B 1 194 ? -1.306 -2.818 -8.477 1 97.19 194 ALA B N 1
ATOM 3479 C CA . ALA B 1 194 ? -1.713 -1.761 -9.398 1 97.19 194 ALA B CA 1
ATOM 3480 C C . ALA B 1 194 ? -3.082 -2.059 -10.008 1 97.19 194 ALA B C 1
ATOM 3482 O O . ALA B 1 194 ? -3.9 -1.152 -10.18 1 97.19 194 ALA B O 1
ATOM 3483 N N . GLU B 1 195 ? -3.324 -3.271 -10.289 1 97.12 195 GLU B N 1
ATOM 3484 C CA . GLU B 1 195 ? -4.598 -3.643 -10.898 1 97.12 195 GLU B CA 1
ATOM 3485 C C . GLU B 1 195 ? -5.762 -3.373 -9.945 1 97.12 195 GLU B C 1
ATOM 3487 O O . GLU B 1 195 ? -6.859 -3.027 -10.383 1 97.12 195 GLU B O 1
ATOM 3492 N N . ILE B 1 196 ? -5.531 -3.52 -8.695 1 97.19 196 ILE B N 1
ATOM 3493 C CA . ILE B 1 196 ? -6.578 -3.283 -7.707 1 97.19 196 ILE B CA 1
ATOM 3494 C C . ILE B 1 196 ? -6.82 -1.782 -7.562 1 97.19 196 ILE B C 1
ATOM 3496 O O . ILE B 1 196 ? -7.965 -1.337 -7.48 1 97.19 196 ILE B O 1
ATOM 3500 N N . LEU B 1 197 ? -5.797 -0.991 -7.609 1 96.19 197 LEU B N 1
ATOM 3501 C CA . LEU B 1 197 ? -5.898 0.438 -7.336 1 96.19 197 LEU B CA 1
ATOM 3502 C C . LEU B 1 197 ? -6.219 1.216 -8.609 1 96.19 197 LEU B C 1
ATOM 3504 O O . LEU B 1 197 ? -6.77 2.316 -8.547 1 96.19 197 LEU B O 1
ATOM 3508 N N . LEU B 1 198 ? -5.824 0.657 -9.727 1 95 198 LEU B N 1
ATOM 3509 C CA . LEU B 1 198 ? -6 1.264 -11.039 1 95 198 LEU B CA 1
ATOM 3510 C C . LEU B 1 198 ? -6.559 0.252 -12.031 1 95 198 LEU B C 1
ATOM 3512 O O . LEU B 1 198 ? -5.934 -0.024 -13.062 1 95 198 LEU B O 1
ATOM 3516 N N . PRO B 1 199 ? -7.754 -0.189 -11.836 1 94.25 199 PRO B N 1
ATOM 3517 C CA . PRO B 1 199 ? -8.281 -1.288 -12.648 1 94.25 199 PRO B CA 1
ATOM 3518 C C . PRO B 1 199 ? -8.344 -0.946 -14.133 1 94.25 199 PRO B C 1
ATOM 3520 O O . PRO B 1 199 ? -8.852 0.113 -14.508 1 94.25 199 PRO B O 1
ATOM 3523 N N . GLY B 1 200 ? -7.781 -1.865 -14.891 1 94 200 GLY B N 1
ATOM 3524 C CA . GLY B 1 200 ? -7.895 -1.792 -16.344 1 94 200 GLY B CA 1
ATOM 3525 C C . GLY B 1 200 ? -6.898 -0.831 -16.969 1 94 200 GLY B C 1
ATOM 3526 O O . GLY B 1 200 ? -6.906 -0.627 -18.188 1 94 200 GLY B O 1
ATOM 3527 N N . GLN B 1 201 ? -6.023 -0.268 -16.172 1 94.19 201 GLN B N 1
ATOM 3528 C CA . GLN B 1 201 ? -5.066 0.707 -16.688 1 94.19 201 GLN B CA 1
ATOM 3529 C C . GLN B 1 201 ? -3.639 0.172 -16.594 1 94.19 201 GLN B C 1
ATOM 3531 O O . GLN B 1 201 ? -3.309 -0.585 -15.68 1 94.19 201 GLN B O 1
ATOM 3536 N N . MET B 1 202 ? -2.881 0.601 -17.578 1 95.75 202 MET B N 1
ATOM 3537 C CA . MET B 1 202 ? -1.45 0.346 -17.453 1 95.75 202 MET B CA 1
ATOM 3538 C C . MET B 1 202 ? -0.873 1.1 -16.25 1 95.75 202 MET B C 1
ATOM 3540 O O . MET B 1 202 ? -1.127 2.293 -16.094 1 95.75 202 MET B O 1
ATOM 3544 N N . PRO B 1 203 ? -0.187 0.359 -15.414 1 95.25 203 PRO B N 1
ATOM 3545 C CA . PRO B 1 203 ? 0.421 1.079 -14.289 1 95.25 203 PRO B CA 1
ATOM 3546 C C . PRO B 1 203 ? 1.477 2.086 -14.742 1 95.25 203 PRO B C 1
ATOM 3548 O O . PRO B 1 203 ? 2.227 1.822 -15.68 1 95.25 203 PRO B O 1
ATOM 3551 N N . PRO B 1 204 ? 1.502 3.23 -14.086 1 95.94 204 PRO B N 1
ATOM 3552 C CA . PRO B 1 204 ? 2.598 4.156 -14.375 1 95.94 204 PRO B CA 1
ATOM 3553 C C . PRO B 1 204 ? 3.947 3.654 -13.867 1 95.94 204 PRO B C 1
ATOM 3555 O O . PRO B 1 204 ? 4 2.701 -13.086 1 95.94 204 PRO B O 1
ATOM 3558 N N . ALA B 1 205 ? 5.016 4.301 -14.312 1 96.44 205 ALA B N 1
ATOM 3559 C CA . ALA B 1 205 ? 6.383 3.91 -13.977 1 96.44 205 ALA B CA 1
ATOM 3560 C C . ALA B 1 205 ? 6.609 3.936 -12.469 1 96.44 205 ALA B C 1
ATOM 3562 O O . ALA B 1 205 ? 7.375 3.129 -11.938 1 96.44 205 ALA B O 1
ATOM 3563 N N . ALA B 1 206 ? 5.91 4.773 -11.758 1 96.5 206 ALA B N 1
ATOM 3564 C CA . ALA B 1 206 ? 6.137 4.992 -10.336 1 96.5 206 ALA B CA 1
ATOM 3565 C C . ALA B 1 206 ? 5.766 3.754 -9.523 1 96.5 206 ALA B C 1
ATOM 3567 O O . ALA B 1 206 ? 6.332 3.512 -8.453 1 96.5 206 ALA B O 1
ATOM 3568 N N . VAL B 1 207 ? 4.875 2.918 -10.016 1 97.12 207 VAL B N 1
ATOM 3569 C CA . VAL B 1 207 ? 4.52 1.666 -9.359 1 97.12 207 VAL B CA 1
ATOM 3570 C C . VAL B 1 207 ? 5.754 0.772 -9.25 1 97.12 207 VAL B C 1
ATOM 3572 O O . VAL B 1 207 ? 5.902 0.025 -8.281 1 97.12 207 VAL B O 1
ATOM 3575 N N . PHE B 1 208 ? 6.633 0.931 -10.156 1 96.75 208 PHE B N 1
ATOM 3576 C CA . PHE B 1 208 ? 7.801 0.059 -10.234 1 96.75 208 PHE B CA 1
ATOM 3577 C C . PHE B 1 208 ? 9.023 0.738 -9.625 1 96.75 208 PHE B C 1
ATOM 3579 O O . PHE B 1 208 ? 9.914 0.069 -9.094 1 96.75 208 PHE B O 1
ATOM 3586 N N . ASN B 1 209 ? 9.07 2.029 -9.703 1 94.94 209 ASN B N 1
ATOM 3587 C CA . ASN B 1 209 ? 10.305 2.664 -9.281 1 94.94 209 ASN B CA 1
ATOM 3588 C C . ASN B 1 209 ? 10.141 3.375 -7.938 1 94.94 209 ASN B C 1
ATOM 3590 O O . ASN B 1 209 ? 11.133 3.717 -7.285 1 94.94 209 ASN B O 1
ATOM 3594 N N . ALA B 1 210 ? 8.844 3.598 -7.473 1 96.94 210 ALA B N 1
ATOM 3595 C CA . ALA B 1 210 ? 8.641 4.359 -6.242 1 96.94 210 ALA B CA 1
ATOM 3596 C C . ALA B 1 210 ? 8.148 3.459 -5.113 1 96.94 210 ALA B C 1
ATOM 3598 O O . ALA B 1 210 ? 8.297 3.789 -3.936 1 96.94 210 ALA B O 1
ATOM 3599 N N . LEU B 1 211 ? 7.504 2.377 -5.426 1 97.5 211 LEU B N 1
ATOM 3600 C CA . LEU B 1 211 ? 7.051 1.438 -4.406 1 97.5 211 LEU B CA 1
ATOM 3601 C C . LEU B 1 211 ? 8.18 0.505 -3.986 1 97.5 211 LEU B C 1
ATOM 3603 O O . LEU B 1 211 ? 8.766 -0.189 -4.82 1 97.5 211 LEU B O 1
ATOM 3607 N N . GLU B 1 212 ? 8.492 0.517 -2.73 1 97 212 GLU B N 1
ATOM 3608 C CA . GLU B 1 212 ? 9.508 -0.375 -2.174 1 97 212 GLU B CA 1
ATOM 3609 C C . GLU B 1 212 ? 8.867 -1.569 -1.472 1 97 212 GLU B C 1
ATOM 3611 O O . GLU B 1 212 ? 8.18 -1.406 -0.462 1 97 212 GLU B O 1
ATOM 3616 N N . LEU B 1 213 ? 9.07 -2.715 -1.994 1 97.31 213 LEU B N 1
ATOM 3617 C CA . LEU B 1 213 ? 8.633 -3.994 -1.452 1 97.31 213 LEU B CA 1
ATOM 3618 C C . LEU B 1 213 ? 9.82 -4.832 -0.999 1 97.31 213 LEU B C 1
ATOM 3620 O O . LEU B 1 213 ? 10.453 -5.516 -1.811 1 97.31 213 LEU B O 1
ATOM 3624 N N . PRO B 1 214 ? 10.141 -4.832 0.284 1 96.75 214 PRO B N 1
ATOM 3625 C CA . PRO B 1 214 ? 11.328 -5.559 0.742 1 96.75 214 PRO B CA 1
ATOM 3626 C C . PRO B 1 214 ? 11.195 -7.07 0.569 1 96.75 214 PRO B C 1
ATOM 3628 O O . PRO B 1 214 ? 10.109 -7.566 0.255 1 96.75 214 PRO B O 1
ATOM 3631 N N . TYR B 1 215 ? 12.305 -7.781 0.724 1 97.88 215 TYR B N 1
ATOM 3632 C CA . TYR B 1 215 ? 12.281 -9.242 0.732 1 97.88 215 TYR B CA 1
ATOM 3633 C C . TYR B 1 215 ? 11.305 -9.766 1.771 1 97.88 215 TYR B C 1
ATOM 3635 O O . TYR B 1 215 ? 11.211 -9.227 2.875 1 97.88 215 TYR B O 1
ATOM 3643 N N . ALA B 1 216 ? 10.5 -10.703 1.348 1 98.5 216 ALA B N 1
ATOM 3644 C CA . ALA B 1 216 ? 9.547 -11.422 2.189 1 98.5 216 ALA B CA 1
ATOM 3645 C C . ALA B 1 216 ? 8.391 -10.516 2.605 1 98.5 216 ALA B C 1
ATOM 3647 O O . ALA B 1 216 ? 7.684 -10.805 3.576 1 98.5 216 ALA B O 1
ATOM 3648 N N . ALA B 1 217 ? 8.227 -9.398 1.961 1 97.81 217 ALA B N 1
ATOM 3649 C CA . ALA B 1 217 ? 7.02 -8.609 2.162 1 97.81 217 ALA B CA 1
ATOM 3650 C C . ALA B 1 217 ? 5.781 -9.375 1.699 1 97.81 217 ALA B C 1
ATOM 3652 O O . ALA B 1 217 ? 5.855 -10.195 0.785 1 97.81 217 ALA B O 1
ATOM 3653 N N . TRP B 1 218 ? 4.664 -9.07 2.305 1 97.69 218 TRP B N 1
ATOM 3654 C CA . TRP B 1 218 ? 3.428 -9.727 1.896 1 97.69 218 TRP B CA 1
ATOM 3655 C C . TRP B 1 218 ? 2.293 -8.711 1.767 1 97.69 218 TRP B C 1
ATOM 3657 O O . TRP B 1 218 ? 2.311 -7.664 2.412 1 97.69 218 TRP B O 1
ATOM 3667 N N . VAL B 1 219 ? 1.395 -8.977 0.866 1 97.94 219 VAL B N 1
ATOM 3668 C CA . VAL B 1 219 ? 0.222 -8.164 0.563 1 97.94 219 VAL B CA 1
ATOM 3669 C C . VAL B 1 219 ? -1.042 -9.008 0.696 1 97.94 219 VAL B C 1
ATOM 3671 O O . VAL B 1 219 ? -1.094 -10.141 0.207 1 97.94 219 VAL B O 1
ATOM 3674 N N . ARG B 1 220 ? -2.01 -8.492 1.321 1 97.12 220 ARG B N 1
ATOM 3675 C CA . ARG B 1 220 ? -3.287 -9.195 1.4 1 97.12 220 ARG B CA 1
ATOM 3676 C C . ARG B 1 220 ? -4.324 -8.555 0.486 1 97.12 220 ARG B C 1
ATOM 3678 O O . ARG B 1 220 ? -4.551 -7.344 0.554 1 97.12 220 ARG B O 1
ATOM 3685 N N . ILE B 1 221 ? -4.914 -9.32 -0.3 1 97.56 221 ILE B N 1
ATOM 3686 C CA . ILE B 1 221 ? -6.035 -8.945 -1.155 1 97.56 221 ILE B CA 1
ATOM 3687 C C . ILE B 1 221 ? -7.254 -9.797 -0.811 1 97.56 221 ILE B C 1
ATOM 3689 O O . ILE B 1 221 ? -7.148 -11.016 -0.678 1 97.56 221 ILE B O 1
ATOM 3693 N N . THR B 1 222 ? -8.367 -9.242 -0.589 1 96.06 222 THR B N 1
ATOM 3694 C CA . THR B 1 222 ? -9.617 -9.977 -0.423 1 96.06 222 THR B CA 1
ATOM 3695 C C . THR B 1 222 ? -10.523 -9.789 -1.635 1 96.06 222 THR B C 1
ATOM 3697 O O . THR B 1 222 ? -10.789 -8.656 -2.045 1 96.06 222 THR B O 1
ATOM 3700 N N . LEU B 1 223 ? -10.93 -10.836 -2.201 1 95.5 223 LEU B N 1
ATOM 3701 C CA . LEU B 1 223 ? -11.906 -10.828 -3.287 1 95.5 223 LEU B CA 1
ATOM 3702 C C . LEU B 1 223 ? -13.297 -11.156 -2.766 1 95.5 223 LEU B C 1
ATOM 3704 O O . LEU B 1 223 ? -13.484 -12.133 -2.043 1 95.5 223 LEU B O 1
ATOM 3708 N N . TYR B 1 224 ? -14.219 -10.328 -3.068 1 93.38 224 TYR B N 1
ATOM 3709 C CA . TYR B 1 224 ? -15.633 -10.562 -2.781 1 93.38 224 TYR B CA 1
ATOM 3710 C C . TYR B 1 224 ? -16.406 -10.859 -4.062 1 93.38 224 TYR B C 1
ATOM 3712 O O . TYR B 1 224 ? -16.203 -10.211 -5.086 1 93.38 224 TYR B O 1
ATOM 3720 N N . ALA B 1 225 ? -17.25 -11.844 -3.986 1 92 225 ALA B N 1
ATOM 3721 C CA . ALA B 1 225 ? -18.062 -12.203 -5.137 1 92 225 ALA B CA 1
ATOM 3722 C C . ALA B 1 225 ? -19.516 -12.43 -4.715 1 92 225 ALA B C 1
ATOM 3724 O O . ALA B 1 225 ? -19.781 -13.008 -3.66 1 92 225 ALA B O 1
ATOM 3725 N N . SER B 1 226 ? -20.406 -11.922 -5.551 1 90.19 226 SER B N 1
ATOM 3726 C CA . SER B 1 226 ? -21.828 -12.133 -5.305 1 90.19 226 SER B CA 1
ATOM 3727 C C . SER B 1 226 ? -22.578 -12.391 -6.605 1 90.19 226 SER B C 1
ATOM 3729 O O . SER B 1 226 ? -22.141 -11.953 -7.676 1 90.19 226 SER B O 1
ATOM 3731 N N . ARG B 1 227 ? -23.656 -13.219 -6.516 1 86.94 227 ARG B N 1
ATOM 3732 C CA . ARG B 1 227 ? -24.547 -13.43 -7.656 1 86.94 227 ARG B CA 1
ATOM 3733 C C . ARG B 1 227 ? -25.969 -13.719 -7.199 1 86.94 227 ARG B C 1
ATOM 3735 O O . ARG B 1 227 ? -26.172 -14.18 -6.074 1 86.94 227 ARG B O 1
ATOM 3742 N N . ASP B 1 228 ? -27.016 -13.18 -7.895 1 77.81 228 ASP B N 1
ATOM 3743 C CA . ASP B 1 228 ? -28.406 -13.5 -7.641 1 77.81 228 ASP B CA 1
ATOM 3744 C C . ASP B 1 228 ? -28.781 -14.859 -8.227 1 77.81 228 ASP B C 1
ATOM 3746 O O . ASP B 1 228 ? -28.656 -15.07 -9.438 1 77.81 228 ASP B O 1
ATOM 3750 N N . ALA B 1 229 ? -28.922 -15.875 -7.441 1 66.31 229 ALA B N 1
ATOM 3751 C CA . ALA B 1 229 ? -29.219 -17.219 -7.906 1 66.31 229 ALA B CA 1
ATOM 3752 C C . ALA B 1 229 ? -30.672 -17.328 -8.352 1 66.31 229 ALA B C 1
ATOM 3754 O O . ALA B 1 229 ? -31.094 -18.359 -8.898 1 66.31 229 ALA B O 1
ATOM 3755 N N . SER B 1 230 ? -31.531 -16.484 -7.875 1 60.19 230 SER B N 1
ATOM 3756 C CA . SER B 1 230 ? -32.938 -16.75 -8.102 1 60.19 230 SER B CA 1
ATOM 3757 C C . SER B 1 230 ? -33.25 -16.828 -9.594 1 60.19 230 SER B C 1
ATOM 3759 O O . SER B 1 230 ? -34.25 -17.453 -9.992 1 60.19 230 SER B O 1
ATOM 3761 N N . GLY B 1 231 ? -32.719 -15.891 -10.469 1 53.16 231 GLY B N 1
ATOM 3762 C CA . GLY B 1 231 ? -33.344 -15.906 -11.781 1 53.16 231 GLY B CA 1
ATOM 3763 C C . GLY B 1 231 ? -32.781 -16.984 -12.688 1 53.16 231 GLY B C 1
ATOM 3764 O O . GLY B 1 231 ? -31.875 -17.734 -12.297 1 53.16 231 GLY B O 1
ATOM 3765 N N . GLU B 1 232 ? -33.594 -17.422 -13.758 1 52.62 232 GLU B N 1
ATOM 3766 C CA . GLU B 1 232 ? -33.344 -18.422 -14.781 1 52.62 232 GLU B CA 1
ATOM 3767 C C . GLU B 1 232 ? -31.906 -18.391 -15.266 1 52.62 232 GLU B C 1
ATOM 3769 O O . GLU B 1 232 ? -31.406 -19.359 -15.82 1 52.62 232 GLU B O 1
ATOM 3774 N N . SER B 1 233 ? -31.375 -17.219 -15.609 1 50.94 233 SER B N 1
ATOM 3775 C CA . SER B 1 233 ? -30.094 -17.078 -16.281 1 50.94 233 SER B CA 1
ATOM 3776 C C . SER B 1 233 ? -28.953 -16.969 -15.273 1 50.94 233 SER B C 1
ATOM 3778 O O . SER B 1 233 ? -29.062 -16.25 -14.273 1 50.94 233 SER B O 1
ATOM 3780 N N . ASP B 1 234 ? -28.312 -18.094 -14.992 1 53.91 234 ASP B N 1
ATOM 3781 C CA . ASP B 1 234 ? -27.078 -18.219 -14.219 1 53.91 234 ASP B CA 1
ATOM 3782 C C . ASP B 1 234 ? -26.312 -16.891 -14.203 1 53.91 234 ASP B C 1
ATOM 3784 O O . ASP B 1 234 ? -25.656 -16.547 -15.18 1 53.91 234 ASP B O 1
ATOM 3788 N N . GLN B 1 235 ? -26.75 -15.922 -13.43 1 65.62 235 GLN B N 1
ATOM 3789 C CA . GLN B 1 235 ? -26.188 -14.57 -13.469 1 65.62 235 GLN B CA 1
ATOM 3790 C C . GLN B 1 235 ? -24.719 -14.57 -13.07 1 65.62 235 GLN B C 1
ATOM 3792 O O . GLN B 1 235 ? -24.281 -15.414 -12.281 1 65.62 235 GLN B O 1
ATOM 3797 N N . GLU B 1 236 ? -23.828 -13.898 -13.805 1 81.75 236 GLU B N 1
ATOM 3798 C CA . GLU B 1 236 ? -22.391 -13.719 -13.719 1 81.75 236 GLU B CA 1
ATOM 3799 C C . GLU B 1 236 ? -21.984 -13.125 -12.367 1 81.75 236 GLU B C 1
ATOM 3801 O O . GLU B 1 236 ? -22.766 -12.391 -11.758 1 81.75 236 GLU B O 1
ATOM 3806 N N . TRP B 1 237 ? -20.969 -13.711 -11.797 1 88.81 237 TRP B N 1
ATOM 3807 C CA . TRP B 1 237 ? -20.406 -13.203 -10.555 1 88.81 237 TRP B CA 1
ATOM 3808 C C . TRP B 1 237 ? -20.016 -11.742 -10.688 1 88.81 237 TRP B C 1
ATOM 3810 O O . TRP B 1 237 ? -19.438 -11.344 -11.703 1 88.81 237 TRP B O 1
ATOM 3820 N N . GLN B 1 238 ? -20.422 -10.992 -9.758 1 90 238 GLN B N 1
ATOM 3821 C CA . GLN B 1 238 ? -19.859 -9.664 -9.57 1 90 238 GLN B CA 1
ATOM 3822 C C . GLN B 1 238 ? -18.766 -9.68 -8.508 1 90 238 GLN B C 1
ATOM 3824 O O . GLN B 1 238 ? -18.984 -10.148 -7.391 1 90 238 GLN B O 1
ATOM 3829 N N . CYS B 1 239 ? -17.656 -9.18 -8.945 1 92.38 239 CYS B N 1
ATOM 3830 C CA . CYS B 1 239 ? -16.516 -9.281 -8.039 1 92.38 239 CYS B CA 1
ATOM 3831 C C . CYS B 1 239 ? -15.945 -7.906 -7.727 1 92.38 239 CYS B C 1
ATOM 3833 O O . CYS B 1 239 ? -15.961 -7.016 -8.578 1 92.38 239 CYS B O 1
ATOM 3835 N N . PHE B 1 240 ? -15.477 -7.723 -6.523 1 92.88 240 PHE B N 1
ATOM 3836 C CA . PHE B 1 240 ? -14.656 -6.574 -6.164 1 92.88 240 PHE B CA 1
ATOM 3837 C C . PHE B 1 240 ? -13.547 -6.98 -5.199 1 92.88 240 PHE B C 1
ATOM 3839 O O . PHE B 1 240 ? -13.609 -8.047 -4.586 1 92.88 240 PHE B O 1
ATOM 3846 N N . SER B 1 241 ? -12.547 -6.188 -5.172 1 96.06 241 SER B N 1
ATOM 3847 C CA . SER B 1 241 ? -11.359 -6.539 -4.395 1 96.06 241 SER B CA 1
ATOM 3848 C C . SER B 1 241 ? -11.008 -5.441 -3.396 1 96.06 241 SER B C 1
ATOM 3850 O O . SER B 1 241 ? -11.312 -4.27 -3.623 1 96.06 241 SER B O 1
ATOM 3852 N N . LYS B 1 242 ? -10.422 -5.859 -2.352 1 97.19 242 LYS B N 1
ATOM 3853 C CA . LYS B 1 242 ? -9.844 -4.953 -1.362 1 97.19 242 LYS B CA 1
ATOM 3854 C C . LYS B 1 242 ? -8.359 -5.23 -1.163 1 97.19 242 LYS B C 1
ATOM 3856 O O . LYS B 1 242 ? -7.941 -6.391 -1.1 1 97.19 242 LYS B O 1
ATOM 3861 N N . LEU B 1 243 ? -7.637 -4.191 -1.2 1 98.19 243 LEU B N 1
ATOM 3862 C CA . LEU B 1 243 ? -6.227 -4.234 -0.823 1 98.19 243 LEU B CA 1
ATOM 3863 C C . LEU B 1 243 ? -6.035 -3.777 0.62 1 98.19 243 LEU B C 1
ATOM 3865 O O . LEU B 1 243 ? -6.402 -2.654 0.974 1 98.19 243 LEU B O 1
ATOM 3869 N N . HIS B 1 244 ? -5.449 -4.625 1.431 1 96.81 244 HIS B N 1
ATOM 3870 C CA . HIS B 1 244 ? -5.324 -4.312 2.85 1 96.81 244 HIS B CA 1
ATOM 3871 C C . HIS B 1 244 ? -3.92 -3.816 3.18 1 96.81 244 HIS B C 1
ATOM 3873 O O . HIS B 1 244 ? -2.939 -4.543 3.004 1 96.81 244 HIS B O 1
ATOM 3879 N N . TRP B 1 245 ? -3.828 -2.582 3.611 1 95.94 245 TRP B N 1
ATOM 3880 C CA . TRP B 1 245 ? -2.562 -2.092 4.145 1 95.94 245 TRP B CA 1
ATOM 3881 C C . TRP B 1 245 ? -2.254 -2.734 5.492 1 95.94 245 TRP B C 1
ATOM 3883 O O . TRP B 1 245 ? -3.133 -2.836 6.355 1 95.94 245 TRP B O 1
ATOM 3893 N N . PRO B 1 246 ? -0.997 -3.186 5.684 1 89.5 246 PRO B N 1
ATOM 3894 C CA . PRO B 1 246 ? -0.673 -3.855 6.945 1 89.5 246 PRO B CA 1
ATOM 3895 C C . PRO B 1 246 ? -0.735 -2.916 8.148 1 89.5 246 PRO B C 1
ATOM 3897 O O . PRO B 1 246 ? -0.502 -1.712 8.008 1 89.5 246 PRO B O 1
ATOM 3900 N N . GLN B 1 247 ? -1.146 -3.342 9.305 1 80.12 247 GLN B N 1
ATOM 3901 C CA . GLN B 1 247 ? -1.188 -2.576 10.547 1 80.12 247 GLN B CA 1
ATOM 3902 C C . GLN B 1 247 ? 0.139 -2.666 11.289 1 80.12 247 GLN B C 1
ATOM 3904 O O . GLN B 1 247 ? 0.798 -3.709 11.273 1 80.12 247 GLN B O 1
#

pLDDT: mean 89.18, std 16.09, range [31.17, 98.88]

Radius of gyration: 24.27 Å; Cα contacts (8 Å, |Δi|>4): 931; chains: 2; bounding box: 72×61×52 Å